Protein AF-A0A1V5NYZ7-F1 (afdb_monomer_lite)

Foldseek 3Di:
DPQDDPVCLVVLLVVLLVQLQVLLVVLLVDDPDPVSLVVSLCSNVVSVLVNLQNLLFDPDFDFDKFFNDLDPDDVQFDDDPNHTDAQLKKKFFQDLFLVSLLQQQQFPSRHRGRFIWGWEADRPPRAIWTWFQDLFFGTDTDHPVVVVVPAIQKIWIKHFDDDDDPCLSNQLNVVLVVVVVVDGAHADLQQPLVDRSHYHRQSSSQVSNVVVVDGAPSDFTFRDLQLSVQASVLLPHNDRGHHRSRSNSSTSRIDTGIMTHGSVSSVSSLLLNLLSVLSSVVSSVPDYQFADPVCLVVLQVQLVVQVVQVVVVHGGPAGPNGHSRSVRSSVSSRVSSVVLSVQLVVVQVVCCVVPVGGDRSVVSNVSSNVVSCVVPVPD

Structure (mmCIF, N/CA/C/O backbone):
data_AF-A0A1V5NYZ7-F1
#
_entry.id   AF-A0A1V5NYZ7-F1
#
loop_
_atom_site.group_PDB
_atom_site.id
_atom_site.type_symbol
_atom_site.label_atom_id
_atom_site.label_alt_id
_atom_site.label_comp_id
_atom_site.label_asym_id
_atom_site.label_entity_id
_atom_site.label_seq_id
_atom_site.pdbx_PDB_ins_code
_atom_site.Cartn_x
_atom_site.Cartn_y
_atom_site.Cartn_z
_atom_site.occupancy
_atom_site.B_iso_or_equiv
_atom_site.auth_seq_id
_atom_site.auth_comp_id
_atom_site.auth_asym_id
_atom_site.auth_atom_id
_atom_site.pdbx_PDB_model_num
ATOM 1 N N . MET A 1 1 ? 11.595 24.185 -18.485 1.00 49.06 1 MET A N 1
ATOM 2 C CA . MET A 1 1 ? 11.246 24.048 -17.056 1.00 49.06 1 MET A CA 1
ATOM 3 C C . MET A 1 1 ? 12.216 24.924 -16.291 1.00 49.06 1 MET A C 1
ATOM 5 O O . MET A 1 1 ? 13.413 24.738 -16.461 1.00 49.06 1 MET A O 1
ATOM 9 N N . ILE A 1 2 ? 11.721 25.933 -15.576 1.00 42.97 2 ILE A N 1
ATOM 10 C CA . ILE A 1 2 ? 12.558 26.784 -14.721 1.00 42.97 2 ILE A CA 1
ATOM 11 C C . ILE A 1 2 ? 12.935 25.937 -13.494 1.00 42.97 2 ILE A C 1
ATOM 13 O O . ILE A 1 2 ? 12.038 25.286 -12.952 1.00 42.97 2 ILE A O 1
ATOM 17 N N . PRO A 1 3 ? 14.212 25.881 -13.080 1.00 55.38 3 PRO A N 1
ATOM 18 C CA . PRO A 1 3 ? 14.598 25.158 -11.875 1.00 55.38 3 PRO A CA 1
ATOM 19 C C . PRO A 1 3 ? 13.857 25.729 -10.663 1.00 55.38 3 PRO A C 1
ATOM 21 O O . PRO A 1 3 ? 13.679 26.941 -10.532 1.00 55.38 3 PRO A O 1
ATOM 24 N N . PHE A 1 4 ? 13.387 24.832 -9.801 1.00 66.31 4 PHE A N 1
ATOM 25 C CA . PHE A 1 4 ? 12.691 25.176 -8.571 1.00 66.31 4 PHE A CA 1
ATOM 26 C C . PHE A 1 4 ? 13.514 26.161 -7.722 1.00 66.31 4 PHE A C 1
ATOM 28 O O . PHE A 1 4 ? 14.718 25.978 -7.555 1.00 66.31 4 PHE A O 1
ATOM 35 N N . GLN A 1 5 ? 12.869 27.198 -7.175 1.00 68.00 5 GLN A N 1
ATOM 36 C CA . GLN A 1 5 ? 13.515 28.152 -6.271 1.00 68.00 5 GLN A CA 1
ATOM 37 C C . GLN A 1 5 ? 13.254 27.754 -4.807 1.00 68.00 5 GLN A C 1
ATOM 39 O O . GLN A 1 5 ? 12.108 27.852 -4.357 1.00 68.00 5 GLN A O 1
ATOM 44 N N . PRO A 1 6 ? 14.297 27.383 -4.031 1.00 71.25 6 PRO A N 1
ATOM 45 C CA . PRO A 1 6 ? 14.169 26.967 -2.630 1.00 71.25 6 PRO A CA 1
ATOM 46 C C . PRO A 1 6 ? 13.406 27.938 -1.726 1.00 71.25 6 PRO A C 1
ATOM 48 O O . PRO A 1 6 ? 12.755 27.501 -0.779 1.00 71.25 6 PRO A O 1
ATOM 51 N N . ALA A 1 7 ? 13.415 29.233 -2.053 1.00 77.44 7 ALA A N 1
ATOM 52 C CA . ALA A 1 7 ? 12.724 30.281 -1.306 1.00 77.44 7 ALA A CA 1
ATOM 53 C C . ALA A 1 7 ? 11.197 30.084 -1.190 1.00 77.44 7 ALA A C 1
ATOM 55 O O . ALA A 1 7 ? 10.585 30.631 -0.278 1.00 77.44 7 ALA A O 1
ATOM 56 N N . TYR A 1 8 ? 10.565 29.303 -2.077 1.00 81.38 8 TYR A N 1
ATOM 57 C CA . TYR A 1 8 ? 9.113 29.074 -2.038 1.00 81.38 8 TYR A CA 1
ATOM 58 C C . TYR A 1 8 ? 8.694 27.773 -1.350 1.00 81.38 8 TYR A C 1
ATOM 60 O O . TYR A 1 8 ? 7.494 27.524 -1.224 1.00 81.38 8 TYR A O 1
ATOM 68 N N . THR A 1 9 ? 9.648 26.954 -0.900 1.00 79.75 9 THR A N 1
ATOM 69 C CA . THR A 1 9 ? 9.396 25.612 -0.348 1.00 79.75 9 THR A CA 1
ATOM 70 C C . THR A 1 9 ? 8.362 25.643 0.774 1.00 79.75 9 THR A C 1
ATOM 72 O O . THR A 1 9 ? 7.327 24.986 0.670 1.00 79.75 9 THR A O 1
ATOM 75 N N . ASP A 1 10 ? 8.571 26.477 1.792 1.00 82.12 10 ASP A N 1
ATOM 76 C CA . ASP A 1 10 ? 7.690 26.545 2.964 1.00 82.12 10 ASP A CA 1
ATOM 77 C C . ASP A 1 10 ? 6.279 27.027 2.607 1.00 82.12 10 ASP A C 1
ATOM 79 O O . ASP A 1 10 ? 5.278 26.496 3.092 1.00 82.12 10 ASP A O 1
ATOM 83 N N . SER A 1 11 ? 6.181 28.000 1.697 1.00 86.06 11 SER A N 1
ATOM 84 C CA . SER A 1 11 ? 4.898 28.508 1.197 1.00 86.06 11 SER A CA 1
ATOM 85 C C . SER A 1 11 ? 4.127 27.430 0.431 1.00 86.06 11 SER A C 1
ATOM 87 O O . SER A 1 11 ? 2.910 27.301 0.590 1.00 86.06 11 SER A O 1
ATOM 89 N N . LEU A 1 12 ? 4.821 26.617 -0.369 1.00 86.38 12 LEU A N 1
ATOM 90 C CA . LEU A 1 12 ? 4.220 25.511 -1.113 1.00 86.38 12 LEU A CA 1
ATOM 91 C C . LEU A 1 12 ? 3.788 24.374 -0.185 1.00 86.38 12 LEU A C 1
ATOM 93 O O . LEU A 1 12 ? 2.657 23.911 -0.323 1.00 86.38 12 LEU A O 1
ATOM 97 N N . TYR A 1 13 ? 4.592 24.008 0.818 1.00 85.25 13 TYR A N 1
ATOM 98 C CA . TYR A 1 13 ? 4.173 23.071 1.869 1.00 85.25 13 TYR A CA 1
ATOM 99 C C . TYR A 1 13 ? 2.935 23.568 2.618 1.00 85.25 13 TYR A C 1
ATOM 101 O O . TYR A 1 13 ? 1.984 22.812 2.829 1.00 85.25 13 TYR A O 1
ATOM 109 N N . ALA A 1 14 ? 2.905 24.848 2.999 1.00 87.12 14 ALA A N 1
ATOM 110 C CA . ALA A 1 14 ? 1.759 25.434 3.683 1.00 87.12 14 ALA A CA 1
ATOM 111 C C . ALA A 1 14 ? 0.493 25.393 2.810 1.00 87.12 14 ALA A C 1
ATOM 113 O O . ALA A 1 14 ? -0.593 25.089 3.309 1.00 87.12 14 ALA A O 1
ATOM 114 N N . ARG A 1 15 ? 0.618 25.655 1.502 1.00 90.06 15 ARG A N 1
ATOM 115 C CA . ARG A 1 15 ? -0.491 25.537 0.539 1.00 90.06 15 ARG A CA 1
ATOM 116 C C . ARG A 1 15 ? -0.931 24.088 0.355 1.00 90.06 15 ARG A C 1
ATOM 118 O O . ARG A 1 15 ? -2.127 23.831 0.421 1.00 90.06 15 ARG A O 1
ATOM 125 N N . TYR A 1 16 ? 0.006 23.156 0.188 1.00 90.38 16 TYR A N 1
ATOM 126 C CA . TYR A 1 16 ? -0.261 21.719 0.103 1.00 90.38 16 TYR A CA 1
ATOM 127 C C . TYR A 1 16 ? -1.082 21.237 1.305 1.00 90.38 16 TYR A C 1
ATOM 129 O O . TYR A 1 16 ? -2.149 20.648 1.129 1.00 90.38 16 TYR A O 1
ATOM 137 N N . LYS A 1 17 ? -0.656 21.591 2.525 1.00 90.44 17 LYS A N 1
ATOM 138 C CA . LYS A 1 17 ? -1.398 21.293 3.758 1.00 90.44 17 LYS A CA 1
ATOM 139 C C . LYS A 1 17 ? -2.810 21.872 3.738 1.00 90.44 17 LYS A C 1
ATOM 141 O O . LYS A 1 17 ? -3.769 21.135 3.949 1.00 90.44 17 LYS A O 1
ATOM 146 N N . LYS A 1 18 ? -2.949 23.173 3.453 1.00 91.06 18 LYS A N 1
ATOM 147 C CA . LYS A 1 18 ? -4.257 23.852 3.407 1.00 91.06 18 LYS A CA 1
ATOM 148 C C . LYS A 1 18 ? -5.202 23.212 2.394 1.00 91.06 18 LYS A C 1
ATOM 150 O O . LYS A 1 18 ? -6.369 23.017 2.710 1.00 91.06 18 LYS A O 1
ATOM 155 N N . ILE A 1 19 ? -4.703 22.859 1.208 1.00 92.44 19 ILE A N 1
ATOM 156 C CA . ILE A 1 19 ? -5.509 22.209 0.172 1.00 92.44 19 ILE A CA 1
ATOM 157 C C . ILE A 1 19 ? -5.978 20.835 0.647 1.00 92.44 19 ILE A C 1
ATOM 159 O O . ILE A 1 19 ? -7.166 20.548 0.548 1.00 92.44 19 ILE A O 1
ATOM 163 N N . ARG A 1 20 ? -5.092 20.001 1.207 1.00 92.06 20 ARG A N 1
ATOM 164 C CA . ARG A 1 20 ? -5.487 18.666 1.686 1.00 92.06 20 ARG A CA 1
ATOM 165 C C . ARG A 1 20 ? -6.530 18.732 2.796 1.00 92.06 20 ARG A C 1
ATOM 167 O O . ARG A 1 20 ? -7.515 18.004 2.724 1.00 92.06 20 ARG A O 1
ATOM 174 N N . ILE A 1 21 ? -6.360 19.637 3.761 1.00 90.38 21 ILE A N 1
ATOM 175 C CA . ILE A 1 21 ? -7.346 19.866 4.829 1.00 90.38 21 ILE A CA 1
ATOM 176 C C . ILE A 1 21 ? -8.684 20.312 4.226 1.00 90.38 21 ILE A C 1
ATOM 178 O O . ILE A 1 21 ? -9.710 19.692 4.488 1.00 90.38 21 ILE A O 1
ATOM 182 N N . ALA A 1 22 ? -8.677 21.331 3.362 1.00 92.19 22 ALA A N 1
ATOM 183 C CA . ALA A 1 22 ? -9.896 21.852 2.747 1.00 92.19 22 ALA A CA 1
ATOM 184 C C . ALA A 1 22 ? -10.631 20.791 1.913 1.00 92.19 22 ALA A C 1
ATOM 186 O O . ALA A 1 22 ? -11.847 20.665 2.017 1.00 92.19 22 ALA A O 1
ATOM 187 N N . VAL A 1 23 ? -9.905 19.989 1.128 1.00 93.44 23 VAL A N 1
ATOM 188 C CA . VAL A 1 23 ? -10.492 18.894 0.343 1.00 93.44 23 VAL A CA 1
ATOM 189 C C . VAL A 1 23 ? -11.107 17.836 1.260 1.00 93.44 23 VAL A C 1
ATOM 191 O O . VAL A 1 23 ? -12.230 17.411 1.003 1.00 93.44 23 VAL A O 1
ATOM 194 N N . LYS A 1 24 ? -10.428 17.443 2.348 1.00 91.06 24 LYS A N 1
ATOM 195 C CA . LYS A 1 24 ? -10.969 16.474 3.316 1.00 91.06 24 LYS A CA 1
ATOM 196 C C . LYS A 1 24 ? -12.180 17.011 4.082 1.00 91.06 24 LYS A C 1
ATOM 198 O O . LYS A 1 24 ? -13.037 16.209 4.443 1.00 91.06 24 LYS A O 1
ATOM 203 N N . GLU A 1 25 ? -12.277 18.318 4.320 1.00 89.25 25 GLU A N 1
ATOM 204 C CA . GLU A 1 25 ? -13.464 18.927 4.931 1.00 89.25 25 GLU A CA 1
ATOM 205 C C . GLU A 1 25 ? -14.632 19.045 3.949 1.00 89.25 25 GLU A C 1
ATOM 207 O O . GLU A 1 25 ? -15.746 18.660 4.293 1.00 89.25 25 GLU A O 1
ATOM 212 N N . ILE A 1 26 ? -14.387 19.478 2.708 1.00 91.75 26 ILE A N 1
ATOM 213 C CA . ILE A 1 26 ? -15.421 19.532 1.661 1.00 91.75 26 ILE A CA 1
ATOM 214 C C . ILE A 1 26 ? -15.966 18.135 1.367 1.00 91.75 26 ILE A C 1
ATOM 216 O O . ILE A 1 26 ? -17.173 17.977 1.204 1.00 91.75 26 ILE A O 1
ATOM 220 N N . GLN A 1 27 ? -15.098 17.119 1.347 1.00 92.19 27 GLN A N 1
ATOM 221 C CA . GLN A 1 27 ? -15.486 15.730 1.110 1.00 92.19 27 GLN A CA 1
ATOM 222 C C . GLN A 1 27 ? -16.637 15.270 2.018 1.00 92.19 27 GLN A C 1
ATOM 224 O O . GLN A 1 27 ? -17.468 14.486 1.578 1.00 92.19 27 GLN A O 1
ATOM 229 N N . ARG A 1 28 ? -16.727 15.784 3.251 1.00 88.12 28 ARG A N 1
ATOM 230 C CA . ARG A 1 28 ? -17.777 15.425 4.222 1.00 88.12 28 ARG A CA 1
ATOM 231 C C . ARG A 1 28 ? -19.189 15.754 3.745 1.00 88.12 28 ARG A C 1
ATOM 233 O O . ARG A 1 28 ? -20.151 15.203 4.262 1.00 88.12 28 ARG A O 1
ATOM 240 N N . LEU A 1 29 ? -19.305 16.711 2.832 1.00 91.56 29 LEU A N 1
ATOM 241 C CA . LEU A 1 29 ? -20.575 17.202 2.310 1.00 91.56 29 LEU A CA 1
ATOM 242 C C . LEU A 1 29 ? -20.937 16.543 0.976 1.00 91.56 29 LEU A C 1
ATOM 244 O O . LEU A 1 29 ? -21.994 16.833 0.420 1.00 91.56 29 LEU A O 1
ATOM 248 N N . LEU A 1 30 ? -20.048 15.706 0.437 1.00 93.06 30 LEU A N 1
ATOM 249 C CA . LEU A 1 30 ? -20.224 15.066 -0.855 1.00 93.06 30 LEU A CA 1
ATOM 250 C C . LEU A 1 30 ? -20.764 13.639 -0.683 1.00 93.06 30 LEU A C 1
ATOM 252 O O . LEU A 1 30 ? -20.449 12.979 0.307 1.00 93.06 30 LEU A O 1
ATOM 256 N N . PRO A 1 31 ? -21.560 13.148 -1.645 1.00 93.31 31 PRO A N 1
ATOM 257 C CA . PRO A 1 31 ? -22.026 11.768 -1.647 1.00 93.31 31 PRO A CA 1
ATOM 258 C C . PRO A 1 31 ? -20.877 10.766 -1.816 1.00 93.31 31 PRO A C 1
ATOM 260 O O . PRO A 1 31 ? -19.931 10.996 -2.575 1.00 93.31 31 PRO A O 1
ATOM 263 N N . ASP A 1 32 ? -21.007 9.612 -1.165 1.00 90.25 32 ASP A N 1
ATOM 264 C CA . ASP A 1 32 ? -20.084 8.485 -1.309 1.00 90.25 32 ASP A CA 1
ATOM 265 C C . ASP A 1 32 ? -20.374 7.688 -2.578 1.00 90.25 32 ASP A C 1
ATOM 267 O O . ASP A 1 32 ? -20.990 6.622 -2.568 1.00 90.25 32 ASP A O 1
ATOM 271 N N . ASP A 1 33 ? -19.910 8.226 -3.701 1.00 93.12 33 ASP A N 1
ATOM 272 C CA . ASP A 1 33 ? -19.988 7.578 -5.002 1.00 93.12 33 ASP A CA 1
ATOM 273 C C . ASP A 1 33 ? -18.652 7.625 -5.760 1.00 93.12 33 ASP A C 1
ATOM 275 O O . ASP A 1 33 ? -17.694 8.323 -5.407 1.00 93.12 33 ASP A O 1
ATOM 279 N N . ILE A 1 34 ? -18.582 6.854 -6.845 1.00 91.81 34 ILE A N 1
ATOM 280 C CA . ILE A 1 34 ? -17.362 6.687 -7.639 1.00 91.81 34 ILE A CA 1
ATOM 281 C C . ILE A 1 34 ? -16.890 7.980 -8.324 1.00 91.81 34 ILE A C 1
ATOM 283 O O . ILE A 1 34 ? -15.687 8.161 -8.532 1.00 91.81 34 ILE A O 1
ATOM 287 N N . ASN A 1 35 ? -17.801 8.889 -8.684 1.00 94.31 35 ASN A N 1
ATOM 288 C CA . ASN A 1 35 ? -17.450 10.163 -9.307 1.00 94.31 35 ASN A CA 1
ATOM 289 C C . ASN A 1 35 ? -16.864 11.118 -8.268 1.00 94.31 35 ASN A C 1
ATOM 291 O O . ASN A 1 35 ? -15.826 11.731 -8.533 1.00 94.31 35 ASN A O 1
ATOM 295 N N . THR A 1 36 ? -17.463 11.178 -7.075 1.00 94.56 36 THR A N 1
ATOM 296 C CA . THR A 1 36 ? -16.900 11.908 -5.934 1.00 94.56 36 THR A CA 1
ATOM 297 C C . THR A 1 36 ? -15.510 11.380 -5.596 1.00 94.56 36 THR A C 1
ATOM 299 O O . THR A 1 36 ? -14.548 12.153 -5.608 1.00 94.56 36 THR A O 1
ATOM 302 N N . LYS A 1 37 ? -15.358 10.059 -5.416 1.00 93.44 37 LYS A N 1
ATOM 303 C CA . LYS A 1 37 ? -14.054 9.423 -5.165 1.00 93.44 37 LYS A CA 1
ATOM 304 C C . LYS A 1 37 ? -13.025 9.790 -6.233 1.00 93.44 37 LYS A C 1
ATOM 306 O O . LYS A 1 37 ? -11.903 10.158 -5.899 1.00 93.44 37 LYS A O 1
ATOM 311 N N . ARG A 1 38 ? -13.398 9.767 -7.518 1.00 94.81 38 ARG A N 1
ATOM 312 C CA . ARG A 1 38 ? -12.502 10.140 -8.626 1.00 94.81 38 ARG A CA 1
ATOM 313 C C . ARG A 1 38 ? -12.040 11.592 -8.558 1.00 94.81 38 ARG A C 1
ATOM 315 O O . ARG A 1 38 ? -10.874 11.865 -8.844 1.00 94.81 38 ARG A O 1
ATOM 322 N N . ASN A 1 39 ? -12.923 12.516 -8.198 1.00 94.94 39 ASN A N 1
ATOM 323 C CA . ASN A 1 39 ? -12.569 13.928 -8.066 1.00 94.94 39 ASN A CA 1
ATOM 324 C C . ASN A 1 39 ? -11.653 14.162 -6.859 1.00 94.94 39 ASN A C 1
ATOM 326 O O . ASN A 1 39 ? -10.619 14.817 -7.000 1.00 94.94 39 ASN A O 1
ATOM 330 N N . ILE A 1 40 ? -11.976 13.560 -5.710 1.00 94.62 40 ILE A N 1
ATOM 331 C CA . ILE A 1 40 ? -11.141 13.610 -4.503 1.00 94.62 40 ILE A CA 1
ATOM 332 C C . ILE A 1 40 ? -9.763 12.999 -4.769 1.00 94.62 40 ILE A C 1
ATOM 334 O O . ILE A 1 40 ? -8.753 13.624 -4.452 1.00 94.62 40 ILE A O 1
ATOM 338 N N . TYR A 1 41 ? -9.709 11.841 -5.431 1.00 94.50 41 TYR A N 1
ATOM 339 C CA . TYR A 1 41 ? -8.466 11.206 -5.865 1.00 94.50 41 TYR A CA 1
ATOM 340 C C . TYR A 1 41 ? -7.615 12.158 -6.708 1.00 94.50 41 TYR A C 1
ATOM 342 O O . TYR A 1 41 ? -6.464 12.407 -6.366 1.00 94.50 41 TYR A O 1
ATOM 350 N N . LYS A 1 42 ? -8.172 12.747 -7.776 1.00 94.56 42 LYS A N 1
ATOM 351 C CA . LYS A 1 42 ? -7.424 13.663 -8.656 1.00 94.56 42 LYS A CA 1
ATOM 352 C C . LYS A 1 42 ? -6.837 14.849 -7.889 1.00 94.56 42 LYS A C 1
ATOM 354 O O . LYS A 1 42 ? -5.690 15.215 -8.131 1.00 94.56 42 LYS A O 1
ATOM 359 N N . LEU A 1 43 ? -7.601 15.429 -6.962 1.00 94.25 43 LEU A N 1
ATOM 360 C CA . LEU A 1 43 ? -7.154 16.560 -6.150 1.00 94.25 43 LEU A CA 1
ATOM 361 C C . LEU A 1 43 ? -6.072 16.148 -5.145 1.00 94.25 43 LEU A C 1
ATOM 363 O O . LEU A 1 43 ? -5.003 16.757 -5.113 1.00 94.25 43 LEU A O 1
ATOM 367 N N . LEU A 1 44 ? -6.315 15.111 -4.339 1.00 92.69 44 LEU A N 1
ATOM 368 C CA . LEU A 1 44 ? -5.394 14.690 -3.279 1.00 92.69 44 LEU A CA 1
ATOM 369 C C . LEU A 1 44 ? -4.127 14.036 -3.834 1.00 92.69 44 LEU A C 1
ATOM 371 O O . LEU A 1 44 ? -3.027 14.383 -3.404 1.00 92.69 44 LEU A O 1
ATOM 375 N N . TYR A 1 45 ? -4.261 13.138 -4.812 1.00 92.62 45 TYR A N 1
ATOM 376 C CA . TYR A 1 45 ? -3.120 12.520 -5.484 1.00 92.62 45 TYR A CA 1
ATOM 377 C C . TYR A 1 45 ? -2.343 13.548 -6.306 1.00 92.62 45 TYR A C 1
ATOM 379 O O . TYR A 1 45 ? -1.127 13.613 -6.181 1.00 92.62 45 TYR A O 1
ATOM 387 N N . GLY A 1 46 ? -3.018 14.382 -7.105 1.00 92.81 46 GLY A N 1
ATOM 388 C CA . GLY A 1 46 ? -2.351 15.360 -7.969 1.00 92.81 46 GLY A CA 1
ATOM 389 C C . GLY A 1 46 ? -1.559 16.409 -7.188 1.00 92.81 46 GLY A C 1
ATOM 390 O O . GLY A 1 46 ? -0.415 16.703 -7.530 1.00 92.81 46 GLY A O 1
ATOM 391 N N . THR A 1 47 ? -2.129 16.939 -6.102 1.00 92.19 47 THR A N 1
ATOM 392 C CA . THR A 1 47 ? -1.427 17.907 -5.239 1.00 92.19 47 THR A CA 1
ATOM 393 C C . THR A 1 47 ? -0.254 17.280 -4.496 1.00 92.19 47 THR A C 1
ATOM 395 O O . THR A 1 47 ? 0.792 17.914 -4.379 1.00 92.19 47 THR A O 1
ATOM 398 N N . ARG A 1 48 ? -0.392 16.026 -4.049 1.00 91.19 48 ARG A N 1
ATOM 399 C CA . ARG A 1 48 ? 0.712 15.246 -3.479 1.00 91.19 48 ARG A CA 1
ATOM 400 C C . ARG A 1 48 ? 1.817 15.006 -4.501 1.00 91.19 48 ARG A C 1
ATOM 402 O O . ARG A 1 48 ? 2.959 15.325 -4.205 1.00 91.19 48 ARG A O 1
ATOM 409 N N . ALA A 1 49 ? 1.490 14.512 -5.692 1.00 91.50 49 ALA A N 1
ATOM 410 C CA . ALA A 1 49 ? 2.471 14.254 -6.743 1.00 91.50 49 ALA A CA 1
ATOM 411 C C . ALA A 1 49 ? 3.258 15.530 -7.082 1.00 91.50 49 ALA A C 1
ATOM 413 O O . ALA A 1 49 ? 4.481 15.507 -7.120 1.00 91.50 49 ALA A O 1
ATOM 414 N N . ALA A 1 50 ? 2.579 16.674 -7.218 1.00 90.81 50 ALA A N 1
ATOM 415 C CA . ALA A 1 50 ? 3.247 17.957 -7.428 1.00 90.81 50 ALA A CA 1
ATOM 416 C C . ALA A 1 50 ? 4.187 18.343 -6.268 1.00 90.81 50 ALA A C 1
ATOM 418 O O . ALA A 1 50 ? 5.280 18.855 -6.505 1.00 90.81 50 ALA A O 1
ATOM 419 N N . MET A 1 51 ? 3.776 18.096 -5.020 1.00 88.94 51 MET A N 1
ATOM 420 C CA . MET A 1 51 ? 4.605 18.362 -3.844 1.00 88.94 51 MET A CA 1
ATOM 421 C C . MET A 1 51 ? 5.834 17.446 -3.794 1.00 88.94 51 MET A C 1
ATOM 423 O O . MET A 1 51 ? 6.930 17.909 -3.499 1.00 88.94 51 MET A O 1
ATOM 427 N N . GLU A 1 52 ? 5.678 16.165 -4.117 1.00 89.88 52 GLU A N 1
ATOM 428 C CA . GLU A 1 52 ? 6.779 15.198 -4.178 1.00 89.88 52 GLU A CA 1
ATOM 429 C C . GLU A 1 52 ? 7.819 15.586 -5.223 1.00 89.88 52 GLU A C 1
ATOM 431 O O . GLU A 1 52 ? 9.012 15.558 -4.927 1.00 89.88 52 GLU A O 1
ATOM 436 N N . GLU A 1 53 ? 7.379 16.031 -6.402 1.00 90.38 53 GLU A N 1
ATOM 437 C CA . GLU A 1 53 ? 8.283 16.554 -7.426 1.00 90.38 53 GLU A CA 1
ATOM 438 C C . GLU A 1 53 ? 9.108 17.721 -6.884 1.00 90.38 53 GLU A C 1
ATOM 440 O O . GLU A 1 53 ? 10.323 17.740 -7.046 1.00 90.38 53 GLU A O 1
ATOM 445 N N . ILE A 1 54 ? 8.486 18.662 -6.166 1.00 87.31 54 ILE A N 1
ATOM 446 C CA . ILE A 1 54 ? 9.206 19.766 -5.519 1.00 87.31 54 ILE A CA 1
ATOM 447 C C . ILE A 1 54 ? 10.231 19.234 -4.510 1.00 87.31 54 ILE A C 1
ATOM 449 O O . ILE A 1 54 ? 11.394 19.636 -4.552 1.00 87.31 54 ILE A O 1
ATOM 453 N N . ILE A 1 55 ? 9.813 18.325 -3.625 1.00 85.81 55 ILE A N 1
ATOM 454 C CA . ILE A 1 55 ? 10.646 17.754 -2.556 1.00 85.81 55 ILE A CA 1
ATOM 455 C C . ILE A 1 55 ? 11.892 17.083 -3.121 1.00 85.81 55 ILE A C 1
ATOM 457 O O . ILE A 1 55 ? 12.994 17.276 -2.603 1.00 85.81 55 ILE A O 1
ATOM 461 N N . LEU A 1 56 ? 11.732 16.304 -4.188 1.00 89.06 56 LEU A N 1
ATOM 462 C CA . LEU A 1 56 ? 12.833 15.579 -4.804 1.00 89.06 56 LEU A CA 1
ATOM 463 C C . LEU A 1 56 ? 13.883 16.531 -5.389 1.00 89.06 56 LEU A C 1
ATOM 465 O O . LEU A 1 56 ? 15.073 16.222 -5.303 1.00 89.06 56 LEU A O 1
ATOM 469 N N . GLN A 1 57 ? 13.485 17.715 -5.869 1.00 87.69 57 GLN A N 1
ATOM 470 C CA . GLN A 1 57 ? 14.419 18.727 -6.383 1.00 87.69 57 GLN A CA 1
ATOM 471 C C . GLN A 1 57 ? 15.130 19.554 -5.295 1.00 87.69 57 GLN A C 1
ATOM 473 O O . GLN A 1 57 ? 16.040 20.320 -5.616 1.00 87.69 57 GLN A O 1
ATOM 478 N N . LEU A 1 58 ? 14.755 19.438 -4.015 1.00 82.81 58 LEU A N 1
ATOM 479 C CA . LEU A 1 58 ? 15.396 20.207 -2.941 1.00 82.81 58 LEU A CA 1
ATOM 480 C C . LEU A 1 58 ? 16.843 19.749 -2.700 1.00 82.81 58 LEU A C 1
ATOM 482 O O . LEU A 1 58 ? 17.141 18.562 -2.772 1.00 82.81 58 LEU A O 1
ATOM 486 N N . PRO A 1 59 ? 17.777 20.644 -2.345 1.00 74.06 59 PRO A N 1
ATOM 487 C CA . PRO A 1 59 ? 19.145 20.237 -2.026 1.00 74.06 59 PRO A CA 1
ATOM 488 C C . PRO A 1 59 ? 19.246 19.515 -0.671 1.00 74.06 59 PRO A C 1
ATOM 490 O O . PRO A 1 59 ? 20.087 18.636 -0.509 1.00 74.06 59 PRO A O 1
ATOM 493 N N . GLN A 1 60 ? 18.378 19.833 0.295 1.00 69.25 60 GLN A N 1
ATOM 494 C CA . GLN A 1 60 ? 18.439 19.258 1.642 1.00 69.25 60 GLN A CA 1
ATOM 495 C C . GLN A 1 60 ? 17.727 17.904 1.726 1.00 69.25 60 GLN A C 1
ATOM 497 O O . GLN A 1 60 ? 16.651 17.701 1.162 1.00 69.25 60 GLN A O 1
ATOM 502 N N . LYS A 1 61 ? 18.340 16.960 2.443 1.00 64.56 61 LYS A N 1
ATOM 503 C CA . LYS A 1 61 ? 17.682 15.734 2.895 1.00 64.56 61 LYS A CA 1
ATOM 504 C C . LYS A 1 61 ? 17.088 16.023 4.265 1.00 64.56 61 LYS A C 1
ATOM 506 O O . LYS A 1 61 ? 17.829 16.155 5.233 1.00 64.56 61 LYS A O 1
ATOM 511 N N . THR A 1 62 ? 15.775 16.167 4.338 1.00 60.03 62 THR A N 1
ATOM 512 C CA . THR A 1 62 ? 15.071 16.193 5.616 1.00 60.03 62 THR A CA 1
ATOM 513 C C . THR A 1 62 ? 14.018 15.100 5.595 1.00 60.03 62 THR A C 1
ATOM 515 O O . THR A 1 62 ? 13.218 15.016 4.661 1.00 60.03 62 THR A O 1
ATOM 518 N N . ASP A 1 63 ? 14.045 14.243 6.614 1.00 65.75 63 ASP A N 1
ATOM 519 C CA . ASP A 1 63 ? 12.903 13.395 6.929 1.00 65.75 63 ASP A CA 1
ATOM 520 C C . ASP A 1 63 ? 11.774 14.331 7.335 1.00 65.75 63 ASP A C 1
ATOM 522 O O . ASP A 1 63 ? 11.917 15.126 8.270 1.00 65.75 63 ASP A O 1
ATOM 526 N N . ALA A 1 64 ? 10.669 14.288 6.602 1.00 76.25 64 ALA A N 1
ATOM 527 C CA . ALA A 1 64 ? 9.581 15.215 6.835 1.00 76.25 64 ALA A CA 1
ATOM 528 C C . ALA A 1 64 ? 8.413 14.487 7.490 1.00 76.25 64 ALA A C 1
ATOM 530 O O . ALA A 1 64 ? 7.811 13.563 6.942 1.00 76.25 64 ALA A O 1
ATOM 531 N N . LEU A 1 65 ? 8.102 14.951 8.698 1.00 82.75 65 LEU A N 1
ATOM 532 C CA . LEU A 1 65 ? 6.808 14.764 9.324 1.00 82.75 65 LEU A CA 1
ATOM 533 C C . LEU A 1 65 ? 5.924 15.942 8.917 1.00 82.75 65 LEU A C 1
ATOM 535 O O . LEU A 1 65 ? 6.157 17.083 9.319 1.00 82.75 65 LEU A O 1
ATOM 539 N N . VAL A 1 66 ? 4.886 15.658 8.142 1.00 85.62 66 VAL A N 1
ATOM 540 C CA . VAL A 1 66 ? 3.851 16.629 7.796 1.00 85.62 66 VAL A CA 1
ATOM 541 C C . VAL A 1 66 ? 2.627 16.342 8.651 1.00 85.62 66 VAL A C 1
ATOM 543 O O . VAL A 1 66 ? 1.900 15.385 8.408 1.00 85.62 66 VAL A O 1
ATOM 546 N N . ILE A 1 67 ? 2.388 17.178 9.659 1.00 85.81 67 ILE A N 1
ATOM 547 C CA . ILE A 1 67 ? 1.164 17.128 10.474 1.00 85.81 67 ILE A CA 1
ATOM 548 C C . ILE A 1 67 ? 0.096 17.970 9.776 1.00 85.81 67 ILE A C 1
ATOM 550 O O . ILE A 1 67 ? 0.342 19.146 9.498 1.00 85.81 67 ILE A O 1
ATOM 554 N N . PHE A 1 68 ? -1.065 17.389 9.479 1.00 83.06 68 PHE A N 1
ATOM 555 C CA . PHE A 1 68 ? -2.179 18.066 8.805 1.00 83.06 68 PHE A CA 1
ATOM 556 C C . PHE A 1 68 ? -3.231 18.547 9.793 1.00 83.06 68 PHE A C 1
ATOM 558 O O . PHE A 1 68 ? -3.660 19.693 9.701 1.00 83.06 68 PHE A O 1
ATOM 565 N N . ASP A 1 69 ? -3.600 17.700 10.747 1.00 71.00 69 ASP A N 1
ATOM 566 C CA . ASP A 1 69 ? -4.626 18.005 11.733 1.00 71.00 69 ASP A CA 1
ATOM 567 C C . ASP A 1 69 ? -4.259 17.346 13.066 1.00 71.00 69 ASP A C 1
ATOM 569 O O . ASP A 1 69 ? -4.005 16.142 13.123 1.00 71.00 69 ASP A O 1
ATOM 573 N N . SER A 1 70 ? -4.194 18.133 14.140 1.00 54.03 70 SER A N 1
ATOM 574 C CA . SER A 1 70 ? -4.008 17.605 15.496 1.00 54.03 70 SER A CA 1
ATOM 575 C C . SER A 1 70 ? -5.332 17.157 16.124 1.00 54.03 70 SER A C 1
ATOM 577 O O . SER A 1 70 ? -5.312 16.428 17.118 1.00 54.03 70 SER A O 1
ATOM 579 N N . GLY A 1 71 ? -6.478 17.568 15.558 1.00 51.62 71 GLY A N 1
ATOM 580 C CA . GLY A 1 71 ? -7.777 17.535 16.223 1.00 51.62 71 GLY A CA 1
ATOM 581 C C . GLY A 1 71 ? -7.756 18.322 17.540 1.00 51.62 71 GLY A C 1
ATOM 582 O O . GLY A 1 71 ? -6.701 18.712 18.043 1.00 51.62 71 GLY A O 1
ATOM 583 N N . ASN A 1 72 ? -8.923 18.561 18.140 1.00 49.59 72 ASN A N 1
ATOM 584 C CA . ASN A 1 72 ? -8.965 19.017 19.528 1.00 49.59 72 ASN A CA 1
ATOM 585 C C . ASN A 1 72 ? -8.294 17.950 20.403 1.00 49.59 72 ASN A C 1
ATOM 587 O O . ASN A 1 72 ? -8.754 16.808 20.495 1.00 49.59 72 ASN A O 1
ATOM 591 N N . GLU A 1 73 ? -7.156 18.318 20.985 1.00 50.91 73 GLU A N 1
ATOM 592 C CA . GLU A 1 73 ? -6.302 17.430 21.754 1.00 50.91 73 GLU A CA 1
ATOM 593 C C . GLU A 1 73 ? -6.945 17.045 23.088 1.00 50.91 73 GLU A C 1
ATOM 595 O O . GLU A 1 73 ? -6.612 17.568 24.146 1.00 50.91 73 GLU A O 1
ATOM 600 N N . ASP A 1 74 ? -7.796 16.029 23.073 1.00 56.66 74 ASP A N 1
ATOM 601 C CA . ASP A 1 74 ? -7.874 15.159 24.241 1.00 56.66 74 ASP A CA 1
ATOM 602 C C . ASP A 1 74 ? -6.464 14.562 24.493 1.00 56.66 74 ASP A C 1
ATOM 604 O O . ASP A 1 74 ? -5.774 14.112 23.561 1.00 56.66 74 ASP A O 1
ATOM 608 N N . GLN A 1 75 ? -6.021 14.613 25.754 1.00 54.69 75 GLN A N 1
ATOM 609 C CA . GLN A 1 75 ? -4.735 14.130 26.265 1.00 54.69 75 GLN A CA 1
ATOM 610 C C . GLN A 1 75 ? -4.533 12.603 26.163 1.00 54.69 75 GLN A C 1
ATOM 612 O O . GLN A 1 75 ? -3.426 12.134 26.399 1.00 54.69 75 GLN A O 1
ATOM 617 N N . SER A 1 76 ? -5.533 11.830 25.737 1.00 71.56 76 SER A N 1
ATOM 618 C CA . SER A 1 76 ? -5.540 10.355 25.694 1.00 71.56 76 SER A CA 1
ATOM 619 C C . SER A 1 76 ? -4.548 9.648 24.745 1.00 71.56 76 SER A C 1
ATOM 621 O O . SER A 1 76 ? -4.498 8.418 24.731 1.00 71.56 76 SER A O 1
ATOM 623 N N . GLY A 1 77 ? -3.753 10.372 23.949 1.00 81.06 77 GLY A N 1
ATOM 624 C CA . GLY A 1 77 ? -2.810 9.787 22.977 1.00 81.06 77 GLY A CA 1
ATOM 625 C C . GLY A 1 77 ? -1.370 9.625 23.481 1.00 81.06 77 GLY A C 1
ATOM 626 O O . GLY A 1 77 ? -0.975 10.234 24.472 1.00 81.06 77 GLY A O 1
ATOM 627 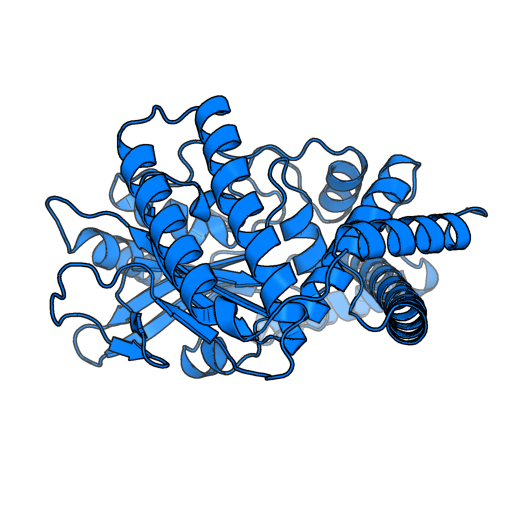N N . ILE A 1 78 ? -0.560 8.841 22.761 1.00 88.50 78 ILE A N 1
ATOM 628 C CA . ILE A 1 78 ? 0.878 8.650 23.030 1.00 88.50 78 ILE A CA 1
ATOM 629 C C . ILE A 1 78 ? 1.702 9.327 21.939 1.00 88.50 78 ILE A C 1
ATOM 631 O O . ILE A 1 78 ? 1.402 9.200 20.754 1.00 88.50 78 ILE A O 1
ATOM 635 N N . ASN A 1 79 ? 2.774 10.016 22.331 1.00 87.62 79 ASN A N 1
ATOM 636 C CA . ASN A 1 79 ? 3.709 10.617 21.388 1.00 87.62 79 ASN A CA 1
ATOM 637 C C . ASN A 1 79 ? 4.686 9.575 20.830 1.00 87.62 79 ASN A C 1
ATOM 639 O O . ASN A 1 79 ? 5.482 8.994 21.565 1.00 87.62 79 ASN A O 1
ATOM 643 N N . VAL A 1 80 ? 4.671 9.397 19.511 1.00 84.81 80 VAL A N 1
ATOM 644 C CA . VAL A 1 80 ? 5.617 8.576 18.752 1.00 84.81 80 VAL A CA 1
ATOM 645 C C . VAL A 1 80 ? 6.183 9.426 17.622 1.00 84.81 80 VAL A C 1
ATOM 647 O O . VAL A 1 80 ? 5.439 9.919 16.779 1.00 84.81 80 VAL A O 1
ATOM 650 N N . ARG A 1 81 ? 7.509 9.619 17.602 1.00 80.75 81 ARG A N 1
ATOM 651 C CA . ARG A 1 81 ? 8.216 10.403 16.564 1.00 80.75 81 ARG A CA 1
ATOM 652 C C . ARG A 1 81 ? 7.611 11.793 16.307 1.00 80.75 81 ARG A C 1
ATOM 654 O O . ARG A 1 81 ? 7.474 12.208 15.162 1.00 80.75 81 ARG A O 1
ATOM 661 N N . GLY A 1 82 ? 7.224 12.495 17.372 1.00 81.56 82 GLY A N 1
ATOM 662 C CA . GLY A 1 82 ? 6.626 13.832 17.275 1.00 81.56 82 GLY A CA 1
ATOM 663 C C . GLY A 1 82 ? 5.149 13.855 16.868 1.00 81.56 82 GLY A C 1
ATOM 664 O O . GLY A 1 82 ? 4.603 14.939 16.694 1.00 81.56 82 GLY A O 1
ATOM 665 N N . LEU A 1 83 ? 4.492 12.694 16.744 1.00 85.56 83 LEU A N 1
ATOM 666 C CA . LEU A 1 83 ? 3.056 12.591 16.496 1.00 85.56 83 LEU A CA 1
ATOM 667 C C . LEU A 1 83 ? 2.317 11.958 17.673 1.00 85.56 83 LEU A C 1
ATOM 669 O O . LEU A 1 83 ? 2.714 10.907 18.172 1.00 85.56 83 LEU A O 1
ATOM 673 N N . LYS A 1 84 ? 1.179 12.543 18.042 1.00 87.81 84 LYS A N 1
ATOM 674 C CA . LYS A 1 84 ? 0.252 11.980 19.023 1.00 87.81 84 LYS A CA 1
ATOM 675 C C . LYS A 1 84 ? -0.675 10.946 18.370 1.00 87.81 84 LYS A C 1
ATOM 677 O O . LYS A 1 84 ? -1.693 11.297 17.762 1.00 87.81 84 LYS A O 1
ATOM 682 N N . ILE A 1 85 ? -0.321 9.671 18.503 1.00 89.81 85 ILE A N 1
ATOM 683 C CA . ILE A 1 85 ? -1.124 8.538 18.024 1.00 89.81 85 ILE A CA 1
ATOM 684 C C . ILE A 1 85 ? -2.162 8.108 19.071 1.00 89.81 85 ILE A C 1
ATOM 686 O O . ILE A 1 85 ? -1.969 8.309 20.274 1.00 89.81 85 ILE A O 1
ATOM 690 N N . LYS A 1 86 ? -3.271 7.521 18.618 1.00 91.75 86 LYS A N 1
ATOM 691 C CA . LYS A 1 86 ? -4.398 7.059 19.444 1.00 91.75 86 LYS A CA 1
ATOM 692 C C . LYS A 1 86 ? -4.830 5.642 19.058 1.00 91.75 86 LYS A C 1
ATOM 694 O O . LYS A 1 86 ? -4.575 5.192 17.943 1.00 91.75 86 LYS A O 1
ATOM 699 N N . SER A 1 87 ? -5.503 4.942 19.976 1.00 94.50 87 SER A N 1
ATOM 700 C CA . SER A 1 87 ? -6.193 3.693 19.628 1.00 94.50 87 SER A CA 1
ATOM 701 C C . SER A 1 87 ? -7.202 3.941 18.507 1.00 94.50 87 SER A C 1
ATOM 703 O O . SER A 1 87 ? -7.911 4.945 18.517 1.00 94.50 87 SER A O 1
ATOM 705 N N . GLY A 1 88 ? -7.259 3.015 17.558 1.00 95.00 88 GLY A N 1
ATOM 706 C CA . GLY A 1 88 ? -8.080 3.092 16.359 1.00 95.00 88 GLY A CA 1
ATOM 707 C C . GLY A 1 88 ? -7.474 3.916 15.222 1.00 95.00 88 GLY A C 1
ATOM 708 O O . GLY A 1 88 ? -8.049 3.926 14.133 1.00 95.00 88 GLY A O 1
ATOM 709 N N . ASP A 1 89 ? -6.323 4.569 15.416 1.00 95.44 89 ASP A N 1
ATOM 710 C CA . ASP A 1 89 ? -5.577 5.131 14.288 1.00 95.44 89 ASP A CA 1
ATOM 711 C C . ASP A 1 89 ? -5.217 4.017 13.299 1.00 95.44 89 ASP A C 1
ATOM 713 O O . ASP A 1 89 ? -4.778 2.930 13.684 1.00 95.44 89 ASP A O 1
ATOM 717 N N . VAL A 1 90 ? -5.393 4.311 12.015 1.00 97.12 90 VAL A N 1
ATOM 718 C CA . VAL A 1 90 ? -5.066 3.413 10.914 1.00 97.12 90 VAL A CA 1
ATOM 719 C C . VAL A 1 90 ? -3.826 3.943 10.211 1.00 97.12 90 VAL A C 1
ATOM 721 O O . VAL A 1 90 ? -3.785 5.089 9.758 1.00 97.12 90 VAL A O 1
ATOM 724 N N . LEU A 1 91 ? -2.800 3.106 10.128 1.00 96.00 91 LEU A N 1
ATOM 725 C CA . LEU A 1 91 ? -1.555 3.410 9.446 1.00 96.00 91 LEU A CA 1
ATOM 726 C C . LEU A 1 91 ? -1.599 2.815 8.046 1.00 96.00 91 LEU A C 1
ATOM 728 O O . LEU A 1 91 ? -1.606 1.595 7.893 1.00 96.00 91 LEU A O 1
ATOM 732 N N . LEU A 1 92 ? -1.573 3.666 7.025 1.00 95.62 92 LEU A N 1
ATOM 733 C CA . LEU A 1 92 ? -1.264 3.216 5.674 1.00 95.62 92 LEU A CA 1
ATOM 734 C C . LEU A 1 92 ? 0.241 3.264 5.496 1.00 95.62 92 LEU A C 1
ATOM 736 O O . LEU A 1 92 ? 0.868 4.274 5.812 1.00 95.62 92 LEU A O 1
ATOM 740 N N . SER A 1 93 ? 0.835 2.195 4.988 1.00 92.69 93 SER A N 1
ATOM 741 C CA . SER A 1 93 ? 2.275 2.161 4.780 1.00 92.69 93 SER A CA 1
ATOM 742 C C . SER A 1 93 ? 2.674 1.619 3.423 1.00 92.69 93 SER A C 1
ATOM 744 O O . SER A 1 93 ? 1.918 0.950 2.709 1.00 92.69 93 SER A O 1
ATOM 746 N N . ARG A 1 94 ? 3.904 1.981 3.074 1.00 89.62 94 ARG A N 1
ATOM 747 C CA . ARG A 1 94 ? 4.576 1.583 1.857 1.00 89.62 94 ARG A CA 1
ATOM 748 C C . ARG A 1 94 ? 5.879 0.871 2.194 1.00 89.62 94 ARG A C 1
ATOM 750 O O . ARG A 1 94 ? 6.836 1.503 2.648 1.00 89.62 94 ARG A O 1
ATOM 757 N N . GLY A 1 95 ? 5.896 -0.444 1.988 1.00 78.56 95 GLY A N 1
ATOM 758 C CA . GLY A 1 95 ? 7.119 -1.244 2.060 1.00 78.56 95 GLY A CA 1
ATOM 759 C C . GLY A 1 95 ? 7.935 -1.149 0.769 1.00 78.56 95 GLY A C 1
ATOM 760 O O . GLY A 1 95 ? 7.404 -0.779 -0.273 1.00 78.56 95 GLY A O 1
ATOM 761 N N . SER A 1 96 ? 9.204 -1.544 0.827 1.00 78.06 96 SER A N 1
ATOM 762 C CA . SER A 1 96 ? 10.130 -1.533 -0.315 1.00 78.06 96 SER A CA 1
ATOM 763 C C . SER A 1 96 ? 10.084 -2.791 -1.193 1.00 78.06 96 SER A C 1
ATOM 765 O O . SER A 1 96 ? 10.813 -2.866 -2.170 1.00 78.06 96 SER A O 1
ATOM 767 N N . ALA A 1 97 ? 9.266 -3.795 -0.870 1.00 85.19 97 ALA A N 1
ATOM 768 C CA . ALA A 1 97 ? 9.197 -5.038 -1.644 1.00 85.19 97 ALA A CA 1
ATOM 769 C C . ALA A 1 97 ? 8.481 -4.863 -3.001 1.00 85.19 97 ALA A C 1
ATOM 771 O O . ALA A 1 97 ? 7.525 -4.094 -3.111 1.00 85.19 97 ALA A O 1
ATOM 772 N N . SER A 1 98 ? 8.847 -5.653 -4.017 1.00 89.31 98 SER A N 1
ATOM 773 C CA . SER A 1 98 ? 8.164 -5.650 -5.326 1.00 89.31 98 SER A CA 1
ATOM 774 C C . SER A 1 98 ? 6.669 -5.976 -5.219 1.00 89.31 98 SER A C 1
ATOM 776 O O . SER A 1 98 ? 5.857 -5.378 -5.920 1.00 89.31 98 SER A O 1
ATOM 778 N N . VAL A 1 99 ? 6.272 -6.85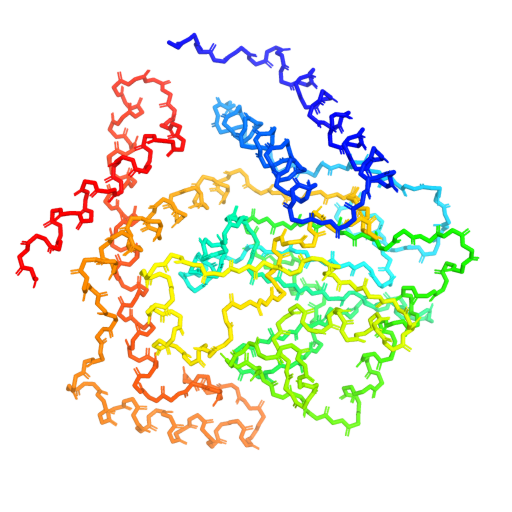1 -4.288 1.00 87.75 99 VAL A N 1
ATOM 779 C CA . VAL A 1 99 ? 4.853 -7.152 -4.006 1.00 87.75 99 VAL A CA 1
ATOM 780 C C . VAL A 1 99 ? 4.107 -5.925 -3.473 1.00 87.75 99 VAL A C 1
ATOM 782 O O . VAL A 1 99 ? 2.945 -5.710 -3.813 1.00 87.75 99 VAL A O 1
ATOM 785 N N . SER A 1 100 ? 4.774 -5.058 -2.707 1.00 88.38 100 SER A N 1
ATOM 786 C CA . SER A 1 100 ? 4.185 -3.782 -2.301 1.00 88.38 100 SER A CA 1
ATOM 787 C C . SER A 1 100 ? 3.857 -2.940 -3.532 1.00 88.38 100 SER A C 1
ATOM 789 O O . SER A 1 100 ? 2.747 -2.414 -3.640 1.00 88.38 100 SER A O 1
ATOM 791 N N . ALA A 1 101 ? 4.799 -2.809 -4.477 1.00 91.38 101 ALA A N 1
ATOM 792 C CA . ALA A 1 101 ? 4.593 -2.083 -5.737 1.00 91.38 101 ALA A CA 1
ATOM 793 C C . ALA A 1 101 ? 3.447 -2.681 -6.556 1.00 91.38 101 ALA A C 1
ATOM 795 O O . ALA A 1 101 ? 2.584 -1.932 -7.010 1.00 91.38 101 ALA A O 1
ATOM 796 N N . LEU A 1 102 ? 3.386 -4.011 -6.648 1.00 92.62 102 LEU A N 1
ATOM 797 C CA . LEU A 1 102 ? 2.303 -4.742 -7.303 1.00 92.62 102 LEU A CA 1
ATOM 798 C C . LEU A 1 102 ? 0.937 -4.291 -6.750 1.00 92.62 102 LEU A C 1
ATOM 800 O O . LEU A 1 102 ? 0.088 -3.813 -7.502 1.00 92.62 102 LEU A O 1
ATOM 804 N N . ILE A 1 103 ? 0.751 -4.336 -5.429 1.00 91.75 103 ILE A N 1
ATOM 805 C CA . ILE A 1 103 ? -0.522 -3.979 -4.781 1.00 91.75 103 ILE A CA 1
ATOM 806 C C . ILE A 1 103 ? -0.846 -2.488 -4.945 1.00 91.75 103 ILE A C 1
ATOM 808 O O . ILE A 1 103 ? -1.943 -2.140 -5.382 1.00 91.75 103 ILE A O 1
ATOM 812 N N . ALA A 1 104 ? 0.093 -1.593 -4.619 1.00 92.38 104 ALA A N 1
ATOM 813 C CA . ALA A 1 104 ? -0.173 -0.149 -4.605 1.00 92.38 104 ALA A CA 1
ATOM 814 C C . ALA A 1 104 ? -0.584 0.399 -5.982 1.00 92.38 104 ALA A C 1
ATOM 816 O O . ALA A 1 104 ? -1.363 1.353 -6.068 1.00 92.38 104 ALA A O 1
ATOM 817 N N . ARG A 1 105 ? -0.077 -0.217 -7.057 1.00 94.62 105 ARG A N 1
ATOM 818 C CA . ARG A 1 105 ? -0.282 0.230 -8.440 1.00 94.62 105 ARG A CA 1
ATOM 819 C C . ARG A 1 105 ? -1.423 -0.473 -9.175 1.00 94.62 105 ARG A C 1
ATOM 821 O O . ARG A 1 105 ? -1.820 -0.005 -10.234 1.00 94.62 105 ARG A O 1
ATOM 828 N N . ALA A 1 106 ? -1.978 -1.558 -8.633 1.00 94.44 106 ALA A N 1
ATOM 829 C CA . ALA A 1 106 ? -3.014 -2.339 -9.318 1.00 94.44 106 ALA A CA 1
ATOM 830 C C . ALA A 1 106 ? -4.394 -1.657 -9.375 1.00 94.44 106 ALA A C 1
ATOM 832 O O . ALA A 1 106 ? -5.175 -1.912 -10.291 1.00 94.44 106 ALA A O 1
ATOM 833 N N . SER A 1 107 ? -4.717 -0.824 -8.383 1.00 94.31 107 SER A N 1
ATOM 834 C CA . SER A 1 107 ? -6.028 -0.173 -8.260 1.00 94.31 107 SER A CA 1
ATOM 835 C C . SER A 1 107 ? -6.348 0.725 -9.461 1.00 94.31 107 SER A C 1
ATOM 837 O O . SER A 1 107 ? -5.467 1.382 -10.005 1.00 94.31 107 SER A O 1
ATOM 839 N N . ASN A 1 108 ? -7.634 0.871 -9.801 1.00 94.12 108 ASN A N 1
ATOM 840 C CA . ASN A 1 108 ? -8.118 1.914 -10.720 1.00 94.12 108 ASN A CA 1
ATOM 841 C C . ASN A 1 108 ? -7.835 3.342 -10.215 1.00 94.12 108 ASN A C 1
ATOM 843 O O . ASN A 1 108 ? -7.908 4.302 -10.984 1.00 94.12 108 ASN A O 1
ATOM 847 N N . PHE A 1 109 ? -7.503 3.476 -8.931 1.00 93.06 109 PHE A N 1
ATOM 848 C CA . PHE A 1 109 ? -6.949 4.674 -8.316 1.00 93.06 109 PHE A CA 1
ATOM 849 C C . PHE A 1 109 ? -5.559 4.333 -7.759 1.00 93.06 109 PHE A C 1
ATOM 851 O O . PHE A 1 109 ? -5.435 4.115 -6.549 1.00 93.06 109 PHE A O 1
ATOM 858 N N . PRO A 1 110 ? -4.526 4.212 -8.621 1.00 91.50 110 PRO A N 1
ATOM 859 C CA . PRO A 1 110 ? -3.187 3.840 -8.187 1.00 91.50 110 PRO A CA 1
ATOM 860 C C . PRO A 1 110 ? -2.704 4.778 -7.086 1.00 91.50 110 PRO A C 1
ATOM 862 O O . PRO A 1 110 ? -2.789 6.000 -7.210 1.00 91.50 110 PRO A O 1
ATOM 865 N N . GLY A 1 111 ? -2.215 4.210 -5.993 1.00 87.38 111 GLY A N 1
ATOM 866 C CA . GLY A 1 111 ? -1.742 4.977 -4.851 1.00 87.38 111 GLY A CA 1
ATOM 867 C C . GLY A 1 111 ? -0.301 4.650 -4.507 1.00 87.38 111 GLY A C 1
ATOM 868 O O . GLY A 1 111 ? 0.421 4.034 -5.292 1.00 87.38 111 GLY A O 1
ATOM 869 N N . ASN A 1 112 ? 0.090 5.068 -3.305 1.00 87.69 112 ASN A N 1
ATOM 870 C CA . ASN A 1 112 ? 1.440 4.873 -2.779 1.00 87.69 112 ASN A CA 1
ATOM 871 C C . ASN A 1 112 ? 1.451 3.899 -1.596 1.00 87.69 112 ASN A C 1
ATOM 873 O O . ASN A 1 112 ? 2.504 3.655 -1.029 1.00 87.69 112 ASN A O 1
ATOM 877 N N . PHE A 1 113 ? 0.303 3.347 -1.192 1.00 93.38 113 PHE A N 1
ATOM 878 C CA . PHE A 1 113 ? 0.195 2.470 -0.026 1.00 93.38 113 PHE A CA 1
ATOM 879 C C . PHE A 1 113 ? -0.200 1.061 -0.436 1.00 93.38 113 PHE A C 1
ATOM 881 O O . PHE A 1 113 ? -1.103 0.871 -1.254 1.00 93.38 113 PHE A O 1
ATOM 888 N N . SER A 1 114 ? 0.465 0.085 0.171 1.00 92.75 114 SER A N 1
ATOM 889 C CA . SER A 1 114 ? 0.267 -1.345 -0.079 1.00 92.75 114 SER A CA 1
ATOM 890 C C . SER A 1 114 ? -0.127 -2.122 1.171 1.00 92.75 114 SER A C 1
ATOM 892 O O . SER A 1 114 ? -0.437 -3.303 1.068 1.00 92.75 114 SER A O 1
ATOM 894 N N . HIS A 1 115 ? -0.096 -1.484 2.341 1.00 94.94 115 HIS A N 1
ATOM 895 C CA . HIS A 1 115 ? -0.339 -2.148 3.613 1.00 94.94 115 HIS A CA 1
ATOM 896 C C . HIS A 1 115 ? -1.115 -1.255 4.575 1.00 94.94 115 HIS A C 1
ATOM 898 O O . HIS A 1 115 ? -0.961 -0.030 4.553 1.00 94.94 115 HIS A O 1
ATOM 904 N N . VAL A 1 116 ? -1.925 -1.885 5.419 1.00 96.31 116 VAL A N 1
ATOM 905 C CA . VAL A 1 116 ? -2.757 -1.248 6.442 1.00 96.31 116 VAL A CA 1
ATOM 906 C C . VAL A 1 116 ? -2.447 -1.890 7.789 1.00 96.31 116 VAL A C 1
ATOM 908 O O . VAL A 1 116 ? -2.364 -3.113 7.890 1.00 96.31 116 VAL A O 1
ATOM 911 N N . ALA A 1 117 ? -2.303 -1.065 8.820 1.00 96.69 117 ALA A N 1
ATOM 912 C CA . ALA A 1 117 ? -2.207 -1.519 10.198 1.00 96.69 117 ALA A CA 1
ATOM 913 C C . ALA A 1 117 ? -3.153 -0.724 11.105 1.00 96.69 117 ALA A C 1
ATOM 915 O O . ALA A 1 117 ? -3.318 0.483 10.933 1.00 96.69 117 ALA A O 1
ATOM 916 N N . LEU A 1 118 ? -3.751 -1.394 12.087 1.00 97.88 118 LEU A N 1
ATOM 917 C CA . LEU A 1 118 ? -4.644 -0.804 13.081 1.00 97.88 118 LEU A CA 1
ATOM 918 C C . LEU A 1 118 ? -3.919 -0.674 14.422 1.00 97.88 118 LEU A C 1
ATOM 920 O O . LEU A 1 118 ? -3.345 -1.638 14.926 1.00 97.88 118 LEU A O 1
ATOM 924 N N . LEU A 1 119 ? -3.947 0.514 15.018 1.00 96.62 119 LEU A N 1
ATOM 925 C CA . LEU A 1 119 ? -3.306 0.760 16.304 1.00 96.62 119 LEU A CA 1
ATOM 926 C C . LEU A 1 119 ? -4.254 0.510 17.470 1.00 96.62 119 LEU A C 1
ATOM 928 O O . LEU A 1 119 ? -5.384 0.986 17.492 1.00 96.62 119 LEU A O 1
ATOM 932 N N . HIS A 1 120 ? -3.745 -0.144 18.505 1.00 95.69 120 HIS A N 1
ATOM 933 C CA . HIS A 1 120 ? -4.364 -0.174 19.820 1.00 95.69 120 HIS A CA 1
ATOM 934 C C . HIS A 1 120 ? -3.357 0.270 20.879 1.00 95.69 120 HIS A C 1
ATOM 936 O O . HIS A 1 120 ? -2.227 -0.212 20.926 1.00 95.69 120 HIS A O 1
ATOM 942 N N . ILE A 1 121 ? -3.781 1.158 21.767 1.00 93.75 121 ILE A N 1
ATOM 943 C CA . ILE A 1 121 ? -3.029 1.600 22.934 1.00 93.75 121 ILE A CA 1
ATOM 944 C C . ILE A 1 121 ? -3.729 1.062 24.175 1.00 93.75 121 ILE A C 1
ATOM 946 O O . ILE A 1 121 ? -4.878 1.404 24.449 1.00 93.75 121 ILE A O 1
ATOM 950 N N . ASN A 1 122 ? -3.021 0.235 24.939 1.00 91.12 122 ASN A N 1
ATOM 951 C CA . ASN A 1 122 ? -3.520 -0.248 26.217 1.00 91.12 122 ASN A CA 1
ATOM 952 C C . ASN A 1 122 ? -3.587 0.904 27.234 1.00 91.12 122 ASN A C 1
ATOM 954 O O . ASN A 1 122 ? -2.610 1.630 27.436 1.00 91.12 122 ASN A O 1
ATOM 958 N N . GLU A 1 123 ? -4.738 1.074 27.884 1.00 86.75 123 GLU A N 1
ATOM 959 C CA . GLU A 1 123 ? -4.979 2.222 28.759 1.00 86.75 123 GLU A CA 1
ATOM 960 C C . GLU A 1 123 ? -4.109 2.217 30.019 1.00 86.75 123 GLU A C 1
ATOM 962 O O . GLU A 1 123 ? -3.660 3.291 30.435 1.00 86.75 123 GLU A O 1
ATOM 967 N N . SER A 1 124 ? -3.840 1.035 30.590 1.00 87.88 124 SER A N 1
ATOM 968 C CA . SER A 1 124 ? -3.171 0.883 31.885 1.00 87.88 124 SER A CA 1
ATOM 969 C C . SER A 1 124 ? -1.652 0.971 31.783 1.00 87.88 124 SER A C 1
ATOM 971 O O . SER A 1 124 ? -1.029 1.671 32.575 1.00 87.88 124 SER A O 1
ATOM 973 N N . ASN A 1 125 ? -1.047 0.307 30.795 1.00 89.38 125 ASN A N 1
ATOM 974 C CA . ASN A 1 125 ? 0.413 0.239 30.654 1.00 89.38 125 ASN A CA 1
ATOM 975 C C . ASN A 1 125 ? 0.967 1.014 29.450 1.00 89.38 125 ASN A C 1
ATOM 977 O O . ASN A 1 125 ? 2.175 0.996 29.223 1.00 89.38 125 ASN A O 1
ATOM 981 N N . LYS A 1 126 ? 0.101 1.679 28.671 1.00 89.94 126 LYS A N 1
ATOM 982 C CA . LYS A 1 126 ? 0.474 2.477 27.491 1.00 89.94 126 LYS A CA 1
ATOM 983 C C . LYS A 1 126 ? 1.204 1.683 26.397 1.00 89.94 126 LYS A C 1
ATOM 985 O O . LYS A 1 126 ? 1.798 2.274 25.497 1.00 89.94 126 LYS A O 1
ATOM 990 N N . LYS A 1 127 ? 1.132 0.347 26.418 1.00 91.56 127 LYS A N 1
ATOM 991 C CA . LYS A 1 127 ? 1.696 -0.506 25.367 1.00 91.56 127 LYS A CA 1
ATOM 992 C C . LYS A 1 127 ? 0.942 -0.286 24.058 1.00 91.56 127 LYS A C 1
ATOM 994 O O . LYS A 1 127 ? -0.281 -0.426 24.008 1.00 91.56 127 LYS A O 1
ATOM 999 N N . ILE A 1 128 ? 1.693 0.003 23.000 1.00 93.50 128 ILE A N 1
ATOM 1000 C CA . ILE A 1 128 ? 1.175 0.129 21.639 1.00 93.50 128 ILE A CA 1
ATOM 1001 C C . ILE A 1 128 ? 1.207 -1.254 20.986 1.00 93.50 128 ILE A C 1
ATOM 1003 O O . ILE A 1 128 ? 2.230 -1.936 20.984 1.00 93.50 128 ILE A O 1
ATOM 1007 N N . SER A 1 129 ? 0.072 -1.668 20.443 1.00 94.88 129 SER A N 1
ATOM 1008 C CA . SER A 1 129 ? -0.098 -2.883 19.652 1.00 94.88 129 SER A CA 1
ATOM 1009 C C . SER A 1 129 ? -0.424 -2.472 18.224 1.00 94.88 129 SER A C 1
ATOM 1011 O O . SER A 1 129 ? -1.344 -1.683 18.009 1.00 94.88 129 SER A O 1
ATOM 1013 N N . VAL A 1 130 ? 0.347 -2.977 17.264 1.00 95.94 130 VAL A N 1
ATOM 1014 C CA . VAL A 1 130 ? 0.118 -2.739 15.837 1.00 95.94 130 VAL A CA 1
ATOM 1015 C C . VAL A 1 130 ? -0.491 -4.005 15.256 1.00 95.94 130 VAL A C 1
ATOM 1017 O O . VAL A 1 130 ? 0.174 -5.032 15.203 1.00 95.94 130 VAL A O 1
ATOM 1020 N N . ILE A 1 131 ? -1.765 -3.959 14.890 1.00 97.06 131 ILE A N 1
ATOM 1021 C CA . ILE A 1 131 ? -2.503 -5.113 14.381 1.00 97.06 131 ILE A CA 1
ATOM 1022 C C . ILE A 1 131 ? -2.454 -5.066 12.859 1.00 97.06 131 ILE A C 1
ATOM 1024 O O . ILE A 1 131 ? -2.905 -4.097 12.251 1.00 97.06 131 ILE A O 1
ATOM 1028 N N . GLU A 1 132 ? -1.889 -6.091 12.240 1.00 94.75 132 GLU A N 1
ATOM 1029 C CA . GLU A 1 132 ? -1.671 -6.136 10.796 1.00 94.75 132 GLU A CA 1
ATOM 1030 C C . GLU A 1 132 ? -1.729 -7.569 10.275 1.00 94.75 132 GLU A C 1
ATOM 1032 O O . GLU A 1 132 ? -1.464 -8.514 11.016 1.00 94.75 132 GLU A O 1
ATOM 1037 N N . SER A 1 133 ? -2.069 -7.728 8.995 1.00 93.69 133 SER A N 1
ATOM 1038 C CA . SER A 1 133 ? -2.100 -9.039 8.342 1.00 93.69 133 SER A CA 1
ATOM 1039 C C . SER A 1 133 ? -0.969 -9.200 7.341 1.00 93.69 133 SER A C 1
ATOM 1041 O O . SER A 1 133 ? -0.811 -8.376 6.440 1.00 93.69 133 SER A O 1
ATOM 1043 N N . HIS A 1 134 ? -0.207 -10.281 7.486 1.00 89.12 134 HIS A N 1
ATOM 1044 C CA . HIS A 1 134 ? 0.979 -10.587 6.691 1.00 89.12 134 HIS A CA 1
ATOM 1045 C C . HIS A 1 134 ? 0.812 -11.891 5.919 1.00 89.12 134 HIS A C 1
ATOM 1047 O O . HIS A 1 134 ? 0.287 -12.868 6.450 1.00 89.12 134 HIS A O 1
ATOM 1053 N N . ILE A 1 135 ? 1.338 -11.937 4.696 1.00 84.81 135 ILE A N 1
ATOM 1054 C CA . ILE A 1 135 ? 1.307 -13.112 3.805 1.00 84.81 135 ILE A CA 1
ATOM 1055 C C . ILE A 1 135 ? 1.906 -14.354 4.495 1.00 84.81 135 ILE A C 1
ATOM 1057 O O . ILE A 1 135 ? 1.500 -15.491 4.242 1.00 84.81 135 ILE A O 1
ATOM 1061 N N . GLU A 1 136 ? 2.875 -14.145 5.386 1.00 82.00 136 GLU A N 1
ATOM 1062 C CA . GLU A 1 136 ? 3.635 -15.179 6.082 1.00 82.00 136 GLU A CA 1
ATOM 1063 C C . GLU A 1 136 ? 2.856 -15.886 7.188 1.00 82.00 136 GLU A C 1
ATOM 1065 O O . GLU A 1 136 ? 3.094 -17.075 7.398 1.00 82.00 136 GLU A O 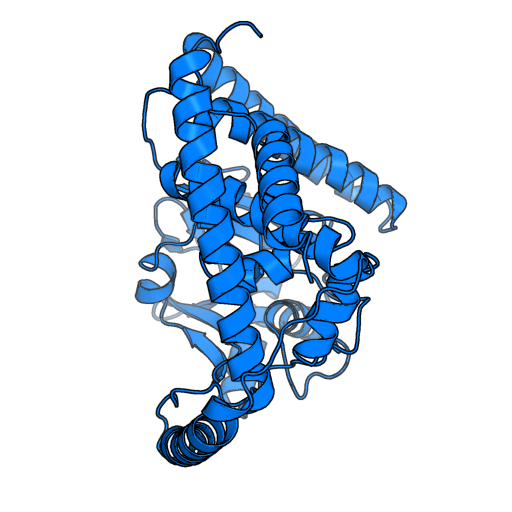1
ATOM 1070 N N . LYS A 1 137 ? 1.978 -15.168 7.901 1.00 84.38 137 LYS A N 1
ATOM 1071 C CA . LYS A 1 137 ? 1.395 -15.636 9.173 1.00 84.38 137 LYS A CA 1
ATOM 1072 C C . LYS A 1 137 ? -0.046 -15.191 9.444 1.00 84.38 137 LYS A C 1
ATOM 1074 O O . LYS A 1 137 ? -0.556 -15.477 10.520 1.00 84.38 137 LYS A O 1
ATOM 1079 N N . GLY A 1 138 ? -0.696 -14.504 8.506 1.00 90.88 138 GLY A N 1
ATOM 1080 C CA . GLY A 1 138 ? -2.023 -13.931 8.718 1.00 90.88 138 GLY A CA 1
ATOM 1081 C C . GLY A 1 138 ? -2.003 -12.736 9.665 1.00 90.88 138 GLY A C 1
ATOM 1082 O O . GLY A 1 138 ? -1.012 -11.998 9.728 1.00 90.88 138 GLY A O 1
ATOM 1083 N N . VAL A 1 139 ? -3.106 -12.537 10.382 1.00 94.94 139 VAL A N 1
ATOM 1084 C CA . VAL A 1 139 ? -3.267 -11.409 11.298 1.00 94.94 139 VAL A CA 1
ATOM 10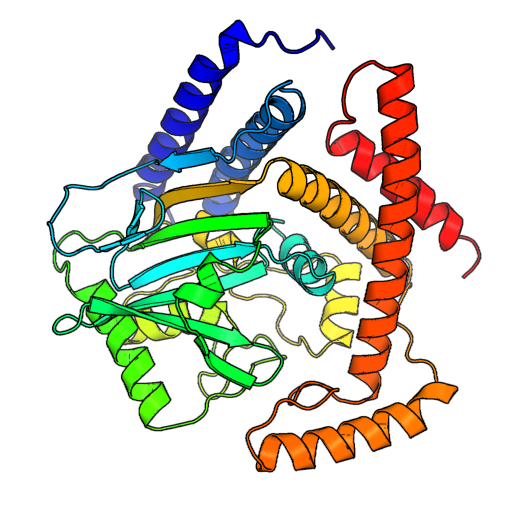85 C C . VAL A 1 139 ? -2.432 -11.625 12.554 1.00 94.94 139 VAL A C 1
ATOM 1087 O O . VAL A 1 139 ? -2.565 -12.624 13.256 1.00 94.94 139 VAL A O 1
ATOM 1090 N N . ALA A 1 140 ? -1.582 -10.654 12.866 1.00 93.00 140 ALA A N 1
ATOM 1091 C CA . ALA A 1 140 ? -0.714 -10.687 14.027 1.00 93.00 140 ALA A CA 1
ATOM 1092 C C . ALA A 1 140 ? -0.604 -9.312 14.687 1.00 93.00 140 ALA A C 1
ATOM 1094 O O . ALA A 1 140 ? -0.821 -8.266 14.075 1.00 93.00 140 ALA A O 1
ATOM 1095 N N . ILE A 1 141 ? -0.198 -9.329 15.956 1.00 94.19 141 ILE A N 1
ATOM 1096 C CA . ILE A 1 141 ? 0.185 -8.125 16.687 1.00 94.19 141 ILE A CA 1
ATOM 1097 C C . ILE A 1 141 ? 1.693 -7.950 16.530 1.00 94.19 141 ILE A C 1
ATOM 1099 O O . ILE A 1 141 ? 2.481 -8.746 17.045 1.00 94.19 141 ILE A O 1
ATOM 1103 N N . ALA A 1 142 ? 2.101 -6.917 15.806 1.00 88.44 142 ALA A N 1
ATOM 1104 C CA . ALA A 1 142 ? 3.488 -6.517 15.691 1.00 88.44 142 ALA A CA 1
ATOM 1105 C C . ALA A 1 142 ? 3.917 -5.621 16.855 1.00 88.44 142 ALA A C 1
ATOM 1107 O O . ALA A 1 142 ? 3.143 -4.832 17.410 1.00 88.44 142 ALA A O 1
ATOM 1108 N N . ASP A 1 143 ? 5.195 -5.748 17.209 1.00 83.25 143 ASP A N 1
ATOM 1109 C CA . ASP A 1 143 ? 5.846 -4.858 18.156 1.00 83.25 143 ASP A CA 1
ATOM 1110 C C . ASP A 1 143 ? 5.958 -3.451 17.555 1.00 83.25 143 ASP A C 1
ATOM 1112 O O . ASP A 1 143 ? 6.509 -3.261 16.468 1.00 83.25 143 ASP A O 1
ATOM 1116 N N . SER A 1 144 ? 5.457 -2.447 18.274 1.00 84.38 144 SER A N 1
ATOM 1117 C CA . SER A 1 144 ? 5.455 -1.064 17.796 1.00 84.38 144 SER A CA 1
ATOM 1118 C C . SER A 1 144 ? 6.865 -0.516 17.588 1.00 84.38 144 SER A C 1
ATOM 1120 O O . SER A 1 144 ? 7.093 0.259 16.660 1.00 84.38 144 SER A O 1
ATOM 1122 N N . THR A 1 145 ? 7.828 -0.918 18.425 1.00 82.06 145 THR A N 1
ATOM 1123 C CA . THR A 1 145 ? 9.217 -0.457 18.300 1.00 82.06 145 THR A CA 1
ATOM 1124 C C . THR A 1 145 ? 9.808 -0.947 16.987 1.00 82.06 145 THR A C 1
ATOM 1126 O O . THR A 1 145 ? 10.371 -0.153 16.236 1.00 82.06 145 THR A O 1
ATOM 1129 N N . SER A 1 146 ? 9.624 -2.230 16.676 1.00 81.19 146 SER A N 1
ATOM 1130 C CA . SER A 1 146 ? 10.012 -2.828 15.402 1.00 81.19 146 SER A CA 1
ATOM 1131 C C . SER A 1 146 ? 9.285 -2.175 14.227 1.00 81.19 146 SER A C 1
ATOM 1133 O O . SER A 1 146 ? 9.948 -1.747 13.284 1.00 81.19 146 SER A O 1
ATOM 1135 N N . TYR A 1 147 ? 7.961 -2.002 14.310 1.00 85.12 147 TYR A N 1
ATOM 1136 C CA . TYR A 1 147 ? 7.161 -1.427 13.226 1.00 85.12 147 TYR A CA 1
ATOM 1137 C C . TYR A 1 147 ? 7.630 -0.024 12.830 1.00 85.12 147 TYR A C 1
ATOM 1139 O O . TYR A 1 147 ? 7.781 0.262 11.640 1.00 85.12 147 TYR A O 1
ATOM 1147 N N . PHE A 1 148 ? 7.870 0.852 13.812 1.00 82.00 148 PHE A N 1
ATOM 1148 C CA . PHE A 1 148 ? 8.340 2.205 13.532 1.00 82.00 148 PHE A CA 1
ATOM 1149 C C . PHE A 1 148 ? 9.834 2.229 13.192 1.00 82.00 148 PHE A C 1
ATOM 1151 O O . PHE A 1 148 ? 10.237 3.036 12.359 1.00 82.00 148 PHE A O 1
ATOM 1158 N N . LYS A 1 149 ? 10.672 1.364 13.783 1.00 80.00 149 LYS A N 1
ATOM 1159 C CA . LYS A 1 149 ? 12.106 1.276 13.446 1.00 80.00 149 LYS A CA 1
ATOM 1160 C C . LYS A 1 149 ? 12.337 0.816 12.008 1.00 80.00 149 LYS A C 1
ATOM 1162 O O . LYS A 1 149 ? 13.283 1.289 11.381 1.00 80.00 149 LYS A O 1
ATOM 1167 N N . ASP A 1 150 ? 11.499 -0.086 11.515 1.00 76.06 150 ASP A N 1
ATOM 1168 C CA . ASP A 1 150 ? 11.539 -0.555 10.139 1.00 76.06 150 ASP A CA 1
ATOM 1169 C C . ASP A 1 150 ? 11.385 0.615 9.152 1.00 76.06 150 ASP A C 1
ATOM 1171 O O . ASP A 1 150 ? 10.497 1.466 9.283 1.00 76.06 150 ASP A O 1
ATOM 1175 N N . LYS A 1 151 ? 12.299 0.683 8.180 1.00 69.56 151 LYS A N 1
ATOM 1176 C CA . LYS A 1 151 ? 12.362 1.780 7.215 1.00 69.56 151 LYS A CA 1
ATOM 1177 C C . LYS A 1 151 ? 11.262 1.600 6.175 1.00 69.56 151 LYS A C 1
ATOM 1179 O O . LYS A 1 151 ? 11.439 0.941 5.155 1.00 69.56 151 LYS A O 1
ATOM 1184 N N . LYS A 1 152 ? 10.125 2.235 6.432 1.00 79.44 152 LYS A N 1
ATOM 1185 C CA . LYS A 1 152 ? 9.020 2.356 5.480 1.00 79.44 152 LYS A CA 1
ATOM 1186 C C . LYS A 1 152 ? 9.265 3.555 4.575 1.00 79.44 152 LYS A C 1
ATOM 1188 O O . LYS A 1 152 ? 9.674 4.609 5.055 1.00 79.44 152 LYS A O 1
ATOM 1193 N N . GLN A 1 153 ? 8.984 3.406 3.280 1.00 77.00 153 GLN A N 1
ATOM 1194 C CA . GLN A 1 153 ? 9.135 4.513 2.328 1.00 77.00 153 GLN A CA 1
ATOM 1195 C C . GLN A 1 153 ? 8.182 5.659 2.684 1.00 77.00 153 GLN A C 1
ATOM 1197 O O . GLN A 1 153 ? 8.510 6.836 2.530 1.00 77.00 153 GLN A O 1
ATOM 1202 N N . ARG A 1 154 ? 7.007 5.298 3.213 1.00 86.88 154 ARG A N 1
ATOM 1203 C CA . ARG A 1 154 ? 5.993 6.238 3.669 1.00 86.88 154 ARG A CA 1
ATOM 1204 C C . ARG A 1 154 ? 5.061 5.628 4.702 1.00 86.88 154 ARG A C 1
ATOM 1206 O O . ARG A 1 154 ? 4.753 4.435 4.636 1.00 86.88 154 ARG A O 1
ATOM 1213 N N . ILE A 1 155 ? 4.571 6.471 5.607 1.00 91.06 155 ILE A N 1
ATOM 1214 C CA . ILE A 1 155 ? 3.477 6.150 6.523 1.00 91.06 155 ILE A CA 1
ATOM 1215 C C . ILE A 1 155 ? 2.479 7.311 6.537 1.00 91.06 155 ILE A C 1
ATOM 1217 O O . ILE A 1 155 ? 2.858 8.450 6.798 1.00 91.06 155 ILE A O 1
ATOM 1221 N N . LEU A 1 156 ? 1.206 7.018 6.295 1.00 93.56 156 LEU A N 1
ATOM 1222 C CA . LEU A 1 156 ? 0.087 7.934 6.494 1.00 93.56 156 LEU A CA 1
ATOM 1223 C C . LEU A 1 156 ? -0.667 7.533 7.754 1.00 93.56 156 LEU A C 1
ATOM 1225 O O . LEU A 1 156 ? -0.981 6.357 7.928 1.00 93.56 156 LEU A O 1
ATOM 1229 N N . VAL A 1 157 ? -0.995 8.503 8.598 1.00 94.62 157 VAL A N 1
ATOM 1230 C CA . VAL A 1 157 ? -1.853 8.287 9.764 1.00 94.62 157 VAL A CA 1
ATOM 1231 C C . VAL A 1 157 ? -3.233 8.814 9.460 1.00 94.62 157 VAL A C 1
ATOM 1233 O O . VAL A 1 157 ? -3.424 10.015 9.239 1.00 94.62 157 VAL A O 1
ATOM 1236 N N . LEU A 1 158 ? -4.190 7.898 9.476 1.00 94.94 158 LEU A N 1
ATOM 1237 C CA . LEU A 1 158 ? -5.597 8.190 9.330 1.00 94.94 158 LEU A CA 1
ATOM 1238 C C . LEU A 1 158 ? -6.310 7.942 10.654 1.00 94.94 158 LEU A C 1
ATOM 1240 O O . LEU A 1 158 ? -6.025 6.976 11.357 1.00 94.94 158 LEU A O 1
ATOM 1244 N N . ARG A 1 159 ? -7.263 8.807 10.988 1.00 93.62 159 ARG A N 1
ATOM 1245 C CA . ARG A 1 159 ? -8.074 8.675 12.201 1.00 93.62 159 ARG A CA 1
ATOM 1246 C C . ARG A 1 159 ? -9.540 8.771 11.851 1.00 93.62 159 ARG A C 1
ATOM 1248 O O . ARG A 1 159 ? -9.939 9.672 11.117 1.00 93.62 159 ARG A O 1
ATOM 1255 N N . LYS A 1 160 ? -10.351 7.880 12.411 1.00 92.25 160 LYS A N 1
ATOM 1256 C CA . LYS A 1 160 ? -11.801 7.952 12.269 1.00 92.25 160 LYS A CA 1
ATOM 1257 C C . LYS A 1 160 ? -12.320 9.294 12.794 1.00 92.25 160 LYS A C 1
ATOM 1259 O O . LYS A 1 160 ? -11.986 9.710 13.902 1.00 92.25 160 LYS A O 1
ATOM 1264 N N . ARG A 1 161 ? -13.168 9.961 12.012 1.00 86.88 161 ARG A N 1
ATOM 1265 C CA . ARG A 1 161 ? -13.940 11.134 12.443 1.00 86.88 161 ARG A CA 1
ATOM 1266 C C . ARG A 1 161 ? -14.918 10.717 13.537 1.00 86.88 161 ARG A C 1
ATOM 1268 O O . ARG A 1 161 ? -15.788 9.884 13.288 1.00 86.88 161 ARG A O 1
ATOM 1275 N N . THR A 1 162 ? -14.805 11.293 14.727 1.00 79.06 162 THR A N 1
ATOM 1276 C CA . THR A 1 162 ? -15.755 11.081 15.825 1.00 79.06 162 THR A CA 1
ATOM 1277 C C . THR A 1 162 ? -16.484 12.389 16.108 1.00 79.06 162 THR A C 1
ATOM 1279 O O . THR A 1 162 ? -15.864 13.445 16.209 1.00 79.06 162 THR A O 1
ATOM 1282 N N . ILE A 1 163 ? -17.816 12.334 16.170 1.00 68.94 163 ILE A N 1
ATOM 1283 C CA . ILE A 1 163 ? -18.657 13.496 16.506 1.00 68.94 163 ILE A CA 1
ATOM 1284 C C . ILE A 1 163 ? -19.201 13.354 17.936 1.00 68.94 163 ILE A C 1
ATOM 1286 O O . ILE A 1 163 ? -19.218 14.334 18.671 1.00 68.94 163 ILE A O 1
ATOM 1290 N N . ASN A 1 164 ? -19.577 12.131 18.345 1.00 67.81 164 ASN A N 1
ATOM 1291 C CA . ASN A 1 164 ? -20.313 11.884 19.594 1.00 67.81 164 ASN A CA 1
ATOM 1292 C C . ASN A 1 164 ? -19.607 10.922 20.567 1.00 67.81 164 ASN A C 1
ATOM 1294 O O . ASN A 1 164 ? -19.539 11.212 21.756 1.00 67.81 164 ASN A O 1
ATOM 1298 N N . ASP A 1 165 ? -19.082 9.787 20.087 1.00 77.31 165 ASP A N 1
ATOM 1299 C CA . ASP A 1 165 ? -18.379 8.803 20.925 1.00 77.31 165 ASP A CA 1
ATOM 1300 C C . ASP A 1 165 ? -16.909 8.692 20.492 1.00 77.31 165 ASP A C 1
ATOM 1302 O O . ASP A 1 165 ? -16.574 8.095 19.466 1.00 77.31 165 ASP A O 1
ATOM 1306 N N . ASN A 1 166 ? -16.021 9.283 21.295 1.00 82.38 166 ASN A N 1
ATOM 1307 C CA . ASN A 1 166 ? -14.575 9.242 21.075 1.00 82.38 166 ASN A CA 1
ATOM 1308 C C . ASN A 1 166 ? -13.951 7.882 21.429 1.00 82.38 166 ASN A C 1
ATOM 1310 O O . ASN A 1 166 ? -12.791 7.651 21.093 1.00 82.38 166 ASN A O 1
ATOM 1314 N N . MET A 1 167 ? -14.700 6.974 22.066 1.00 89.12 167 MET A N 1
ATOM 1315 C CA . MET A 1 167 ? -14.228 5.632 22.412 1.00 89.12 167 MET A CA 1
ATOM 1316 C C . MET A 1 167 ? -14.418 4.623 21.286 1.00 89.12 167 MET A C 1
ATOM 1318 O O . MET A 1 167 ? -13.826 3.549 21.352 1.00 89.12 167 MET A O 1
ATOM 1322 N N . VAL A 1 168 ? -15.198 4.927 20.243 1.00 92.31 168 VAL A N 1
ATOM 1323 C CA . VAL A 1 168 ? -15.432 3.968 19.150 1.00 92.31 168 VAL A CA 1
ATOM 1324 C C . VAL A 1 168 ? -14.133 3.473 18.495 1.00 92.31 168 VAL A C 1
ATOM 1326 O O . VAL A 1 168 ? -13.983 2.258 18.366 1.00 92.31 168 VAL A O 1
ATOM 1329 N N . PRO A 1 169 ? -13.151 4.335 18.154 1.00 94.19 169 PRO A N 1
ATOM 1330 C CA . PRO A 1 169 ? -11.864 3.879 17.621 1.00 94.19 169 PRO A CA 1
ATOM 1331 C C . PRO A 1 169 ? -11.119 2.936 18.580 1.00 94.19 169 PRO A C 1
ATOM 1333 O O . PRO A 1 169 ? -10.537 1.939 18.154 1.00 94.19 169 PRO A O 1
ATOM 1336 N N . HIS A 1 170 ? -11.181 3.212 19.888 1.00 94.44 170 HIS A N 1
ATOM 1337 C CA . HIS A 1 170 ? -10.585 2.355 20.910 1.00 94.44 170 HIS A CA 1
ATOM 1338 C C . HIS A 1 170 ? -11.283 0.991 20.987 1.00 94.44 170 HIS A C 1
ATOM 1340 O O . HIS A 1 170 ? -10.611 -0.038 20.946 1.00 94.44 170 HIS A O 1
ATOM 1346 N N . LYS A 1 171 ? -12.622 0.977 21.038 1.00 95.06 171 LYS A N 1
ATOM 1347 C CA . LYS A 1 171 ? -13.440 -0.245 21.079 1.00 95.06 171 LYS A CA 1
ATOM 1348 C C . LYS A 1 171 ? -13.226 -1.113 19.838 1.00 95.06 171 LYS A C 1
ATOM 1350 O O . LYS A 1 171 ? -13.042 -2.315 19.981 1.00 95.06 171 LYS A O 1
ATOM 1355 N N . ALA A 1 172 ? -13.176 -0.509 18.647 1.00 96.50 172 ALA A N 1
ATOM 1356 C CA . ALA A 1 172 ? -12.898 -1.211 17.393 1.00 96.50 172 ALA A CA 1
ATOM 1357 C C . ALA A 1 172 ? -11.552 -1.952 17.450 1.00 96.50 172 ALA A C 1
ATOM 1359 O O . ALA A 1 172 ? -11.483 -3.159 17.224 1.00 96.50 172 ALA A O 1
ATOM 1360 N N . ALA A 1 173 ? -10.479 -1.247 17.821 1.00 96.94 173 ALA A N 1
ATOM 1361 C CA . ALA A 1 173 ? -9.155 -1.853 17.924 1.00 96.94 173 ALA A CA 1
ATOM 1362 C C . ALA A 1 173 ? -9.069 -2.906 19.047 1.00 96.94 173 ALA A C 1
ATOM 1364 O O . ALA A 1 173 ? -8.411 -3.932 18.880 1.00 96.94 173 ALA A O 1
ATOM 1365 N N . GLY A 1 174 ? -9.762 -2.683 20.170 1.00 96.25 174 GLY A N 1
ATOM 1366 C CA . GLY A 1 174 ? -9.863 -3.642 21.272 1.00 96.25 174 GLY A CA 1
ATOM 1367 C C . GLY A 1 174 ? -10.587 -4.934 20.881 1.00 96.25 174 GLY A C 1
ATOM 1368 O O . GLY A 1 174 ? -10.095 -6.017 21.190 1.00 96.25 174 GLY A O 1
ATOM 1369 N N . ALA A 1 175 ? -11.691 -4.836 20.135 1.00 95.00 175 ALA A N 1
ATOM 1370 C CA . ALA A 1 175 ? -12.433 -5.994 19.631 1.00 95.00 175 ALA A CA 1
ATOM 1371 C C . ALA A 1 175 ? -11.562 -6.878 18.724 1.00 95.00 175 ALA A C 1
ATOM 1373 O O . ALA A 1 175 ? -11.600 -8.105 18.825 1.00 95.00 175 ALA A O 1
ATOM 1374 N N . MET A 1 176 ? -10.715 -6.262 17.892 1.00 96.50 176 MET A N 1
ATOM 1375 C CA . MET A 1 176 ? -9.775 -7.005 17.053 1.00 96.50 176 MET A CA 1
ATOM 1376 C C . MET A 1 176 ? -8.719 -7.750 17.883 1.00 96.50 176 MET A C 1
ATOM 1378 O O . MET A 1 176 ? -8.418 -8.909 17.605 1.00 96.50 176 MET A O 1
ATOM 1382 N N . LEU A 1 177 ? -8.184 -7.130 18.941 1.00 95.25 177 LEU A N 1
ATOM 1383 C CA . LEU A 1 177 ? -7.269 -7.817 19.862 1.00 95.25 177 LEU A CA 1
ATOM 1384 C C . LEU A 1 177 ? -7.938 -8.983 20.591 1.00 95.25 177 LEU A C 1
ATOM 1386 O O . LEU A 1 177 ? -7.327 -10.039 20.750 1.00 95.25 177 LEU A O 1
ATOM 1390 N N . GLU A 1 178 ? -9.182 -8.802 21.035 1.00 94.44 178 GLU A N 1
ATOM 1391 C CA . GLU A 1 178 ? -9.939 -9.857 21.701 1.00 94.44 178 GLU A CA 1
ATOM 1392 C C . GLU A 1 178 ? -10.154 -11.052 20.766 1.00 94.44 178 GLU A C 1
ATOM 1394 O O . GLU A 1 178 ? -9.948 -12.195 21.176 1.00 94.44 178 GLU A O 1
ATOM 1399 N N . MET A 1 179 ? -10.487 -10.810 19.498 1.00 94.12 179 MET A N 1
ATOM 1400 C CA . MET A 1 179 ? -10.612 -11.866 18.492 1.00 94.12 179 MET A CA 1
ATOM 1401 C C . MET A 1 179 ? -9.298 -12.641 18.314 1.00 94.12 179 MET A C 1
ATOM 1403 O O . MET A 1 179 ? -9.299 -13.870 18.377 1.00 94.12 179 MET A O 1
ATOM 1407 N N . LEU A 1 180 ? -8.165 -11.940 18.195 1.00 93.75 180 LEU A N 1
ATOM 1408 C CA . LEU A 1 180 ? -6.841 -12.564 18.054 1.00 93.75 180 LEU A CA 1
ATOM 1409 C C . LEU A 1 180 ? -6.388 -13.347 19.291 1.00 93.75 180 LEU A C 1
ATOM 1411 O O . LEU A 1 180 ? -5.537 -14.227 19.186 1.00 93.75 180 LEU A O 1
ATOM 1415 N N . SER A 1 181 ? -6.953 -13.055 20.464 1.00 92.19 181 SER A N 1
ATOM 1416 C CA . SER A 1 181 ? -6.714 -13.855 21.671 1.00 92.19 181 SER A CA 1
ATOM 1417 C C . SER A 1 181 ? -7.450 -15.199 21.659 1.00 92.19 181 SER A C 1
ATOM 1419 O O . SER A 1 181 ? -7.059 -16.115 22.380 1.00 92.19 181 SER A O 1
ATOM 1421 N N . LYS A 1 182 ? -8.506 -15.320 20.844 1.00 93.06 182 LYS A N 1
ATOM 1422 C CA . LYS A 1 182 ? -9.387 -16.495 20.784 1.00 93.06 182 LYS A CA 1
ATOM 1423 C C . LYS A 1 182 ? -9.094 -17.396 19.590 1.00 93.06 182 LYS A C 1
ATOM 1425 O O . LYS A 1 182 ? -9.315 -18.600 19.684 1.00 93.06 182 LYS A O 1
ATOM 1430 N N . GLN A 1 183 ? -8.614 -16.837 18.481 1.00 91.44 183 GLN A N 1
ATOM 1431 C CA . GLN A 1 183 ? -8.362 -17.595 17.259 1.00 91.44 183 GLN A CA 1
ATOM 1432 C C . GLN A 1 183 ? -7.203 -17.032 16.437 1.00 91.44 183 GLN A C 1
ATOM 1434 O O . GLN A 1 183 ? -6.907 -15.839 16.477 1.00 91.44 183 GLN A O 1
ATOM 1439 N N . ASN A 1 184 ? -6.584 -17.909 15.646 1.00 91.06 184 ASN A N 1
ATOM 1440 C CA . ASN A 1 184 ? -5.642 -17.520 14.603 1.00 91.06 184 ASN A CA 1
ATOM 1441 C C . ASN A 1 184 ? -6.408 -17.204 13.311 1.00 91.06 184 ASN A C 1
ATOM 1443 O O . ASN A 1 184 ? -7.232 -18.015 12.892 1.00 91.06 184 ASN A O 1
ATOM 1447 N N . ILE A 1 185 ? -6.116 -16.069 12.675 1.00 94.56 185 ILE A N 1
ATOM 1448 C CA . ILE A 1 185 ? -6.782 -15.631 11.439 1.00 94.56 185 ILE A CA 1
ATOM 1449 C C . ILE A 1 185 ? -5.751 -15.667 10.302 1.00 94.56 185 ILE A C 1
ATOM 1451 O O . ILE A 1 185 ? -4.826 -14.849 10.304 1.00 94.56 185 ILE A O 1
ATOM 1455 N N . PRO A 1 186 ? -5.854 -16.605 9.345 1.00 92.94 186 PRO A N 1
ATOM 1456 C CA . PRO A 1 186 ? -4.916 -16.692 8.235 1.00 92.94 186 PRO A CA 1
ATOM 1457 C C . PRO A 1 186 ? -5.059 -15.522 7.252 1.00 92.94 186 PRO A C 1
ATOM 1459 O O . PRO A 1 186 ? -6.068 -14.820 7.219 1.00 92.94 186 PRO A O 1
ATOM 1462 N N . TYR A 1 187 ? -4.027 -15.321 6.429 1.00 93.06 187 TYR A N 1
ATOM 1463 C CA . TYR A 1 187 ? -4.033 -14.287 5.395 1.00 93.06 187 TYR A CA 1
ATOM 1464 C C . TYR A 1 187 ? -5.003 -14.648 4.266 1.00 93.06 187 TYR A C 1
ATOM 1466 O O . TYR A 1 187 ? -4.982 -15.783 3.775 1.00 93.06 187 TYR A O 1
ATOM 1474 N N . ASP A 1 188 ? -5.794 -13.678 3.810 1.00 94.31 188 ASP A N 1
ATOM 1475 C CA . ASP A 1 188 ? -6.663 -13.863 2.653 1.00 94.31 188 ASP A CA 1
ATOM 1476 C C . ASP A 1 188 ? -5.962 -13.497 1.333 1.00 94.31 188 ASP A C 1
ATOM 1478 O O . ASP A 1 188 ? -5.764 -12.333 0.995 1.00 94.31 188 ASP A O 1
ATOM 1482 N N . PHE A 1 189 ? -5.596 -14.516 0.553 1.00 90.81 189 PHE A N 1
ATOM 1483 C CA . PHE A 1 189 ? -5.029 -14.327 -0.788 1.00 90.81 189 PHE A CA 1
ATOM 1484 C C . PHE A 1 189 ? -6.089 -14.033 -1.845 1.00 90.81 189 PHE A C 1
ATOM 1486 O O . PHE A 1 189 ? -5.750 -13.492 -2.895 1.00 90.81 189 PHE A O 1
ATOM 1493 N N . SER A 1 190 ? -7.343 -14.422 -1.600 1.00 92.81 190 SER A N 1
ATOM 1494 C CA . SER A 1 190 ? -8.421 -14.257 -2.573 1.00 92.81 190 SER A CA 1
ATOM 1495 C C . SER A 1 190 ? -8.893 -12.804 -2.672 1.00 92.81 190 SER A C 1
ATOM 1497 O O . SER A 1 190 ? -9.368 -12.404 -3.741 1.00 92.81 190 SER A O 1
ATOM 1499 N N . MET A 1 191 ? -8.645 -12.020 -1.614 1.00 93.12 191 MET A N 1
ATOM 1500 C CA . MET A 1 191 ? -9.088 -10.642 -1.395 1.00 93.12 191 MET A CA 1
ATOM 1501 C C . MET A 1 191 ? -10.617 -10.496 -1.305 1.00 93.12 191 MET A C 1
ATOM 1503 O O . MET A 1 191 ? -11.173 -9.482 -1.748 1.00 93.12 191 MET A O 1
ATOM 1507 N N . ASP A 1 192 ? -11.280 -11.505 -0.741 1.00 93.75 192 ASP A N 1
ATOM 1508 C CA . ASP A 1 192 ? -12.710 -11.541 -0.449 1.00 93.75 192 ASP A CA 1
ATOM 1509 C C . ASP A 1 192 ? -13.017 -10.853 0.880 1.00 93.75 192 ASP A C 1
ATOM 1511 O O . ASP A 1 192 ? -13.092 -11.482 1.930 1.00 93.75 192 ASP A O 1
ATOM 1515 N N . TYR A 1 193 ? -13.278 -9.549 0.822 1.00 91.81 193 TYR A N 1
ATOM 1516 C CA . TYR A 1 193 ? -13.539 -8.775 2.035 1.00 91.81 193 TYR A CA 1
ATOM 1517 C C . TYR A 1 193 ? -14.866 -9.112 2.753 1.00 91.81 193 TYR A C 1
ATOM 1519 O O . TYR A 1 193 ? -15.222 -8.453 3.734 1.00 91.81 193 TYR A O 1
ATOM 1527 N N . ASN A 1 194 ? -15.657 -10.056 2.229 1.00 90.94 194 ASN A N 1
ATOM 1528 C CA . ASN A 1 194 ? -16.916 -10.489 2.838 1.00 90.94 194 ASN A CA 1
ATOM 1529 C C . ASN A 1 194 ? -16.740 -11.706 3.761 1.00 90.94 194 ASN A C 1
ATOM 1531 O O . ASN A 1 194 ? -17.677 -12.029 4.494 1.00 90.94 194 ASN A O 1
ATOM 1535 N N . ASP A 1 195 ? -15.582 -12.372 3.725 1.00 90.94 195 ASP A N 1
ATOM 1536 C CA . ASP A 1 195 ? -15.267 -13.549 4.536 1.00 90.94 195 ASP A CA 1
ATOM 1537 C C . ASP A 1 195 ? -14.263 -13.191 5.638 1.00 90.94 195 ASP A C 1
ATOM 1539 O O . ASP A 1 195 ? -13.071 -13.071 5.394 1.00 90.94 195 ASP A O 1
ATOM 1543 N N . ALA A 1 196 ? -14.740 -13.069 6.877 1.00 89.75 196 ALA A N 1
ATOM 1544 C CA . ALA A 1 196 ? -13.897 -12.726 8.022 1.00 89.75 196 ALA A CA 1
ATOM 1545 C C . ALA A 1 196 ? -13.102 -13.916 8.605 1.00 89.75 196 ALA A C 1
ATOM 1547 O O . ALA A 1 196 ? -12.361 -13.728 9.577 1.00 89.75 196 ALA A O 1
ATOM 1548 N N . ASP A 1 197 ? -13.232 -15.132 8.056 1.00 92.88 197 ASP A N 1
ATOM 1549 C CA . ASP A 1 197 ? -12.444 -16.292 8.501 1.00 92.88 197 ASP A CA 1
ATOM 1550 C C . ASP A 1 197 ? -10.969 -16.171 8.092 1.00 92.88 197 ASP A C 1
ATOM 1552 O O . ASP A 1 197 ? -10.096 -16.833 8.663 1.00 92.88 197 ASP A O 1
ATOM 1556 N N . LYS A 1 198 ? -10.674 -15.312 7.115 1.00 94.62 198 LYS A N 1
ATOM 1557 C CA . LYS A 1 198 ? -9.332 -14.932 6.668 1.00 94.62 198 LYS A CA 1
ATOM 1558 C C . LYS A 1 198 ? -9.309 -13.426 6.499 1.00 94.62 198 LYS A C 1
ATOM 1560 O O . LYS A 1 198 ? -10.342 -12.829 6.266 1.00 94.62 198 LYS A O 1
ATOM 1565 N N . MET A 1 199 ? -8.146 -12.802 6.638 1.00 96.19 199 MET A N 1
ATOM 1566 C CA . MET A 1 199 ? -8.066 -11.351 6.471 1.00 96.19 199 MET A CA 1
ATOM 1567 C C . MET A 1 199 ? -6.783 -10.941 5.767 1.00 96.19 199 MET A C 1
ATOM 1569 O O . MET A 1 199 ? -5.692 -11.335 6.188 1.00 96.19 199 MET A O 1
ATOM 1573 N N . PHE A 1 200 ? -6.872 -10.100 4.742 1.00 94.62 200 PHE A N 1
ATOM 1574 C CA . PHE A 1 200 ? -5.742 -9.283 4.294 1.00 94.62 200 PHE A CA 1
ATOM 1575 C C . PHE A 1 200 ? -5.670 -7.970 5.092 1.00 94.62 200 PHE A C 1
ATOM 1577 O O . PHE A 1 200 ? -6.469 -7.697 5.987 1.00 94.62 200 PHE A O 1
ATOM 1584 N N . CYS A 1 201 ? -4.647 -7.152 4.838 1.00 95.00 201 CYS A N 1
ATOM 1585 C CA . CYS A 1 201 ? -4.300 -6.038 5.723 1.00 95.00 201 CYS A CA 1
ATOM 1586 C C . CYS A 1 201 ? -5.423 -5.001 5.911 1.00 95.00 201 CYS A C 1
ATOM 1588 O O . CYS A 1 201 ? -5.632 -4.545 7.034 1.00 95.00 201 CYS A O 1
ATOM 1590 N N . SER A 1 202 ? -6.171 -4.653 4.858 1.00 96.06 202 SER A N 1
ATOM 1591 C CA . SER A 1 202 ? -7.282 -3.696 4.966 1.00 96.06 202 SER A CA 1
ATOM 1592 C C . SER A 1 202 ? -8.454 -4.241 5.783 1.00 96.06 202 SER A C 1
ATOM 1594 O O . SER A 1 202 ? -9.083 -3.474 6.515 1.00 96.06 202 SER A O 1
ATOM 1596 N N . GLU A 1 203 ? -8.716 -5.549 5.705 1.00 96.44 203 GLU A N 1
ATOM 1597 C CA . GLU A 1 203 ? -9.828 -6.189 6.415 1.00 96.44 203 GLU A CA 1
ATOM 1598 C C . GLU A 1 203 ? -9.680 -6.104 7.925 1.00 96.44 203 GLU A C 1
ATOM 1600 O O . GLU A 1 203 ? -10.664 -5.909 8.624 1.00 96.44 203 GLU A O 1
ATOM 1605 N N . VAL A 1 204 ? -8.445 -6.132 8.434 1.00 97.12 204 VAL A N 1
ATOM 1606 C CA . VAL A 1 204 ? -8.177 -5.936 9.866 1.00 97.12 204 VAL A CA 1
ATOM 1607 C C . VAL A 1 204 ? -8.812 -4.638 10.367 1.00 97.12 204 VAL A C 1
ATOM 1609 O O . VAL A 1 204 ? -9.437 -4.616 11.424 1.00 97.12 204 VAL A O 1
ATOM 1612 N N . ALA A 1 205 ? -8.670 -3.546 9.611 1.00 97.06 205 ALA A N 1
ATOM 1613 C CA . ALA A 1 205 ? -9.257 -2.264 9.979 1.00 97.06 205 ALA A CA 1
ATOM 1614 C C . ALA A 1 205 ? -10.761 -2.215 9.673 1.00 97.06 205 ALA A C 1
ATOM 1616 O O . ALA A 1 205 ? -11.533 -1.766 10.520 1.00 97.06 205 ALA A O 1
ATOM 1617 N N . SER A 1 206 ? -11.195 -2.658 8.489 1.00 96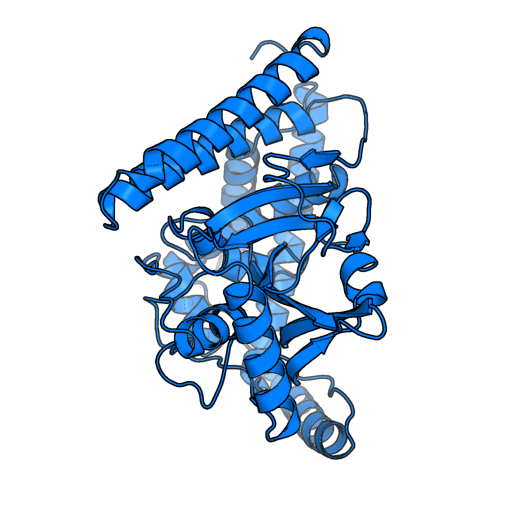.06 206 SER A N 1
ATOM 1618 C CA . SER A 1 206 ? -12.608 -2.565 8.105 1.00 96.06 206 SER A CA 1
ATOM 1619 C C . SER A 1 206 ? -13.506 -3.451 8.973 1.00 96.06 206 SER A C 1
ATOM 1621 O O . SER A 1 206 ? -14.532 -2.963 9.444 1.00 96.06 206 SER A O 1
ATOM 1623 N N . TYR A 1 207 ? -13.083 -4.681 9.282 1.00 96.31 207 TYR A N 1
ATOM 1624 C CA . TYR A 1 207 ? -13.775 -5.589 10.195 1.00 96.31 207 TYR A CA 1
ATOM 1625 C C . TYR A 1 207 ? -13.836 -5.017 11.614 1.00 96.31 207 TYR A C 1
ATOM 1627 O O . TYR A 1 207 ? -14.906 -4.939 12.219 1.00 96.31 207 TYR A O 1
ATOM 1635 N N . ALA A 1 208 ? -12.703 -4.547 12.149 1.00 96.75 208 ALA A N 1
ATOM 1636 C CA . ALA A 1 208 ? -12.654 -3.965 13.489 1.00 96.75 208 ALA A CA 1
ATOM 1637 C C . ALA A 1 208 ? -13.672 -2.827 13.653 1.00 96.75 208 ALA A C 1
ATOM 1639 O O . ALA A 1 208 ? -14.428 -2.795 14.626 1.00 96.75 208 ALA A O 1
ATOM 1640 N N . TYR A 1 209 ? -13.743 -1.919 12.678 1.00 96.56 209 TYR A N 1
ATOM 1641 C CA . TYR A 1 209 ? -14.714 -0.828 12.685 1.00 96.56 209 TYR A CA 1
ATOM 1642 C C . TYR A 1 209 ? -16.151 -1.292 12.398 1.00 96.56 209 TYR A C 1
ATOM 1644 O O . TYR A 1 209 ? -17.081 -0.757 13.010 1.00 96.56 209 TYR A O 1
ATOM 1652 N N . SER A 1 210 ? -16.360 -2.320 11.570 1.00 95.12 210 SER A N 1
ATOM 1653 C CA . SER A 1 210 ? -17.703 -2.854 11.311 1.00 95.12 210 SER A CA 1
ATOM 1654 C C . SER A 1 210 ? -18.323 -3.499 12.548 1.00 95.12 210 SER A C 1
ATOM 1656 O O . SER A 1 210 ? -19.535 -3.387 12.730 1.00 95.12 210 SER A O 1
ATOM 1658 N N . THR A 1 211 ? -17.522 -4.078 13.457 1.00 94.31 211 THR A N 1
ATOM 1659 C CA . THR A 1 211 ? -18.025 -4.558 14.764 1.00 94.31 211 THR A CA 1
ATOM 1660 C C . THR A 1 211 ? -18.645 -3.446 15.616 1.00 94.31 211 THR A C 1
ATOM 1662 O O . THR A 1 211 ? -19.450 -3.718 16.502 1.00 94.31 211 THR A O 1
ATOM 1665 N N . GLN A 1 212 ? -18.292 -2.187 15.337 1.00 94.38 212 GLN A N 1
ATOM 1666 C CA . GLN A 1 212 ? -18.832 -0.997 15.993 1.00 94.38 212 GLN A CA 1
ATOM 1667 C C . GLN A 1 212 ? -19.899 -0.288 15.141 1.00 94.38 212 GLN A C 1
ATOM 1669 O O . GLN A 1 212 ? -20.237 0.864 15.407 1.00 94.38 212 GLN A O 1
ATOM 1674 N N . GLY A 1 213 ? -20.410 -0.943 14.092 1.00 92.44 213 GLY A N 1
ATOM 1675 C CA . GLY A 1 213 ? -21.412 -0.381 13.184 1.00 92.44 213 GLY A CA 1
ATOM 1676 C C . GLY A 1 213 ? -20.874 0.687 12.227 1.00 92.44 213 GLY A C 1
ATOM 1677 O O . GLY A 1 213 ? -21.663 1.411 11.624 1.00 92.44 213 GLY A O 1
ATOM 1678 N N . ILE A 1 214 ? -19.550 0.806 12.075 1.00 92.88 214 ILE A N 1
ATOM 1679 C CA . ILE A 1 214 ? -18.922 1.759 11.154 1.00 92.88 214 ILE A CA 1
ATOM 1680 C C . ILE A 1 214 ? -18.482 1.029 9.893 1.00 92.88 214 ILE A C 1
ATOM 1682 O O . ILE A 1 214 ? -17.649 0.127 9.937 1.00 92.88 214 ILE A O 1
ATOM 1686 N N . LYS A 1 215 ? -18.981 1.485 8.746 1.00 93.06 215 LYS A N 1
ATOM 1687 C CA . LYS A 1 215 ? -18.505 1.031 7.443 1.00 93.06 215 LYS A CA 1
ATOM 1688 C C . LYS A 1 215 ? -17.341 1.910 6.986 1.00 93.06 215 LYS A C 1
ATOM 1690 O O . LYS A 1 215 ? -17.541 3.083 6.696 1.00 93.06 215 LYS A O 1
ATOM 1695 N N . LEU A 1 216 ? -16.148 1.328 6.901 1.00 94.31 216 LEU A N 1
ATOM 1696 C CA . LEU A 1 216 ? -15.013 1.904 6.172 1.00 94.31 216 LEU A CA 1
ATOM 1697 C C . LEU A 1 216 ? -14.962 1.343 4.744 1.00 94.31 216 LEU A C 1
ATOM 1699 O O . LEU A 1 216 ? -15.596 0.327 4.457 1.00 94.31 216 LEU A O 1
ATOM 1703 N N . TRP A 1 217 ? -14.199 1.993 3.863 1.00 93.88 217 TRP A N 1
ATOM 1704 C CA . TRP A 1 217 ? -14.199 1.741 2.419 1.00 93.88 217 TRP A CA 1
ATOM 1705 C C . TRP A 1 217 ? -15.612 1.861 1.842 1.00 93.88 217 TRP A C 1
ATOM 1707 O O . TRP A 1 217 ? -16.118 0.944 1.190 1.00 93.88 217 TRP A O 1
ATOM 1717 N N . SER A 1 218 ? -16.266 3.003 2.084 1.00 87.88 218 SER A N 1
ATOM 1718 C CA . SER A 1 218 ? -17.650 3.235 1.640 1.00 87.88 218 SER A CA 1
ATOM 1719 C C . SER A 1 218 ? -17.835 2.980 0.137 1.00 87.88 218 SER A C 1
ATOM 1721 O O . SER A 1 218 ? -18.838 2.384 -0.270 1.00 87.88 218 SER A O 1
ATOM 1723 N N . VAL A 1 219 ? -16.812 3.322 -0.655 1.00 90.50 219 VAL A N 1
ATOM 1724 C CA . VAL A 1 219 ? -16.695 3.033 -2.088 1.00 90.50 219 VAL A CA 1
ATOM 1725 C C . VAL A 1 219 ? -15.408 2.231 -2.356 1.00 90.50 219 VAL A C 1
ATOM 1727 O O . VAL A 1 219 ? -14.340 2.840 -2.504 1.00 90.50 219 VAL A O 1
ATOM 1730 N N . PRO A 1 220 ? -15.453 0.886 -2.442 1.00 88.38 220 PRO A N 1
ATOM 1731 C CA . PRO A 1 220 ? -14.276 0.078 -2.771 1.00 88.38 220 PRO A CA 1
ATOM 1732 C C . PRO A 1 220 ? -13.789 0.344 -4.203 1.00 88.38 220 PRO A C 1
ATOM 1734 O O . PRO A 1 220 ? -14.553 0.762 -5.078 1.00 88.38 220 PRO A O 1
ATOM 1737 N N . SER A 1 221 ? -12.496 0.141 -4.453 1.00 86.88 221 SER A N 1
ATOM 1738 C CA . SER A 1 221 ? -11.921 0.245 -5.797 1.00 86.88 221 SER A CA 1
ATOM 1739 C C . SER A 1 221 ? -12.005 -1.059 -6.572 1.00 86.88 221 SER A C 1
ATOM 1741 O O . SER A 1 221 ? -11.880 -2.150 -6.022 1.00 86.88 221 SER A O 1
ATOM 1743 N N . GLY A 1 222 ? -12.134 -0.913 -7.890 1.00 92.75 222 GLY A N 1
ATOM 1744 C CA . GLY A 1 222 ? -11.868 -1.987 -8.836 1.00 92.75 222 GLY A CA 1
ATOM 1745 C C . GLY A 1 222 ? -10.392 -2.045 -9.239 1.00 92.75 222 GLY A C 1
ATOM 1746 O O . GLY A 1 222 ? -9.679 -1.042 -9.174 1.00 92.75 222 GLY A O 1
ATOM 1747 N N . ILE A 1 223 ? -9.974 -3.203 -9.733 1.00 95.38 223 ILE A N 1
ATOM 1748 C CA . ILE A 1 223 ? -8.724 -3.474 -10.440 1.00 95.38 223 ILE A CA 1
ATOM 1749 C C . ILE A 1 223 ? -9.135 -3.929 -11.838 1.00 95.38 223 ILE A C 1
ATOM 1751 O O . ILE A 1 223 ? -9.638 -5.034 -12.016 1.00 95.38 223 ILE A O 1
ATOM 1755 N N . SER A 1 224 ? -8.991 -3.049 -12.828 1.00 95.00 224 SER A N 1
ATOM 1756 C CA . SER A 1 224 ? -9.474 -3.315 -14.194 1.00 95.00 224 SER A CA 1
ATOM 1757 C C . SER A 1 224 ? -8.374 -3.411 -15.247 1.00 95.00 224 SER A C 1
ATOM 1759 O O . SER A 1 224 ? -8.642 -3.833 -16.370 1.00 95.00 224 SER A O 1
ATOM 1761 N N . HIS A 1 225 ? -7.131 -3.053 -14.908 1.00 95.00 225 HIS A N 1
ATOM 1762 C CA . HIS A 1 225 ? -6.019 -3.175 -15.843 1.00 95.00 225 HIS A CA 1
ATOM 1763 C C . HIS A 1 225 ? -5.737 -4.664 -16.134 1.00 95.00 225 HIS A C 1
ATOM 1765 O O . HIS A 1 225 ? -5.385 -5.386 -15.198 1.00 95.00 225 HIS A O 1
ATOM 1771 N N . PRO A 1 226 ? -5.823 -5.146 -17.394 1.00 95.00 226 PRO A N 1
ATOM 1772 C CA . PRO A 1 226 ? -5.728 -6.580 -17.695 1.00 95.00 226 PRO A CA 1
ATOM 1773 C C . PRO A 1 226 ? -4.435 -7.228 -17.198 1.00 95.00 226 PRO A C 1
ATOM 1775 O O . PRO A 1 226 ? -4.460 -8.326 -16.650 1.00 95.00 226 PRO A O 1
ATOM 1778 N N . GLY A 1 227 ? -3.310 -6.517 -17.324 1.00 94.69 227 GLY A N 1
ATOM 1779 C CA . GLY A 1 227 ? -2.022 -6.980 -16.814 1.00 94.69 227 GLY A CA 1
ATOM 1780 C C . GLY A 1 227 ? -1.986 -7.116 -15.289 1.00 94.69 227 GLY A C 1
ATOM 1781 O O . GLY A 1 227 ? -1.426 -8.079 -14.774 1.00 94.69 227 GLY A O 1
ATOM 1782 N N . ALA A 1 228 ? -2.640 -6.198 -14.567 1.00 95.00 228 ALA A N 1
ATOM 1783 C CA . ALA A 1 228 ? -2.703 -6.251 -1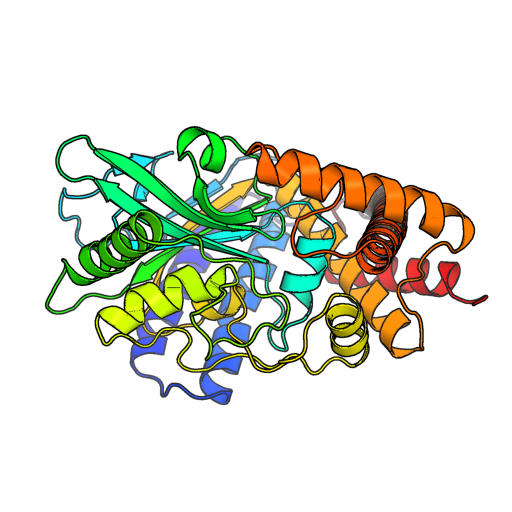3.108 1.00 95.00 228 ALA A CA 1
ATOM 1784 C C . ALA A 1 228 ? -3.607 -7.393 -12.637 1.00 95.00 228 ALA A C 1
ATOM 1786 O O . ALA A 1 228 ? -3.213 -8.158 -11.761 1.00 95.00 228 ALA A O 1
ATOM 1787 N N . VAL A 1 229 ? -4.771 -7.560 -13.277 1.00 95.69 229 VAL A N 1
ATOM 1788 C CA . VAL A 1 229 ? -5.692 -8.679 -13.029 1.00 95.69 229 VAL A CA 1
ATOM 1789 C C . VAL A 1 229 ? -4.986 -10.016 -13.251 1.00 95.69 229 VAL A C 1
ATOM 1791 O O . VAL A 1 229 ? -4.981 -10.857 -12.357 1.00 95.69 229 VAL A O 1
ATOM 1794 N N . ALA A 1 230 ? -4.337 -10.204 -14.406 1.00 93.44 230 ALA A N 1
ATOM 1795 C CA . ALA A 1 230 ? -3.656 -11.453 -14.742 1.00 93.44 230 ALA A CA 1
ATOM 1796 C C . ALA A 1 230 ? -2.546 -11.802 -13.738 1.00 93.44 230 ALA A C 1
ATOM 1798 O O . ALA A 1 230 ? -2.423 -12.948 -13.302 1.00 93.44 230 ALA A O 1
ATOM 1799 N N . TRP A 1 231 ? -1.741 -10.815 -13.345 1.00 94.69 231 TRP A N 1
ATOM 1800 C CA . TRP A 1 231 ? -0.637 -11.038 -12.418 1.00 94.69 231 TRP A CA 1
ATOM 1801 C C . TRP A 1 231 ? -1.118 -11.299 -11.001 1.00 94.69 231 TRP A C 1
ATOM 1803 O O . TRP A 1 231 ? -0.715 -12.301 -10.416 1.00 94.69 231 TRP A O 1
ATOM 1813 N N . LEU A 1 232 ? -2.015 -10.475 -10.464 1.00 94.00 232 LEU A N 1
ATOM 1814 C CA . LEU A 1 232 ? -2.591 -10.705 -9.139 1.00 94.00 232 LEU A CA 1
ATOM 1815 C C . LEU A 1 232 ? -3.328 -12.048 -9.071 1.00 94.00 232 LEU A C 1
ATOM 1817 O O . LEU A 1 232 ? -3.160 -12.786 -8.100 1.00 94.00 232 LEU A O 1
ATOM 1821 N N . ASN A 1 233 ? -4.048 -12.430 -10.131 1.00 93.50 233 ASN A N 1
ATOM 1822 C CA . ASN A 1 233 ? -4.663 -13.752 -10.220 1.00 93.50 233 ASN A CA 1
ATOM 1823 C C . ASN A 1 233 ? -3.629 -14.881 -10.132 1.00 93.50 233 ASN A C 1
ATOM 1825 O O . ASN A 1 233 ? -3.838 -15.869 -9.431 1.00 93.50 233 ASN A O 1
ATOM 1829 N N . SER A 1 234 ? -2.464 -14.705 -10.762 1.00 91.06 234 SER A N 1
ATOM 1830 C CA . SER A 1 234 ? -1.364 -15.671 -10.686 1.00 91.06 234 SER A CA 1
ATOM 1831 C C . SER A 1 234 ? -0.806 -15.866 -9.265 1.00 91.06 234 SER A C 1
ATOM 1833 O O . SER A 1 234 ? -0.185 -16.903 -8.998 1.00 91.06 234 SER A O 1
ATOM 1835 N N . PHE A 1 235 ? -1.064 -14.908 -8.366 1.00 90.50 235 PHE A N 1
ATOM 1836 C CA . PHE A 1 235 ? -0.725 -14.944 -6.941 1.00 90.50 235 PHE A CA 1
ATOM 1837 C C . PHE A 1 235 ? -1.879 -15.392 -6.032 1.00 90.50 235 PHE A C 1
ATOM 1839 O O . PHE A 1 235 ? -1.662 -15.541 -4.832 1.00 90.50 235 PHE A O 1
ATOM 1846 N N . GLY A 1 236 ? -3.059 -15.684 -6.586 1.00 90.94 236 GLY A N 1
ATOM 1847 C CA . GLY A 1 236 ? -4.205 -16.220 -5.847 1.00 90.94 236 GLY A CA 1
ATOM 1848 C C . GLY A 1 236 ? -5.375 -15.255 -5.665 1.00 90.94 236 GLY A C 1
ATOM 1849 O O . GLY A 1 236 ? -6.392 -15.685 -5.127 1.00 90.94 236 GLY A O 1
ATOM 1850 N N . VAL A 1 237 ? -5.274 -14.010 -6.149 1.00 93.56 237 VAL A N 1
ATOM 1851 C CA . VAL A 1 237 ? -6.374 -13.035 -6.078 1.00 93.56 237 VAL A CA 1
ATOM 1852 C C . VAL A 1 237 ? -7.524 -13.465 -6.984 1.00 93.56 237 VAL A C 1
ATOM 1854 O O . VAL A 1 237 ? -7.329 -13.790 -8.161 1.00 93.56 237 VAL A O 1
ATOM 1857 N N . GLN A 1 238 ? -8.735 -13.456 -6.436 1.00 94.88 238 GLN A N 1
ATOM 1858 C CA . GLN A 1 238 ? -9.958 -13.848 -7.142 1.00 94.88 238 GLN A CA 1
ATOM 1859 C C . GLN A 1 238 ? -10.934 -12.675 -7.257 1.00 94.88 238 GLN A C 1
ATOM 1861 O O . GLN A 1 238 ? -11.619 -12.547 -8.272 1.00 94.88 238 GLN A O 1
ATOM 1866 N N . TYR A 1 239 ? -10.943 -11.784 -6.264 1.00 94.88 239 TYR A N 1
ATOM 1867 C CA . TYR A 1 239 ? -11.841 -10.640 -6.208 1.00 94.88 239 TYR A CA 1
ATOM 1868 C C . TYR A 1 239 ? -11.108 -9.339 -6.541 1.00 94.88 239 TYR A C 1
ATOM 1870 O O . TYR A 1 239 ? -10.229 -8.874 -5.820 1.00 94.88 239 TYR A O 1
ATOM 1878 N N . PHE A 1 240 ? -11.500 -8.728 -7.659 1.00 95.06 240 PHE A N 1
ATOM 1879 C CA . PHE A 1 240 ? -10.876 -7.512 -8.195 1.00 95.06 240 PHE A CA 1
ATOM 1880 C C . PHE A 1 240 ? -11.661 -6.237 -7.898 1.00 95.06 240 PHE A C 1
ATOM 1882 O O . PHE A 1 240 ? -11.266 -5.162 -8.334 1.00 95.06 240 PHE A O 1
ATOM 1889 N N . SER A 1 241 ? -12.763 -6.334 -7.158 1.00 94.19 241 SER A N 1
ATOM 1890 C CA . SER A 1 241 ? -13.380 -5.187 -6.499 1.00 94.19 241 SER A CA 1
ATOM 1891 C C . SER A 1 241 ? -13.200 -5.379 -5.006 1.00 94.19 241 SER A C 1
ATOM 1893 O O . SER A 1 241 ? -13.808 -6.280 -4.439 1.00 94.19 241 SER A O 1
ATOM 1895 N N . THR A 1 242 ? -12.332 -4.589 -4.382 1.00 92.88 242 THR A N 1
ATOM 1896 C CA . THR A 1 242 ? -11.887 -4.867 -3.012 1.00 92.88 242 THR A CA 1
ATOM 1897 C C . THR A 1 242 ? -11.413 -3.606 -2.283 1.00 92.88 242 THR A C 1
ATOM 1899 O O . THR A 1 242 ? -11.397 -2.500 -2.833 1.00 92.88 242 THR A O 1
ATOM 1902 N N . GLN A 1 243 ? -11.063 -3.766 -1.010 1.00 94.19 243 GLN A N 1
ATOM 1903 C CA . GLN A 1 243 ? -10.655 -2.700 -0.100 1.00 94.19 243 GLN A CA 1
ATOM 1904 C C . GLN A 1 243 ? -9.163 -2.379 -0.272 1.00 94.19 243 GLN A C 1
ATOM 1906 O O . GLN A 1 243 ? -8.315 -2.795 0.518 1.00 94.19 243 GLN A O 1
ATOM 1911 N N . MET A 1 244 ? -8.803 -1.635 -1.320 1.00 93.75 244 MET A N 1
ATOM 1912 C CA . MET A 1 244 ? -7.395 -1.303 -1.569 1.00 93.75 244 MET A CA 1
ATOM 1913 C C . MET A 1 244 ? -6.849 -0.361 -0.478 1.00 93.75 244 MET A C 1
ATOM 1915 O O . MET A 1 244 ? -7.536 0.598 -0.125 1.00 93.75 244 MET A O 1
ATOM 1919 N N . PRO A 1 245 ? -5.610 -0.542 0.027 1.00 94.62 245 PRO A N 1
ATOM 1920 C CA . PRO A 1 245 ? -5.073 0.272 1.126 1.00 94.62 245 PRO A CA 1
ATOM 1921 C C . PRO A 1 245 ? -5.150 1.783 0.877 1.00 94.62 245 PRO A C 1
ATOM 1923 O O . PRO A 1 245 ? -5.562 2.551 1.741 1.00 94.62 245 PRO A O 1
ATOM 1926 N N . SER A 1 246 ? -4.807 2.212 -0.341 1.00 92.75 246 SER A N 1
ATOM 1927 C CA . SER A 1 246 ? -4.810 3.631 -0.717 1.00 92.75 246 SER A CA 1
ATOM 1928 C C . SER A 1 246 ? -6.213 4.245 -0.793 1.00 92.75 246 SER A C 1
ATOM 1930 O O . SER A 1 246 ? -6.332 5.465 -0.745 1.00 92.75 246 SER A O 1
ATOM 1932 N N . ASP A 1 247 ? -7.277 3.440 -0.875 1.00 93.06 247 ASP A N 1
ATOM 1933 C CA . ASP A 1 247 ? -8.649 3.958 -0.907 1.00 93.06 247 ASP A CA 1
ATOM 1934 C C . ASP A 1 247 ? -9.035 4.661 0.388 1.00 93.06 247 ASP A C 1
ATOM 1936 O O . ASP A 1 247 ? -9.820 5.606 0.351 1.00 93.06 247 ASP A O 1
ATOM 1940 N N . LEU A 1 248 ? -8.457 4.237 1.515 1.00 93.81 248 LEU A N 1
ATOM 1941 C CA . LEU A 1 248 ? -8.786 4.784 2.824 1.00 93.81 248 LEU A CA 1
ATOM 1942 C C . LEU A 1 248 ? -8.355 6.254 2.967 1.00 93.81 248 LEU A C 1
ATOM 1944 O O . LEU A 1 248 ? -8.961 7.014 3.719 1.00 93.81 248 LEU A O 1
ATOM 1948 N N . GLU A 1 249 ? -7.358 6.698 2.192 1.00 92.00 249 GLU A N 1
ATOM 1949 C CA . GLU A 1 249 ? -6.999 8.120 2.075 1.00 92.00 249 GLU A CA 1
ATOM 1950 C C . GLU A 1 249 ? -8.190 8.960 1.570 1.00 92.00 249 GLU A C 1
ATOM 1952 O O . GLU A 1 249 ? -8.395 10.108 1.988 1.00 92.00 249 GLU A O 1
ATOM 1957 N N . TYR A 1 250 ? -9.001 8.360 0.698 1.00 91.38 250 TYR A N 1
ATOM 1958 C CA . TYR A 1 250 ? -10.163 8.960 0.050 1.00 91.38 250 TYR A CA 1
ATOM 1959 C C . TYR A 1 250 ? -11.478 8.579 0.727 1.00 91.38 250 TYR A C 1
ATOM 1961 O O . TYR A 1 250 ? -12.528 8.874 0.173 1.00 91.38 250 TYR A O 1
ATOM 1969 N N . ASP A 1 251 ? -11.451 7.957 1.901 1.00 92.50 251 ASP A N 1
ATOM 1970 C CA . ASP A 1 251 ? -12.657 7.628 2.656 1.00 92.50 251 ASP A CA 1
ATOM 1971 C C . ASP A 1 251 ? -13.142 8.855 3.454 1.00 92.50 251 ASP A C 1
ATOM 1973 O O . ASP A 1 251 ? -12.332 9.591 4.038 1.00 92.50 251 ASP A O 1
ATOM 1977 N N . ASN A 1 252 ? -14.446 9.140 3.426 1.00 90.50 252 ASN A N 1
ATOM 1978 C CA . ASN A 1 252 ? -15.023 10.332 4.057 1.00 90.50 252 ASN A CA 1
ATOM 1979 C C . ASN A 1 252 ? -15.069 10.223 5.593 1.00 90.50 252 ASN A C 1
ATOM 1981 O O . ASN A 1 252 ? -15.003 11.249 6.280 1.00 90.50 252 ASN A O 1
ATOM 1985 N N . GLU A 1 253 ? -15.080 9.003 6.133 1.00 90.44 253 GLU A N 1
ATOM 1986 C CA . GLU A 1 253 ? -15.102 8.721 7.561 1.00 90.44 253 GLU A CA 1
ATOM 1987 C C . GLU A 1 253 ? -13.730 8.944 8.206 1.00 90.44 253 GLU A C 1
ATOM 1989 O O . GLU A 1 253 ? -13.635 9.010 9.436 1.00 90.44 253 GLU A O 1
ATOM 1994 N N . MET A 1 254 ? -12.675 9.098 7.397 1.00 91.69 254 MET A N 1
ATOM 1995 C CA . MET A 1 254 ? -11.286 9.202 7.837 1.00 91.69 254 MET A CA 1
ATOM 1996 C C . MET A 1 254 ? -10.727 10.624 7.696 1.00 91.69 254 MET A C 1
ATOM 1998 O O . MET A 1 254 ? -10.864 11.300 6.671 1.00 91.69 254 MET A O 1
ATOM 2002 N N . MET A 1 255 ? -10.037 11.070 8.743 1.00 90.50 255 MET A N 1
ATOM 2003 C CA . MET A 1 255 ? -9.228 12.287 8.789 1.00 90.50 255 MET A CA 1
ATOM 2004 C C . MET A 1 255 ? -7.783 11.963 8.471 1.00 90.50 255 MET A C 1
ATOM 2006 O O . MET A 1 255 ? -7.262 10.941 8.912 1.00 90.50 255 MET A O 1
ATOM 2010 N N . LEU A 1 256 ? -7.122 12.882 7.777 1.00 91.50 256 LEU A N 1
ATOM 2011 C CA . LEU A 1 256 ? -5.682 12.845 7.604 1.00 91.50 256 LEU A CA 1
ATOM 2012 C C . LEU A 1 256 ? -5.011 13.547 8.785 1.00 91.50 256 LEU A C 1
ATOM 2014 O O . LEU A 1 256 ? -5.145 14.757 8.929 1.00 91.50 256 LEU A O 1
ATOM 2018 N N . ILE A 1 257 ? -4.269 12.794 9.594 1.00 91.75 257 ILE A N 1
ATOM 2019 C CA . ILE A 1 257 ? -3.596 13.326 10.782 1.00 91.75 257 ILE A CA 1
ATOM 2020 C C . ILE A 1 257 ? -2.169 13.746 10.443 1.00 91.75 257 ILE A C 1
ATOM 2022 O O . ILE A 1 257 ? -1.773 14.891 10.670 1.00 91.75 257 ILE A O 1
ATOM 2026 N N . ALA A 1 258 ? -1.396 12.829 9.865 1.00 91.62 258 ALA A N 1
ATOM 2027 C CA . ALA A 1 258 ? -0.001 13.072 9.542 1.00 91.62 258 ALA A CA 1
ATOM 2028 C C . ALA A 1 258 ? 0.504 12.178 8.410 1.00 91.62 258 ALA A C 1
ATOM 2030 O O . ALA A 1 258 ? -0.077 11.137 8.107 1.00 91.62 258 ALA A O 1
ATOM 2031 N N . GLU A 1 259 ? 1.621 12.583 7.823 1.00 90.44 259 GLU A N 1
ATOM 2032 C CA . GLU A 1 259 ? 2.389 11.823 6.846 1.00 90.44 259 GLU A CA 1
ATOM 2033 C C . GLU A 1 259 ? 3.868 11.865 7.238 1.00 90.44 259 GLU A C 1
ATOM 2035 O O . GLU A 1 259 ? 4.413 12.938 7.501 1.00 90.44 259 GLU A O 1
ATOM 2040 N N . TRP A 1 260 ? 4.510 10.700 7.270 1.00 87.56 260 TRP A N 1
ATOM 2041 C CA . TRP A 1 260 ? 5.960 10.562 7.354 1.00 87.56 260 TRP A CA 1
ATOM 2042 C C . TRP A 1 260 ? 6.497 10.042 6.032 1.00 87.56 260 TRP A C 1
ATOM 2044 O O . TRP A 1 260 ? 5.972 9.063 5.493 1.00 87.56 260 TRP A O 1
ATOM 2054 N N . TYR A 1 261 ? 7.592 10.625 5.566 1.00 84.19 261 TYR A N 1
ATOM 2055 C CA . TYR A 1 261 ? 8.378 10.077 4.468 1.00 84.19 261 TYR A CA 1
ATOM 2056 C C . TYR A 1 261 ? 9.867 10.369 4.658 1.00 84.19 261 TYR A C 1
ATOM 2058 O O . TYR A 1 261 ? 10.258 11.363 5.271 1.00 84.19 261 TYR A O 1
ATOM 2066 N N . ASP A 1 262 ? 10.680 9.487 4.087 1.00 82.19 262 ASP A N 1
ATOM 2067 C CA . ASP A 1 262 ? 12.121 9.656 3.900 1.00 82.19 262 ASP A CA 1
ATOM 2068 C C . ASP A 1 262 ? 12.331 10.042 2.429 1.00 82.19 262 ASP A C 1
ATOM 2070 O O . ASP A 1 262 ? 11.757 9.427 1.527 1.00 82.19 262 ASP A O 1
ATOM 2074 N N . ARG A 1 263 ? 13.101 11.103 2.171 1.00 83.88 263 ARG A N 1
ATOM 2075 C CA . ARG A 1 263 ? 13.295 11.620 0.808 1.00 83.88 263 ARG A CA 1
ATOM 2076 C C . ARG A 1 263 ? 14.009 10.618 -0.102 1.00 83.88 263 ARG A C 1
ATOM 2078 O O . ARG A 1 263 ? 13.646 10.513 -1.274 1.00 83.88 263 ARG A O 1
ATOM 2085 N N . ASP A 1 264 ? 15.018 9.914 0.406 1.00 82.19 264 ASP A N 1
ATOM 2086 C CA . ASP A 1 264 ? 15.748 8.929 -0.393 1.00 82.19 264 ASP A CA 1
ATOM 2087 C C . ASP A 1 264 ? 14.818 7.755 -0.719 1.00 82.19 264 ASP A C 1
ATOM 2089 O O . ASP A 1 264 ? 14.762 7.295 -1.858 1.00 82.19 264 ASP A O 1
ATOM 2093 N N . LEU A 1 265 ? 14.009 7.327 0.253 1.00 86.69 265 LEU A N 1
ATOM 2094 C CA . LEU A 1 265 ? 13.021 6.275 0.027 1.00 86.69 265 LEU A CA 1
ATOM 2095 C C . LEU A 1 265 ? 11.852 6.714 -0.866 1.00 86.69 265 LEU A C 1
ATOM 2097 O O . LEU A 1 265 ? 11.274 5.872 -1.549 1.00 86.69 265 LEU A O 1
ATOM 2101 N N . LEU A 1 266 ? 11.513 8.005 -0.894 1.00 88.25 266 LEU A N 1
ATOM 2102 C CA . LEU A 1 266 ? 10.522 8.564 -1.814 1.00 88.25 266 LEU A CA 1
ATOM 2103 C C . LEU A 1 266 ? 10.996 8.470 -3.269 1.00 88.25 266 LEU A C 1
ATOM 2105 O O . LEU A 1 266 ? 10.227 8.075 -4.143 1.00 88.25 266 LEU A O 1
ATOM 2109 N N . TRP A 1 267 ? 12.265 8.798 -3.526 1.00 90.38 267 TRP A N 1
ATOM 2110 C CA . TRP A 1 267 ? 12.856 8.616 -4.852 1.00 90.38 267 TRP A CA 1
ATOM 2111 C C . TRP A 1 267 ? 12.813 7.148 -5.286 1.00 90.38 267 TRP A C 1
ATOM 2113 O O . TRP A 1 267 ? 12.399 6.830 -6.401 1.00 90.38 267 TRP A O 1
ATOM 2123 N N . GLU A 1 268 ? 13.203 6.248 -4.382 1.00 90.50 268 GLU A N 1
ATOM 2124 C CA . GLU A 1 268 ? 13.123 4.808 -4.615 1.00 90.50 268 GLU A CA 1
ATOM 2125 C C . GLU A 1 268 ? 11.687 4.367 -4.929 1.00 90.50 268 GLU A C 1
ATOM 2127 O O . GLU A 1 268 ? 11.478 3.640 -5.897 1.00 90.50 268 GLU A O 1
ATOM 2132 N N . ASP A 1 269 ? 10.685 4.849 -4.188 1.00 90.69 269 ASP A N 1
ATOM 2133 C CA . ASP A 1 269 ? 9.278 4.523 -4.444 1.00 90.69 269 ASP A CA 1
ATOM 2134 C C . ASP A 1 269 ? 8.824 4.944 -5.851 1.00 90.69 269 ASP A C 1
ATOM 2136 O O . ASP A 1 269 ? 8.179 4.166 -6.555 1.00 90.69 269 ASP A O 1
ATOM 2140 N N . HIS A 1 270 ? 9.214 6.136 -6.316 1.00 93.69 270 HIS A N 1
ATOM 2141 C CA . HIS A 1 270 ? 8.902 6.607 -7.672 1.00 93.69 270 HIS A CA 1
ATOM 2142 C C . HIS A 1 270 ? 9.476 5.686 -8.750 1.00 93.69 270 HIS A C 1
ATOM 2144 O O . HIS A 1 270 ? 8.774 5.324 -9.696 1.00 93.69 270 HIS A O 1
ATOM 2150 N N . VAL A 1 271 ? 10.731 5.259 -8.594 1.00 95.06 271 VAL A N 1
ATOM 2151 C CA . VAL A 1 271 ? 11.366 4.323 -9.532 1.00 95.06 271 VAL A CA 1
ATOM 2152 C C . VAL A 1 271 ? 10.685 2.951 -9.482 1.00 95.06 271 VAL A C 1
ATOM 2154 O O . VAL A 1 271 ? 10.412 2.365 -10.530 1.00 95.06 271 VAL A O 1
ATOM 2157 N N . TYR A 1 272 ? 10.362 2.452 -8.286 1.00 94.06 272 TYR A N 1
ATOM 2158 C CA . TYR A 1 272 ? 9.677 1.169 -8.094 1.00 94.06 272 TYR A CA 1
ATOM 2159 C C . TYR A 1 272 ? 8.285 1.168 -8.732 1.00 94.06 272 TYR A C 1
ATOM 2161 O O . TYR A 1 272 ? 7.916 0.199 -9.402 1.00 94.06 272 TYR A O 1
ATOM 2169 N N . ASN A 1 273 ? 7.527 2.251 -8.556 1.00 94.69 273 ASN A N 1
ATOM 2170 C CA . ASN A 1 273 ? 6.198 2.414 -9.137 1.00 94.69 273 ASN A CA 1
ATOM 2171 C C . ASN A 1 273 ? 6.264 2.501 -10.663 1.00 94.69 273 ASN A C 1
ATOM 2173 O O . ASN A 1 273 ? 5.536 1.773 -11.333 1.00 94.69 273 ASN A O 1
ATOM 2177 N N . ALA A 1 274 ? 7.191 3.289 -11.217 1.00 96.69 274 ALA A N 1
ATOM 2178 C CA . ALA A 1 274 ? 7.384 3.375 -12.664 1.00 96.69 274 ALA A CA 1
ATOM 2179 C C . ALA A 1 274 ? 7.761 2.015 -13.280 1.00 96.69 274 ALA A C 1
ATOM 2181 O O . ALA A 1 274 ? 7.231 1.641 -14.326 1.00 96.69 274 ALA A O 1
ATOM 2182 N N . ALA A 1 275 ? 8.637 1.253 -12.616 1.00 97.25 275 ALA A N 1
ATOM 2183 C CA . ALA A 1 275 ? 8.998 -0.095 -13.041 1.00 97.25 275 ALA A CA 1
ATOM 2184 C C . ALA A 1 275 ? 7.792 -1.050 -13.016 1.00 97.25 275 ALA A C 1
ATOM 2186 O O . ALA A 1 275 ? 7.586 -1.796 -13.970 1.00 97.25 275 ALA A O 1
ATOM 2187 N N . MET A 1 276 ? 6.974 -1.021 -11.958 1.00 96.50 276 MET A N 1
ATOM 2188 C CA . MET A 1 276 ? 5.794 -1.887 -11.861 1.00 96.50 276 MET A CA 1
ATOM 2189 C C . MET A 1 276 ? 4.714 -1.515 -12.885 1.00 96.50 276 MET A C 1
ATOM 2191 O O . MET A 1 276 ? 4.154 -2.401 -13.526 1.00 96.50 276 MET A O 1
ATOM 2195 N N . ASP A 1 277 ? 4.468 -0.219 -13.097 1.00 96.06 277 ASP A N 1
ATOM 2196 C CA . ASP A 1 277 ? 3.541 0.268 -14.123 1.00 96.06 277 ASP A CA 1
ATOM 2197 C C . ASP A 1 277 ? 3.966 -0.242 -15.519 1.00 96.06 277 ASP A C 1
ATOM 2199 O O . ASP A 1 277 ? 3.148 -0.773 -16.271 1.00 96.06 277 ASP A O 1
ATOM 2203 N N . ALA A 1 278 ? 5.263 -0.171 -15.846 1.00 97.25 278 ALA A N 1
ATOM 2204 C CA . ALA A 1 278 ? 5.792 -0.681 -17.112 1.00 97.25 278 ALA A CA 1
ATOM 2205 C C . ALA A 1 278 ? 5.671 -2.208 -17.241 1.00 97.25 278 ALA A C 1
ATOM 2207 O O . ALA A 1 278 ? 5.372 -2.721 -18.321 1.00 97.25 278 ALA A O 1
ATOM 2208 N N . LEU A 1 279 ? 5.872 -2.945 -16.146 1.00 96.56 279 LEU A N 1
ATOM 2209 C CA . LEU A 1 279 ? 5.661 -4.389 -16.112 1.00 96.56 279 LEU A CA 1
ATOM 2210 C C . LEU A 1 279 ? 4.192 -4.763 -16.345 1.00 96.56 279 LEU A C 1
ATOM 2212 O O . LEU A 1 279 ? 3.926 -5.702 -17.096 1.00 96.56 279 LEU A O 1
ATOM 2216 N N . TYR A 1 280 ? 3.238 -4.006 -15.797 1.00 96.25 280 TYR A N 1
ATOM 2217 C CA . TYR A 1 280 ? 1.821 -4.209 -16.096 1.00 96.25 280 TYR A CA 1
ATOM 2218 C C . TYR A 1 280 ? 1.492 -3.999 -17.574 1.00 96.25 280 TYR A C 1
ATOM 2220 O O . TYR A 1 280 ? 0.694 -4.760 -18.129 1.00 96.25 280 TYR A O 1
ATOM 2228 N N . GLU A 1 281 ? 2.123 -3.038 -18.245 1.00 95.88 281 GLU A N 1
ATOM 2229 C CA . GLU A 1 281 ? 1.953 -2.865 -19.692 1.00 95.88 281 GLU A CA 1
ATOM 2230 C C . GLU A 1 281 ? 2.506 -4.049 -20.496 1.00 95.88 281 GLU A C 1
ATOM 2232 O O . GLU A 1 281 ? 1.917 -4.427 -21.509 1.00 95.88 281 GLU A O 1
ATOM 2237 N N . GLN A 1 282 ? 3.589 -4.694 -20.049 1.00 95.94 282 GLN A N 1
ATOM 2238 C CA . GLN A 1 282 ? 4.046 -5.939 -20.683 1.00 95.94 282 GLN A CA 1
ATOM 2239 C C . GLN A 1 282 ? 3.126 -7.115 -20.349 1.00 95.94 282 GLN A C 1
ATOM 2241 O O . GLN A 1 282 ? 2.843 -7.945 -21.211 1.00 95.94 282 GLN A O 1
ATOM 2246 N N . ALA A 1 283 ? 2.587 -7.162 -19.131 1.00 95.12 283 ALA A N 1
ATOM 2247 C CA . ALA A 1 283 ? 1.618 -8.172 -18.723 1.00 95.12 283 ALA A CA 1
ATOM 2248 C C . ALA A 1 283 ? 0.359 -8.150 -19.592 1.00 95.12 283 ALA A C 1
ATOM 2250 O O . ALA A 1 283 ? -0.133 -9.186 -20.033 1.00 95.12 283 ALA A O 1
ATOM 2251 N N . LYS A 1 284 ? -0.117 -6.948 -19.920 1.00 94.69 284 LYS A N 1
ATOM 2252 C CA . LYS A 1 284 ? -1.219 -6.731 -20.862 1.00 94.69 284 LYS A CA 1
ATOM 2253 C C . LYS A 1 284 ? -0.928 -7.287 -22.263 1.00 94.69 284 LYS A C 1
ATOM 2255 O O . LYS A 1 284 ? -1.867 -7.657 -22.960 1.00 94.69 284 LYS A O 1
ATOM 2260 N N . LYS A 1 285 ? 0.343 -7.366 -22.671 1.00 94.19 285 LYS A N 1
ATOM 2261 C CA . LYS A 1 285 ? 0.778 -7.967 -23.945 1.00 94.19 285 LYS A CA 1
ATOM 2262 C C . LYS A 1 285 ? 0.988 -9.484 -23.869 1.00 94.19 285 LYS A C 1
ATOM 2264 O O . LYS A 1 285 ? 1.336 -10.082 -24.877 1.00 94.19 285 LYS A O 1
ATOM 2269 N N . GLY A 1 286 ? 0.770 -10.101 -22.706 1.00 92.38 286 GLY A N 1
ATOM 2270 C CA . GLY A 1 286 ? 0.879 -11.548 -22.510 1.00 92.38 286 GLY A CA 1
ATOM 2271 C C . GLY A 1 286 ? 2.034 -11.991 -21.612 1.00 92.38 286 GLY A C 1
ATOM 2272 O O . GLY A 1 286 ? 2.128 -13.181 -21.318 1.00 92.38 286 GLY A O 1
ATOM 2273 N N . LEU A 1 287 ? 2.882 -11.075 -21.124 1.00 93.81 287 LEU A N 1
ATOM 2274 C CA . LEU A 1 287 ? 3.924 -11.431 -20.158 1.00 93.81 287 LEU A CA 1
ATOM 2275 C C . LEU A 1 287 ? 3.283 -11.971 -18.870 1.00 93.81 287 LEU A C 1
ATOM 2277 O O . LEU A 1 287 ? 2.416 -11.333 -18.274 1.00 93.81 287 LEU A O 1
ATOM 2281 N N . SER A 1 288 ? 3.725 -13.130 -18.396 1.00 91.25 288 SER A N 1
ATOM 2282 C CA . SER A 1 288 ? 3.201 -13.745 -17.173 1.00 91.25 288 SER A CA 1
ATOM 2283 C C . SER A 1 288 ? 4.345 -14.147 -16.247 1.00 91.25 288 SER A C 1
ATOM 2285 O O . SER A 1 288 ? 5.401 -14.530 -16.753 1.00 91.25 288 SER A O 1
ATOM 2287 N N . PRO A 1 289 ? 4.174 -14.097 -14.911 1.00 91.50 289 PRO A N 1
ATOM 2288 C CA . PRO A 1 289 ? 5.182 -14.601 -13.997 1.00 91.50 289 PRO A CA 1
ATOM 2289 C C . PRO A 1 289 ? 5.397 -16.100 -14.209 1.00 91.50 289 PRO A C 1
ATOM 2291 O O . PRO A 1 289 ? 4.472 -16.910 -14.071 1.00 91.50 289 PRO A O 1
ATOM 2294 N N . GLU A 1 290 ? 6.630 -16.467 -14.538 1.00 90.62 290 GLU A N 1
ATOM 2295 C CA . GLU A 1 290 ? 7.019 -17.844 -14.824 1.00 90.62 290 GLU A CA 1
ATOM 2296 C C . GLU A 1 290 ? 7.506 -18.539 -13.545 1.00 90.62 290 GLU A C 1
ATOM 2298 O O . GLU A 1 290 ? 8.192 -17.950 -12.710 1.00 90.62 290 GLU A O 1
ATOM 2303 N N . ALA A 1 291 ? 7.165 -19.819 -13.388 1.00 89.19 291 ALA A N 1
ATOM 2304 C CA . ALA A 1 291 ? 7.744 -20.662 -12.349 1.00 89.19 291 ALA A CA 1
ATOM 2305 C C . ALA A 1 291 ? 8.830 -21.545 -12.967 1.00 89.19 291 ALA A C 1
ATOM 2307 O O . ALA A 1 291 ? 8.535 -22.387 -13.817 1.00 89.19 291 ALA A O 1
ATOM 2308 N N . SER A 1 292 ? 10.073 -21.389 -12.514 1.00 89.00 292 SER A N 1
ATOM 2309 C CA . SER A 1 292 ? 11.207 -22.188 -12.986 1.00 89.00 292 SER A CA 1
ATOM 2310 C C . SER A 1 292 ? 10.983 -23.678 -12.717 1.00 89.00 292 SER A C 1
ATOM 2312 O O . SER A 1 292 ? 11.049 -24.131 -11.571 1.00 89.00 292 SER A O 1
ATOM 2314 N N . CYS A 1 293 ? 10.735 -24.463 -13.769 1.00 89.00 293 CYS A N 1
ATOM 2315 C CA . CYS A 1 293 ? 10.384 -25.881 -13.647 1.00 89.00 293 CYS A CA 1
ATOM 2316 C C . CYS A 1 293 ? 11.475 -26.701 -12.937 1.00 89.00 293 CYS A C 1
ATOM 2318 O O . CYS A 1 293 ? 11.161 -27.581 -12.137 1.00 89.00 293 CYS A O 1
ATOM 2320 N N . TRP A 1 294 ? 12.747 -26.355 -13.152 1.00 90.44 294 TRP A N 1
ATOM 2321 C CA . TRP A 1 294 ? 13.903 -26.996 -12.521 1.00 90.44 294 TRP A CA 1
ATOM 2322 C C . TRP A 1 294 ? 14.034 -26.691 -11.022 1.00 90.44 294 TRP A C 1
ATOM 2324 O O . TRP A 1 294 ? 14.543 -27.524 -10.277 1.00 90.44 294 TRP A O 1
ATOM 2334 N N . LEU A 1 295 ? 13.546 -25.536 -10.550 1.00 92.56 295 LEU A N 1
ATOM 2335 C CA . LEU A 1 295 ? 13.540 -25.199 -9.119 1.00 92.56 295 LEU A CA 1
ATOM 2336 C C . LEU A 1 295 ? 12.310 -25.747 -8.392 1.00 92.56 295 LEU A C 1
ATOM 2338 O O . LEU A 1 295 ? 12.295 -25.780 -7.163 1.00 92.56 295 LEU A O 1
ATOM 2342 N N . LEU A 1 296 ? 11.280 -26.194 -9.114 1.00 93.06 296 LEU A N 1
ATOM 2343 C CA . LEU A 1 296 ? 10.020 -26.626 -8.513 1.00 93.06 296 LEU A CA 1
ATOM 2344 C C . LEU A 1 296 ? 10.172 -27.794 -7.519 1.00 93.06 296 LEU A C 1
ATOM 2346 O O . LEU A 1 296 ? 9.551 -27.721 -6.454 1.00 93.06 296 LEU A O 1
ATOM 2350 N N . PRO A 1 297 ? 10.988 -28.840 -7.777 1.00 93.75 297 PRO A N 1
ATOM 2351 C CA . PRO A 1 297 ? 11.237 -29.885 -6.784 1.00 93.75 297 PRO A CA 1
ATOM 2352 C C . PRO A 1 297 ? 11.847 -29.326 -5.493 1.00 93.75 297 PRO A C 1
ATOM 2354 O O . PRO A 1 297 ? 11.367 -29.636 -4.404 1.00 93.75 297 PRO A O 1
ATOM 2357 N N . LEU A 1 298 ? 12.840 -28.438 -5.609 1.00 92.94 298 LEU A N 1
ATOM 2358 C CA . LEU A 1 298 ? 13.478 -27.798 -4.458 1.00 92.94 298 LEU A CA 1
ATOM 2359 C C . LEU A 1 298 ? 12.488 -26.913 -3.690 1.00 92.94 298 LEU A C 1
ATOM 2361 O O . LEU A 1 298 ? 12.390 -27.007 -2.469 1.00 92.94 298 LEU A O 1
ATOM 2365 N N . ALA A 1 299 ? 11.697 -26.105 -4.398 1.00 92.81 299 ALA A N 1
ATOM 2366 C CA . ALA A 1 299 ? 10.676 -25.257 -3.794 1.00 92.81 299 ALA A CA 1
ATOM 2367 C C . ALA A 1 299 ? 9.611 -26.081 -3.048 1.00 92.81 299 ALA A C 1
ATOM 2369 O O . ALA A 1 299 ? 9.162 -25.684 -1.975 1.00 92.81 299 ALA A O 1
ATOM 2370 N N . ARG A 1 300 ? 9.234 -27.264 -3.553 1.00 94.38 300 ARG A N 1
ATOM 2371 C CA . ARG A 1 300 ? 8.319 -28.183 -2.849 1.00 94.38 300 ARG A CA 1
ATOM 2372 C C . ARG A 1 300 ? 8.928 -28.731 -1.559 1.00 94.38 300 ARG A C 1
ATOM 2374 O O . ARG A 1 300 ? 8.233 -28.763 -0.545 1.00 94.38 300 ARG A O 1
ATOM 2381 N N . VAL A 1 301 ? 10.212 -29.096 -1.569 1.00 94.19 301 VAL A N 1
ATOM 2382 C CA . VAL A 1 301 ? 10.936 -29.515 -0.354 1.00 94.19 301 VAL A CA 1
ATOM 2383 C C . VAL A 1 301 ? 10.984 -28.374 0.663 1.00 94.19 301 VAL A C 1
ATOM 2385 O O . VAL A 1 301 ? 10.625 -28.572 1.823 1.00 94.19 301 VAL A O 1
ATOM 2388 N N . LEU A 1 302 ? 11.336 -27.162 0.224 1.00 92.94 302 LEU A N 1
ATOM 2389 C CA . LEU A 1 302 ? 11.339 -25.972 1.079 1.00 92.94 302 LEU A CA 1
ATOM 2390 C C . LEU A 1 302 ? 9.947 -25.660 1.639 1.00 92.94 302 LEU A C 1
ATOM 2392 O O . LEU A 1 302 ? 9.841 -25.284 2.803 1.00 92.94 302 LEU A O 1
ATOM 2396 N N . LYS A 1 303 ? 8.876 -25.870 0.863 1.00 92.75 303 LYS A N 1
ATOM 2397 C CA . LYS A 1 303 ? 7.501 -25.715 1.356 1.00 92.75 303 LYS A CA 1
ATOM 2398 C C . LYS A 1 303 ? 7.156 -26.764 2.412 1.00 92.75 303 LYS A C 1
ATOM 2400 O O . LYS A 1 303 ? 6.563 -26.414 3.429 1.00 92.75 303 LYS A O 1
ATOM 2405 N N . GLY A 1 304 ? 7.544 -28.023 2.206 1.00 91.31 304 GLY A N 1
ATOM 2406 C CA . GLY A 1 304 ? 7.398 -29.075 3.217 1.00 91.31 304 GLY A CA 1
ATOM 2407 C C . GLY A 1 304 ? 8.113 -28.710 4.521 1.00 91.31 304 GLY A C 1
ATOM 2408 O O . GLY A 1 304 ? 7.540 -28.824 5.603 1.00 91.31 304 GLY A O 1
ATOM 2409 N N . TRP A 1 305 ? 9.325 -28.164 4.411 1.00 90.75 305 TRP A N 1
ATOM 2410 C CA . TRP A 1 305 ? 10.078 -27.645 5.550 1.00 90.75 305 TRP A CA 1
ATOM 2411 C C . TRP A 1 305 ? 9.402 -26.444 6.225 1.00 90.75 305 TRP A C 1
ATOM 2413 O O . TRP A 1 305 ? 9.341 -26.396 7.454 1.00 90.75 305 TRP A O 1
ATOM 2423 N N . SER A 1 306 ? 8.835 -25.507 5.453 1.00 88.75 306 SER A N 1
ATOM 2424 C CA . SER A 1 306 ? 8.031 -24.408 6.003 1.00 88.75 306 SER A CA 1
ATOM 2425 C C . SER A 1 306 ? 6.870 -24.915 6.849 1.00 88.75 306 SER A C 1
ATOM 2427 O O . SER A 1 306 ? 6.653 -24.395 7.933 1.00 88.75 306 SER A O 1
ATOM 2429 N N . ILE A 1 307 ? 6.148 -25.946 6.398 1.00 87.50 307 ILE A N 1
ATOM 2430 C CA . ILE A 1 307 ? 5.011 -26.509 7.147 1.00 87.50 307 ILE A CA 1
ATOM 2431 C C . ILE A 1 307 ? 5.468 -27.030 8.515 1.00 87.50 307 ILE A C 1
ATOM 2433 O O . ILE A 1 307 ? 4.794 -26.807 9.520 1.00 87.50 307 ILE A O 1
ATOM 2437 N N . ILE A 1 308 ? 6.624 -27.697 8.571 1.00 89.38 308 ILE A N 1
ATOM 2438 C CA . ILE A 1 308 ? 7.198 -28.192 9.829 1.00 89.38 308 ILE A CA 1
ATOM 2439 C C . ILE A 1 308 ? 7.584 -27.018 10.735 1.00 89.38 308 ILE A C 1
ATOM 2441 O O . ILE A 1 308 ? 7.220 -27.008 11.908 1.00 89.38 308 ILE A O 1
ATOM 2445 N N . LYS A 1 309 ? 8.272 -26.005 10.195 1.00 87.31 309 LYS A N 1
ATOM 2446 C CA . LYS A 1 309 ? 8.657 -24.805 10.951 1.00 87.31 309 LYS A CA 1
ATOM 2447 C C . LYS A 1 309 ? 7.456 -24.048 11.510 1.00 87.31 309 LYS A C 1
ATOM 2449 O O . LYS A 1 309 ? 7.468 -23.714 12.691 1.00 87.31 309 LYS A O 1
ATOM 2454 N N . ASN A 1 310 ? 6.420 -23.847 10.701 1.00 84.19 310 ASN A N 1
ATOM 2455 C CA . ASN A 1 310 ? 5.208 -23.142 11.107 1.00 84.19 310 ASN A CA 1
ATOM 2456 C C . ASN A 1 310 ? 4.489 -23.883 12.240 1.00 84.19 310 ASN A C 1
ATOM 2458 O O . ASN A 1 310 ? 4.088 -23.255 13.216 1.00 84.19 310 ASN A O 1
ATOM 2462 N N . LYS A 1 311 ? 4.423 -25.224 12.190 1.00 83.94 311 LYS A N 1
ATOM 2463 C CA . LYS A 1 311 ? 3.902 -26.038 13.307 1.00 83.94 311 LYS A CA 1
ATOM 2464 C C . LYS A 1 311 ? 4.694 -25.867 14.606 1.00 83.94 311 LYS A C 1
ATOM 2466 O O . LYS A 1 311 ? 4.136 -26.041 15.682 1.00 83.94 311 LYS A O 1
ATOM 2471 N N . LEU A 1 312 ? 5.978 -25.534 14.506 1.00 85.88 312 LEU A N 1
ATOM 2472 C CA . LEU A 1 312 ? 6.853 -25.240 15.642 1.00 85.88 312 LEU A CA 1
ATOM 2473 C C . LEU A 1 312 ? 6.840 -23.751 16.041 1.00 85.88 312 LEU A C 1
ATOM 2475 O O . LEU A 1 312 ? 7.630 -23.347 16.888 1.00 85.88 312 LEU A O 1
ATOM 2479 N N . GLY A 1 313 ? 5.976 -22.928 15.436 1.00 78.25 313 GLY A N 1
ATOM 2480 C CA . GLY A 1 313 ? 5.865 -21.494 15.716 1.00 78.25 313 GLY A CA 1
ATOM 2481 C C . GLY A 1 313 ? 6.910 -20.612 15.020 1.00 78.25 313 GLY A C 1
ATOM 2482 O O . GLY A 1 313 ? 7.005 -19.425 15.329 1.00 78.25 313 GLY A O 1
ATOM 2483 N N . TYR A 1 314 ? 7.694 -21.154 14.081 1.00 83.12 314 TYR A N 1
ATOM 2484 C CA . TYR A 1 314 ? 8.683 -20.404 13.296 1.00 83.12 314 TYR A CA 1
ATOM 2485 C C . TYR A 1 314 ? 8.178 -20.099 11.887 1.00 83.12 314 TYR A C 1
ATOM 2487 O O . TYR A 1 314 ? 7.441 -20.883 11.306 1.00 83.12 314 TYR A O 1
ATOM 2495 N N . ILE A 1 315 ? 8.661 -19.011 11.282 1.00 80.44 315 ILE A N 1
ATOM 2496 C CA . ILE A 1 315 ? 8.338 -18.674 9.890 1.00 80.44 315 ILE A CA 1
ATOM 2497 C C . ILE A 1 315 ? 9.228 -19.493 8.942 1.00 80.44 315 ILE A C 1
ATOM 2499 O O . ILE A 1 315 ? 10.463 -19.455 9.009 1.00 80.44 315 ILE A O 1
ATOM 2503 N N . GLY A 1 316 ? 8.590 -20.272 8.071 1.00 81.81 316 GLY A N 1
ATOM 2504 C CA . GLY A 1 316 ? 9.248 -21.015 7.002 1.00 81.81 316 GLY A CA 1
ATOM 2505 C C . GLY A 1 316 ? 9.777 -20.140 5.852 1.00 81.81 316 GLY A C 1
ATOM 2506 O O . GLY A 1 316 ? 9.312 -19.021 5.665 1.00 81.81 316 GLY A O 1
ATOM 2507 N N . PRO A 1 317 ? 10.730 -20.645 5.041 1.00 84.44 317 PRO A N 1
ATOM 2508 C CA . PRO A 1 317 ? 11.287 -19.908 3.897 1.00 84.44 317 PRO A CA 1
ATOM 2509 C C . PRO A 1 317 ? 10.253 -19.580 2.810 1.00 84.44 317 PRO A C 1
ATOM 2511 O O . PRO A 1 317 ? 10.353 -18.549 2.156 1.00 84.44 317 PRO A O 1
ATOM 2514 N N . ILE A 1 318 ? 9.266 -20.457 2.610 1.00 85.19 318 ILE A N 1
ATOM 2515 C CA . ILE A 1 318 ? 8.083 -20.175 1.790 1.00 85.19 318 ILE A CA 1
ATOM 2516 C C . ILE A 1 318 ? 6.913 -19.852 2.732 1.00 85.19 318 ILE A C 1
ATOM 2518 O O . ILE A 1 318 ? 6.593 -20.720 3.557 1.00 85.19 318 ILE A O 1
ATOM 2522 N N . PRO A 1 319 ? 6.271 -18.673 2.598 1.00 80.69 319 PRO A N 1
ATOM 2523 C CA . PRO A 1 319 ? 5.138 -18.237 3.417 1.00 80.69 319 PRO A CA 1
ATOM 2524 C C . PRO A 1 319 ? 4.026 -19.280 3.546 1.00 80.69 319 PRO A C 1
ATOM 2526 O O . PRO A 1 319 ? 3.804 -20.077 2.628 1.00 80.69 319 PRO A O 1
ATOM 2529 N N . GLU A 1 320 ? 3.295 -19.274 4.666 1.00 75.56 320 GLU A N 1
ATOM 2530 C CA . GLU A 1 320 ? 2.253 -20.270 4.946 1.00 75.56 320 GLU A CA 1
ATOM 2531 C C . GLU A 1 320 ? 1.200 -20.347 3.844 1.00 75.56 320 GLU A C 1
ATOM 2533 O O . GLU A 1 320 ? 0.929 -21.434 3.327 1.00 75.56 320 GLU A O 1
ATOM 2538 N N . GLY A 1 321 ? 0.680 -19.199 3.422 1.00 71.81 321 GLY A N 1
ATOM 2539 C CA . GLY A 1 321 ? -0.369 -19.160 2.412 1.00 71.81 321 GLY A CA 1
ATOM 2540 C C . GLY A 1 321 ? 0.124 -19.220 0.966 1.00 71.81 321 GLY A C 1
ATOM 2541 O O . GLY A 1 321 ? -0.683 -19.224 0.043 1.00 71.81 321 GLY A O 1
ATOM 2542 N N . MET A 1 322 ? 1.436 -19.335 0.738 1.00 84.69 322 MET A N 1
ATOM 2543 C CA . MET A 1 322 ? 2.004 -19.453 -0.603 1.00 84.69 322 MET A CA 1
ATOM 2544 C C . MET A 1 322 ? 2.395 -20.903 -0.917 1.00 84.69 322 MET A C 1
ATOM 2546 O O . MET A 1 322 ? 3.057 -21.575 -0.121 1.00 84.69 322 MET A O 1
ATOM 2550 N N . ASN A 1 323 ? 2.012 -21.404 -2.094 1.00 89.25 323 ASN A N 1
ATOM 2551 C CA . ASN A 1 323 ? 2.502 -22.692 -2.594 1.00 89.25 323 ASN A CA 1
ATOM 2552 C C . ASN A 1 323 ? 3.863 -22.532 -3.306 1.00 89.25 323 ASN A C 1
ATOM 2554 O O . ASN A 1 323 ? 4.293 -21.425 -3.625 1.00 89.25 323 ASN A O 1
ATOM 2558 N N . ALA A 1 324 ? 4.545 -23.650 -3.572 1.00 91.62 324 ALA A N 1
ATOM 2559 C CA . ALA A 1 324 ? 5.873 -23.646 -4.191 1.00 91.62 324 ALA A CA 1
ATOM 2560 C C . ALA A 1 324 ? 5.911 -22.951 -5.568 1.00 91.62 324 ALA A C 1
ATOM 2562 O O . ALA A 1 324 ? 6.865 -22.242 -5.874 1.00 91.62 324 ALA A O 1
ATOM 2563 N N . THR A 1 325 ? 4.870 -23.118 -6.386 1.00 92.19 325 THR A N 1
ATOM 2564 C CA . THR A 1 325 ? 4.774 -22.486 -7.710 1.00 92.19 325 THR A CA 1
ATOM 2565 C C . THR A 1 325 ? 4.624 -20.973 -7.585 1.00 92.19 325 THR A C 1
ATOM 2567 O O . THR A 1 325 ? 5.328 -20.227 -8.260 1.00 92.19 325 THR A O 1
ATOM 2570 N N . THR A 1 326 ? 3.740 -20.508 -6.702 1.00 91.12 326 THR A N 1
ATOM 2571 C CA . THR A 1 326 ? 3.528 -19.080 -6.438 1.00 91.12 326 THR A CA 1
ATOM 2572 C C . THR A 1 326 ? 4.788 -18.425 -5.866 1.00 91.12 326 THR A C 1
ATOM 2574 O O . THR A 1 326 ? 5.113 -17.305 -6.248 1.00 91.12 326 THR A O 1
ATOM 2577 N N . ALA A 1 327 ? 5.553 -19.141 -5.035 1.00 91.06 327 ALA A N 1
ATOM 2578 C CA . ALA A 1 327 ? 6.840 -18.660 -4.531 1.00 91.06 327 ALA A CA 1
ATOM 2579 C C . ALA A 1 327 ? 7.848 -18.413 -5.657 1.00 91.06 327 ALA A C 1
ATOM 2581 O O . ALA A 1 327 ? 8.467 -17.353 -5.701 1.00 91.06 327 ALA A O 1
ATOM 2582 N N . LEU A 1 328 ? 7.956 -19.339 -6.614 1.00 93.56 328 LEU A N 1
ATOM 2583 C CA . LEU A 1 328 ? 8.827 -19.163 -7.778 1.00 93.56 328 LEU A CA 1
ATOM 2584 C C . LEU A 1 328 ? 8.363 -18.018 -8.688 1.00 93.56 328 LEU A C 1
ATOM 2586 O O . LEU A 1 328 ? 9.193 -17.248 -9.160 1.00 93.56 328 LEU A O 1
ATOM 2590 N N . LYS A 1 329 ? 7.050 -17.848 -8.876 1.00 93.88 329 LYS A N 1
ATOM 2591 C CA . LYS A 1 329 ? 6.498 -16.689 -9.597 1.00 93.88 329 LYS A CA 1
ATOM 2592 C C . LYS A 1 329 ? 6.839 -15.366 -8.911 1.00 93.88 329 LYS A C 1
ATOM 2594 O O . LYS A 1 329 ? 7.147 -14.388 -9.585 1.00 93.88 329 LYS A O 1
ATOM 2599 N N . ASN A 1 330 ? 6.802 -15.333 -7.579 1.00 92.19 330 ASN A N 1
ATOM 2600 C CA . ASN A 1 330 ? 7.164 -14.146 -6.807 1.00 92.19 330 ASN A CA 1
ATOM 2601 C C . ASN A 1 330 ? 8.659 -13.824 -6.929 1.00 92.19 330 ASN A C 1
ATOM 2603 O O . ASN A 1 330 ? 9.030 -12.660 -7.072 1.00 92.19 330 ASN A O 1
ATOM 2607 N N . MET A 1 331 ? 9.514 -14.853 -6.922 1.00 92.69 331 MET A N 1
ATOM 2608 C CA . MET A 1 331 ? 10.943 -14.691 -7.207 1.00 92.69 331 MET A CA 1
ATOM 2609 C C . MET A 1 331 ? 11.157 -14.098 -8.600 1.00 92.69 331 MET A C 1
ATOM 2611 O O . MET A 1 331 ? 11.817 -13.072 -8.720 1.00 92.69 331 MET A O 1
ATOM 2615 N N . TRP A 1 332 ? 10.518 -14.666 -9.627 1.00 94.69 332 TRP A N 1
ATOM 2616 C CA . TRP A 1 332 ? 10.595 -14.147 -10.994 1.00 94.69 332 TRP A CA 1
ATOM 2617 C C . TRP A 1 332 ? 10.150 -12.682 -11.080 1.00 94.69 332 TRP A C 1
ATOM 2619 O O . TRP A 1 332 ? 10.823 -11.866 -11.710 1.00 94.69 332 TRP A O 1
ATOM 2629 N N . LEU A 1 333 ? 9.037 -12.323 -10.429 1.00 94.81 333 LEU A N 1
ATOM 2630 C CA . LEU A 1 333 ? 8.539 -10.946 -10.397 1.00 94.81 333 LEU A CA 1
ATOM 2631 C C . LEU A 1 333 ? 9.570 -10.008 -9.766 1.00 94.81 333 LEU A C 1
ATOM 2633 O O . LEU A 1 333 ? 9.859 -8.952 -10.324 1.00 94.81 333 LEU A O 1
ATOM 2637 N N . THR A 1 334 ? 10.120 -10.409 -8.621 1.00 94.44 334 THR A N 1
ATOM 2638 C CA . THR A 1 334 ? 11.091 -9.618 -7.860 1.00 94.44 334 THR A CA 1
ATOM 2639 C C . THR A 1 334 ? 12.361 -9.395 -8.678 1.00 94.44 334 THR A C 1
ATOM 2641 O O . THR A 1 334 ? 12.773 -8.256 -8.865 1.00 94.44 334 THR A O 1
ATOM 2644 N N . GLU A 1 335 ? 12.921 -10.451 -9.271 1.00 95.56 335 GLU A N 1
ATOM 2645 C CA . GLU A 1 335 ? 14.113 -10.368 -10.125 1.00 95.56 335 GLU A CA 1
ATOM 2646 C C . GLU A 1 335 ? 13.900 -9.438 -11.328 1.00 95.56 335 GLU A C 1
ATOM 2648 O O . GLU A 1 335 ? 14.739 -8.585 -11.626 1.00 95.56 335 GLU A O 1
ATOM 2653 N N . ASN A 1 336 ? 12.763 -9.568 -12.020 1.00 95.94 336 ASN A N 1
ATOM 2654 C CA . ASN A 1 336 ? 12.480 -8.754 -13.200 1.00 95.94 336 ASN A CA 1
ATOM 2655 C C . ASN A 1 336 ? 12.188 -7.293 -12.860 1.00 95.94 336 ASN A C 1
ATOM 2657 O O . ASN A 1 336 ? 12.589 -6.408 -13.620 1.00 95.94 336 ASN A O 1
ATOM 2661 N N . HIS A 1 337 ? 11.515 -7.046 -11.737 1.00 96.62 337 HIS A N 1
ATOM 2662 C CA . HIS A 1 337 ? 11.247 -5.706 -11.229 1.00 96.62 337 HIS A CA 1
ATOM 2663 C C . HIS A 1 337 ? 12.532 -5.012 -10.774 1.00 96.62 337 HIS A C 1
ATOM 2665 O O . HIS A 1 337 ? 12.794 -3.892 -11.206 1.00 96.62 337 HIS A O 1
ATOM 2671 N N . GLU A 1 338 ? 13.379 -5.685 -9.993 1.00 96.44 338 GLU A N 1
ATOM 2672 C CA . GLU A 1 338 ? 14.653 -5.132 -9.525 1.00 96.44 338 GLU A CA 1
ATOM 2673 C C . GLU A 1 338 ? 15.638 -4.848 -10.664 1.00 96.44 338 GLU A C 1
ATOM 2675 O O . GLU A 1 338 ? 16.345 -3.838 -10.635 1.00 96.44 338 GLU A O 1
ATOM 2680 N N . ASP A 1 339 ? 15.702 -5.715 -11.675 1.00 96.81 339 ASP A N 1
ATOM 2681 C CA . ASP A 1 339 ? 16.521 -5.477 -12.865 1.00 96.81 339 ASP A CA 1
ATOM 2682 C C . ASP A 1 339 ? 16.058 -4.224 -13.625 1.00 96.81 339 ASP A C 1
ATOM 2684 O O . ASP A 1 339 ? 16.864 -3.350 -13.951 1.00 96.81 339 ASP A O 1
ATOM 2688 N N . LEU A 1 340 ? 14.744 -4.067 -13.811 1.00 97.38 340 LEU A N 1
ATOM 2689 C CA . LEU A 1 340 ? 14.184 -2.878 -14.448 1.00 97.38 340 LEU A CA 1
ATOM 2690 C C . LEU A 1 340 ? 14.460 -1.608 -13.623 1.00 97.38 340 LEU A C 1
ATOM 2692 O O . LEU A 1 340 ? 14.870 -0.587 -14.174 1.00 97.38 340 LEU A O 1
ATOM 2696 N N . VAL A 1 341 ? 14.316 -1.678 -12.296 1.00 97.25 341 VAL A N 1
ATOM 2697 C CA . VAL A 1 341 ? 14.678 -0.591 -11.371 1.00 97.25 341 VAL A CA 1
ATOM 2698 C C . VAL A 1 341 ? 16.144 -0.179 -11.551 1.00 97.25 341 VAL A C 1
ATOM 2700 O O . VAL A 1 341 ? 16.433 1.017 -11.629 1.00 97.25 341 VAL A O 1
ATOM 2703 N N . LYS A 1 342 ? 17.078 -1.136 -11.655 1.00 97.69 342 LYS A N 1
ATOM 2704 C CA . LYS A 1 342 ? 18.508 -0.845 -11.880 1.00 97.69 342 LYS A CA 1
ATOM 2705 C C . LYS A 1 342 ? 18.722 -0.087 -13.192 1.00 97.69 342 LYS A C 1
ATOM 2707 O O . LYS A 1 342 ? 19.419 0.927 -13.193 1.00 97.69 342 LYS A O 1
ATOM 2712 N N . GLN A 1 343 ? 18.088 -0.524 -14.278 1.00 98.12 343 GLN A N 1
ATOM 2713 C CA . GLN A 1 343 ? 18.202 0.121 -15.592 1.00 98.12 343 GLN A CA 1
ATOM 2714 C C . GLN A 1 343 ? 17.631 1.548 -15.586 1.00 98.12 343 GLN A C 1
ATOM 2716 O O . GLN A 1 343 ? 18.274 2.482 -16.072 1.00 98.12 343 GLN A O 1
ATOM 2721 N N . ILE A 1 344 ? 16.474 1.754 -14.946 1.00 98.25 344 ILE A N 1
ATOM 2722 C CA . ILE A 1 344 ? 15.874 3.086 -14.796 1.00 98.25 344 ILE A CA 1
ATOM 2723 C C . ILE A 1 344 ? 16.806 4.015 -14.016 1.00 98.25 344 ILE A C 1
ATOM 2725 O O . ILE A 1 344 ? 17.004 5.152 -14.435 1.00 98.25 344 ILE A O 1
ATOM 2729 N N . LYS A 1 345 ? 17.425 3.553 -12.920 1.00 97.88 345 LYS A N 1
ATOM 2730 C CA . LYS A 1 345 ? 18.369 4.375 -12.141 1.00 97.88 345 LYS A CA 1
ATOM 2731 C C . LYS A 1 345 ? 19.578 4.820 -12.960 1.00 97.88 345 LYS A C 1
ATOM 2733 O O . LYS A 1 345 ? 20.019 5.961 -12.809 1.00 97.88 345 LYS A O 1
ATOM 2738 N N . VAL A 1 346 ? 20.093 3.961 -13.842 1.00 98.06 346 VAL A N 1
ATOM 2739 C CA . VAL A 1 346 ? 21.192 4.320 -14.753 1.00 98.06 346 VAL A CA 1
ATOM 2740 C C . VAL A 1 346 ? 20.752 5.447 -15.692 1.00 98.06 346 VAL A C 1
ATOM 2742 O O . VAL A 1 346 ? 21.407 6.489 -15.747 1.00 98.06 346 VAL A O 1
ATOM 2745 N N . SER A 1 347 ? 19.604 5.302 -16.358 1.00 98.06 347 SER A N 1
ATOM 2746 C CA . SER A 1 347 ? 19.066 6.348 -17.243 1.00 98.06 347 SER A CA 1
ATOM 2747 C C . SER A 1 347 ? 18.695 7.631 -16.502 1.00 98.06 347 SER A C 1
ATOM 2749 O O . SER A 1 347 ? 18.902 8.725 -17.025 1.00 98.06 347 SER A O 1
ATOM 2751 N N . ALA A 1 348 ? 18.187 7.521 -15.277 1.00 97.56 348 ALA A N 1
ATOM 2752 C CA . ALA A 1 348 ? 17.857 8.666 -14.445 1.00 97.56 348 ALA A CA 1
ATOM 2753 C C . ALA A 1 348 ? 19.111 9.449 -14.032 1.00 97.56 348 ALA A C 1
ATOM 2755 O O . ALA A 1 348 ? 19.104 10.680 -14.056 1.00 97.56 348 ALA A O 1
ATOM 2756 N N . THR A 1 349 ? 20.203 8.744 -13.724 1.00 97.31 349 THR A N 1
ATOM 2757 C CA . THR A 1 349 ? 21.508 9.357 -13.441 1.00 97.31 349 THR A CA 1
ATOM 2758 C C . THR A 1 349 ? 22.023 10.131 -14.655 1.00 97.31 349 THR A C 1
ATOM 2760 O O . THR A 1 349 ? 22.480 11.265 -14.522 1.00 97.31 349 THR A O 1
ATOM 2763 N N . GLU A 1 350 ? 21.916 9.551 -15.851 1.00 97.62 350 GLU A N 1
ATOM 2764 C CA . GLU A 1 350 ? 22.341 10.213 -17.087 1.00 97.62 350 GLU A CA 1
ATOM 2765 C C . GLU A 1 350 ? 21.468 11.428 -17.429 1.00 97.62 350 GLU A C 1
ATOM 2767 O O . GLU A 1 350 ? 21.968 12.498 -17.792 1.00 97.62 350 GLU A O 1
ATOM 2772 N N . PHE A 1 351 ? 20.156 11.305 -17.221 1.00 97.25 351 PHE A N 1
ATOM 2773 C CA . PHE A 1 351 ? 19.227 12.423 -17.336 1.00 97.25 351 PHE A CA 1
ATOM 2774 C C . PHE A 1 351 ? 19.627 13.568 -16.404 1.00 97.25 351 PHE A C 1
ATOM 2776 O O . PHE A 1 351 ? 19.703 14.712 -16.850 1.00 97.25 351 PHE A O 1
ATOM 2783 N N . GLN A 1 352 ? 19.917 13.271 -15.134 1.00 95.12 352 GLN A N 1
ATOM 2784 C CA . GLN A 1 352 ? 20.299 14.286 -14.156 1.00 95.12 352 GLN A CA 1
ATOM 2785 C C . GLN A 1 352 ? 21.605 14.983 -14.543 1.00 95.12 352 GLN A C 1
ATOM 2787 O O . GLN A 1 352 ? 21.669 16.210 -14.473 1.00 95.12 352 GLN A O 1
ATOM 2792 N N . LYS A 1 353 ? 22.615 14.240 -15.014 1.00 96.06 353 LYS A N 1
ATOM 2793 C CA . LYS A 1 353 ? 23.867 14.820 -15.530 1.00 96.06 353 LYS A CA 1
ATOM 2794 C C . LYS A 1 353 ? 23.620 15.765 -16.706 1.00 96.06 353 LYS A C 1
ATOM 2796 O O . LYS A 1 353 ? 24.183 16.852 -16.746 1.00 96.06 353 LYS A O 1
ATOM 2801 N N . THR A 1 354 ? 22.752 15.370 -17.635 1.00 96.06 354 THR A N 1
ATOM 2802 C CA . THR A 1 354 ? 22.474 16.143 -18.853 1.00 96.06 354 THR A CA 1
ATOM 2803 C C . THR A 1 354 ? 21.585 17.362 -18.595 1.00 96.06 354 THR A C 1
ATOM 2805 O O . THR A 1 354 ? 21.731 18.396 -19.247 1.00 96.06 354 THR A O 1
ATOM 2808 N N . LYS A 1 355 ? 20.601 17.242 -17.699 1.00 94.56 355 LYS A N 1
ATOM 2809 C CA . LYS A 1 355 ? 19.551 18.253 -17.495 1.00 94.56 355 LYS A CA 1
ATOM 2810 C C . LYS A 1 355 ? 19.751 19.112 -16.251 1.00 94.56 355 LYS A C 1
ATOM 2812 O O . LYS A 1 355 ? 19.143 20.175 -16.172 1.00 94.56 355 LYS A O 1
ATOM 2817 N N . GLY A 1 356 ? 20.583 18.678 -15.307 1.00 92.00 356 GLY A N 1
ATOM 2818 C CA . GLY A 1 356 ? 20.870 19.393 -14.062 1.00 92.00 356 GLY A CA 1
ATOM 2819 C C . GLY A 1 356 ? 19.791 19.271 -12.980 1.00 92.00 356 GLY A C 1
ATOM 2820 O O . GLY A 1 356 ? 19.837 20.013 -12.005 1.00 92.00 356 GLY A O 1
ATOM 2821 N N . TYR A 1 357 ? 18.815 18.370 -13.132 1.00 91.12 357 TYR A N 1
ATOM 2822 C CA . TYR A 1 357 ? 17.747 18.116 -12.153 1.00 91.12 357 TYR A CA 1
ATOM 2823 C C . TYR A 1 357 ? 17.282 16.652 -12.220 1.00 91.12 357 TYR A C 1
ATOM 2825 O O . TYR A 1 357 ? 17.505 15.981 -13.232 1.00 91.12 357 TYR A O 1
ATOM 2833 N N . LEU A 1 358 ? 16.670 16.133 -11.148 1.00 92.56 358 LEU A N 1
ATOM 2834 C CA . LEU A 1 358 ? 16.193 14.743 -11.116 1.00 92.56 358 LEU A CA 1
ATOM 2835 C C . LEU A 1 358 ? 15.028 14.547 -12.095 1.00 92.56 358 LEU A C 1
ATOM 2837 O O . LEU A 1 358 ? 14.175 15.434 -12.183 1.00 92.56 358 LEU A O 1
ATOM 2841 N N . PRO A 1 359 ? 14.945 13.414 -12.817 1.00 95.31 359 PRO A N 1
ATOM 2842 C CA . PRO A 1 359 ? 13.848 13.202 -13.742 1.00 95.31 359 PRO A CA 1
ATOM 2843 C C . PRO A 1 359 ? 12.517 13.132 -12.988 1.00 95.31 359 PRO A C 1
ATOM 2845 O O . PRO A 1 359 ? 12.408 12.362 -12.035 1.00 95.31 359 PRO A O 1
ATOM 2848 N N . PRO A 1 360 ? 11.504 13.890 -13.429 1.00 94.62 360 PRO A N 1
ATOM 2849 C CA . PRO A 1 360 ? 10.178 13.815 -12.838 1.00 94.62 360 PRO A CA 1
ATOM 2850 C C . PRO A 1 360 ? 9.506 12.477 -13.160 1.00 94.62 360 PRO A C 1
ATOM 2852 O O . PRO A 1 360 ? 9.889 11.802 -14.124 1.00 94.62 360 PRO A O 1
ATOM 2855 N N . TYR A 1 361 ? 8.456 12.116 -12.419 1.00 94.94 361 TYR A N 1
ATOM 2856 C CA . TYR A 1 361 ? 7.818 10.797 -12.503 1.00 94.94 361 TYR A CA 1
ATOM 2857 C C . TYR A 1 361 ? 7.450 10.371 -13.935 1.00 94.94 361 TYR A C 1
ATOM 2859 O O . TYR A 1 361 ? 7.703 9.240 -14.341 1.00 94.94 361 TYR A O 1
ATOM 2867 N N . TRP A 1 362 ? 6.926 11.277 -14.768 1.00 94.50 362 TRP A N 1
ATOM 2868 C CA . TRP A 1 362 ? 6.568 10.940 -16.156 1.00 94.50 362 TRP A CA 1
ATOM 2869 C C . TRP A 1 362 ? 7.778 10.593 -17.039 1.00 94.50 362 TRP A C 1
ATOM 2871 O O . TRP A 1 362 ? 7.639 9.835 -18.000 1.00 94.50 362 TRP A O 1
ATOM 2881 N N . GLN A 1 363 ? 8.969 11.120 -16.733 1.00 97.50 363 GLN A N 1
ATOM 2882 C CA . GLN A 1 363 ? 10.205 10.705 -17.401 1.00 97.50 363 GLN A CA 1
ATOM 2883 C C . GLN A 1 363 ? 10.655 9.329 -16.910 1.00 97.50 363 GLN A C 1
ATOM 2885 O O . GLN A 1 363 ? 11.072 8.519 -17.735 1.00 97.50 363 GLN A O 1
ATOM 2890 N N . LEU A 1 364 ? 10.500 9.028 -15.615 1.00 97.94 364 LEU A N 1
ATOM 2891 C CA . LEU A 1 364 ? 10.755 7.686 -15.081 1.00 97.94 364 LEU A CA 1
ATOM 2892 C C . LEU A 1 364 ? 9.852 6.641 -15.738 1.00 97.94 364 LEU A C 1
ATOM 2894 O O . LEU A 1 364 ? 10.349 5.614 -16.185 1.00 97.94 364 LEU A O 1
ATOM 2898 N N . VAL A 1 365 ? 8.556 6.928 -15.888 1.00 97.31 365 VAL A N 1
ATOM 2899 C CA . VAL A 1 365 ? 7.609 6.050 -16.599 1.00 97.31 365 VAL A CA 1
ATOM 2900 C C . VAL A 1 365 ? 8.032 5.840 -18.054 1.00 97.31 365 VAL A C 1
ATOM 2902 O O . VAL A 1 365 ? 7.980 4.720 -18.559 1.00 97.31 365 VAL A O 1
ATOM 2905 N N . LYS A 1 366 ? 8.498 6.890 -18.743 1.00 98.19 366 LYS A N 1
ATOM 2906 C CA . LYS A 1 366 ? 9.009 6.758 -20.115 1.00 98.19 366 LYS A CA 1
ATOM 2907 C C . LYS A 1 366 ? 10.233 5.839 -20.175 1.00 98.19 366 LYS A C 1
ATOM 2909 O O . LYS A 1 366 ? 10.259 4.940 -21.011 1.00 98.19 366 LYS A O 1
ATOM 2914 N N . MET A 1 367 ? 11.212 6.044 -19.293 1.00 98.38 367 MET A N 1
ATOM 2915 C CA . MET A 1 367 ? 12.409 5.198 -19.199 1.00 98.38 367 MET A CA 1
ATOM 2916 C C . MET A 1 367 ? 12.036 3.746 -18.881 1.00 98.38 367 MET A C 1
ATOM 2918 O O . MET A 1 367 ? 12.523 2.832 -19.538 1.00 98.38 367 MET A O 1
ATOM 2922 N N . ALA A 1 368 ? 11.131 3.536 -17.924 1.00 98.38 368 ALA A N 1
ATOM 2923 C CA . ALA A 1 368 ? 10.655 2.218 -17.526 1.00 98.38 368 ALA A CA 1
ATOM 2924 C C . ALA A 1 368 ? 9.988 1.477 -18.689 1.00 98.38 368 ALA A C 1
ATOM 2926 O O . ALA A 1 368 ? 10.313 0.323 -18.951 1.00 98.38 368 ALA A O 1
ATOM 2927 N N . ASN A 1 369 ? 9.104 2.150 -19.428 1.00 97.94 369 ASN A N 1
ATOM 2928 C CA . ASN A 1 369 ? 8.436 1.564 -20.588 1.00 97.94 369 ASN A CA 1
ATOM 2929 C C . ASN A 1 369 ? 9.410 1.207 -21.715 1.00 97.94 369 ASN A C 1
ATOM 2931 O O . ASN A 1 369 ? 9.233 0.167 -22.345 1.00 97.94 369 ASN A O 1
ATOM 2935 N N . MET A 1 370 ? 10.427 2.041 -21.960 1.00 97.75 370 MET A N 1
ATOM 2936 C CA . MET A 1 370 ? 11.473 1.754 -22.948 1.00 97.75 370 MET A CA 1
ATOM 2937 C C . MET A 1 370 ? 12.266 0.503 -22.559 1.00 97.75 370 MET A C 1
ATOM 2939 O O . MET A 1 370 ? 12.273 -0.463 -23.314 1.00 97.75 370 MET A O 1
ATOM 2943 N N . HIS A 1 371 ? 12.830 0.478 -21.349 1.00 98.06 371 HIS A N 1
ATOM 2944 C CA . HIS A 1 371 ? 13.617 -0.657 -20.849 1.00 98.06 371 HIS A CA 1
ATOM 2945 C C . HIS A 1 371 ? 12.803 -1.951 -20.777 1.00 98.06 371 HIS A C 1
ATOM 2947 O O . HIS A 1 371 ? 13.273 -3.014 -21.174 1.00 98.06 371 HIS A O 1
ATOM 2953 N N . ALA A 1 372 ? 11.546 -1.875 -20.332 1.00 97.19 372 ALA A N 1
ATOM 2954 C CA . ALA A 1 372 ? 10.658 -3.032 -20.316 1.00 97.19 372 ALA A CA 1
ATOM 2955 C C . ALA A 1 372 ? 10.355 -3.534 -21.737 1.00 97.19 372 ALA A C 1
ATOM 2957 O O . ALA A 1 372 ? 10.372 -4.738 -21.979 1.00 97.19 372 ALA A O 1
ATOM 2958 N N . ALA A 1 373 ? 10.094 -2.635 -22.691 1.00 95.38 373 ALA A N 1
ATOM 2959 C CA . ALA A 1 373 ? 9.858 -3.028 -24.076 1.00 95.38 373 ALA A CA 1
ATOM 2960 C C . ALA A 1 373 ? 11.101 -3.675 -24.701 1.00 95.38 373 ALA A C 1
ATOM 2962 O O . ALA A 1 373 ? 10.968 -4.708 -25.343 1.00 95.38 373 ALA A O 1
ATOM 2963 N N . GLU A 1 374 ? 12.294 -3.123 -24.478 1.00 95.38 374 GLU A N 1
ATOM 2964 C CA . GLU A 1 374 ? 13.551 -3.704 -24.962 1.00 95.38 374 GLU A CA 1
ATOM 2965 C C . GLU A 1 374 ? 13.774 -5.102 -24.378 1.00 95.38 374 GLU A C 1
ATOM 2967 O O . GLU A 1 374 ? 13.956 -6.064 -25.127 1.00 95.38 374 GLU A O 1
ATOM 2972 N N . LYS A 1 375 ? 13.655 -5.240 -23.053 1.00 94.88 375 LYS A N 1
ATOM 2973 C CA . LYS A 1 375 ? 13.861 -6.505 -22.337 1.00 94.88 375 LYS A CA 1
ATOM 2974 C C . LYS A 1 375 ? 12.917 -7.621 -22.789 1.00 94.88 375 LYS A C 1
ATOM 2976 O O . LYS A 1 375 ? 13.336 -8.773 -22.881 1.00 94.88 375 LYS A O 1
ATOM 2981 N N . PHE A 1 376 ? 11.653 -7.294 -23.051 1.00 93.06 376 PHE A N 1
ATOM 2982 C CA . PHE A 1 376 ? 10.615 -8.278 -23.371 1.00 93.06 376 PHE A CA 1
ATOM 2983 C C . PHE A 1 376 ? 10.210 -8.294 -24.853 1.00 93.06 376 PHE A C 1
ATOM 2985 O O . PHE A 1 376 ? 9.277 -8.997 -25.210 1.00 93.06 376 PHE A O 1
ATOM 2992 N N . SER A 1 377 ? 10.919 -7.577 -25.732 1.00 81.56 377 SER A N 1
ATOM 2993 C CA . SER A 1 377 ? 10.653 -7.553 -27.184 1.00 81.56 377 SER A CA 1
ATOM 2994 C C . SER A 1 377 ? 10.860 -8.899 -27.894 1.00 81.56 377 SER A C 1
ATOM 2996 O O . SER A 1 377 ? 10.334 -9.092 -28.987 1.00 81.56 377 SER A O 1
ATOM 2998 N N . ASN A 1 378 ? 11.610 -9.821 -27.278 1.00 59.78 378 ASN A N 1
ATOM 2999 C CA . ASN A 1 378 ? 11.993 -11.120 -27.844 1.00 59.78 378 ASN A CA 1
ATOM 3000 C C . ASN A 1 378 ? 11.315 -12.324 -27.156 1.00 59.78 378 ASN A C 1
ATOM 3002 O O . ASN A 1 378 ? 11.761 -13.458 -27.339 1.00 59.78 378 ASN A O 1
ATOM 3006 N N . LYS A 1 379 ? 10.292 -12.087 -26.329 1.00 58.69 379 LYS A N 1
ATOM 3007 C CA . LYS A 1 379 ? 9.463 -13.115 -25.685 1.00 58.69 379 LYS A CA 1
ATOM 3008 C C . LYS A 1 379 ? 8.026 -12.964 -26.156 1.00 58.69 379 LYS A C 1
ATOM 3010 O O . LYS A 1 379 ? 7.377 -14.017 -26.332 1.00 58.69 379 LYS A O 1
#

Sequence (379 aa):
MIPFQPAYTDSLYARYKKIRIAVKEIQRLLPDDINTKRNIYKLLYGTRAAMEEIILQLPQKTDALVIFDSGNEDQSGINVRGLKIKSGDVLLSRGSASVSALIARASNFPGNFSHVALLHINESNKKISVIESHIEKGVAIADSTSYFKDKKQRILVLRKRTINDNMVPHKAAGAMLEMLSKQNIPYDFSMDYNDADKMFCSEVASYAYSTQGIKLWSVPSGISHPGAVAWLNSFGVQYFSTQMPSDLEYDNEMMLIAEWYDRDLLWEDHVYNAAMDALYEQAKKGLSPEASCWLLPLARVLKGWSIIKNKLGYIGPIPEGMNATTALKNMWLTENHEDLVKQIKVSATEFQKTKGYLPPYWQLVKMANMHAAEKFSNK

pLDDT: mean 89.52, std 9.05, range [42.97, 98.38]

Radius of gyration: 21.06 Å; chains: 1; bounding box: 46×60×60 Å

Secondary structure (DSSP, 8-state):
-PPP-GGGHHHHHHHHHHHHHHHHHHHTTS-SSHHHHHHHHHHHHHHHHHHHHHHHH-SS---EEEE----S--TT-EEETTEEE-TT-EEEEE-SSHHHHHHHHHSSS--S--EEEEEEE-TTT--EEEEEEETTTEEEEEEHHHHHHS--SEEEEEEE--SS-TTHHHHHHHHHHHHHHH------SS--TT-TTS--HHHHHHHHHHTTT----SSPEE---HHHHHHHHHTT---SEE--GGGGGG-TTEEEEEEEE-HHHHHHHHHHHHHHHHHHHHHHTT--PPP-TTTHHHHHHHHHHHHHHHHTTPPPSS-TT--HHHHHHHHHHHHHHHHHHHHHHHHHHHHHHHHSSPPPHHHHHHHHHHHHHHHHTT-